Protein AF-A0A150P0W2-F1 (afdb_monomer)

Organism: Sorangium cellulosum (NCBI:txid56)

Nearest PDB structures (foldseek):
  3vod-assembly1_A  TM=8.613E-01  e=2.445E-02  Escherichia coli K-12
  3e6m-assembly4_H  TM=9.082E-01  e=4.050E-02  Ruegeria pomeroyi
  5k5q-assembly1_E  TM=8.699E-01  e=6.711E-02  Sulfolobus sp. NOB8H2
  4rgu-assembly1_B-2  TM=7.762E-01  e=8.399E-02  Acinetobacter baylyi ADP1
  1sfx-assembly1_A  TM=7.281E-01  e=1.472E-01  Archaeoglobus fulgidus DSM 4304

Mean predicted aligned error: 12.67 Å

Structure (mmCIF, N/CA/C/O backbone):
data_AF-A0A150P0W2-F1
#
_entry.id   AF-A0A150P0W2-F1
#
loop_
_atom_site.group_PDB
_atom_site.id
_atom_site.type_symbol
_atom_site.label_atom_id
_atom_site.label_alt_id
_atom_site.label_comp_id
_atom_site.label_asym_id
_atom_site.label_entity_id
_atom_site.label_seq_id
_atom_site.pdbx_PDB_ins_code
_atom_site.Cartn_x
_atom_site.Cartn_y
_atom_site.Cartn_z
_atom_site.occupancy
_atom_site.B_iso_or_equiv
_atom_site.auth_seq_id
_atom_site.auth_comp_id
_atom_site.auth_asym_id
_atom_site.auth_atom_id
_atom_site.pdbx_PDB_model_num
ATOM 1 N N . MET A 1 1 ? -11.588 2.699 -17.768 1.00 42.53 1 MET A N 1
ATOM 2 C CA . MET A 1 1 ? -10.607 1.667 -18.160 1.00 42.53 1 MET A CA 1
ATOM 3 C C . MET A 1 1 ? -9.940 1.162 -16.885 1.00 42.53 1 MET A C 1
ATOM 5 O O . MET A 1 1 ? -9.352 1.980 -16.194 1.00 42.53 1 MET A O 1
ATOM 9 N N . PRO A 1 2 ? -10.050 -0.125 -16.524 1.00 49.69 2 PRO A N 1
ATOM 10 C CA . PRO A 1 2 ? -9.481 -0.669 -15.281 1.00 49.69 2 PRO A CA 1
ATOM 11 C C . PRO A 1 2 ? -7.932 -0.710 -15.229 1.00 49.69 2 PRO A C 1
ATOM 13 O O . PRO A 1 2 ? -7.374 -1.147 -14.233 1.00 49.69 2 PRO A O 1
ATOM 16 N N . GLY A 1 3 ? -7.212 -0.256 -16.267 1.00 60.06 3 GLY A N 1
ATOM 17 C CA . GLY A 1 3 ? -5.739 -0.258 -16.305 1.00 60.06 3 GLY A CA 1
ATOM 18 C C . GLY A 1 3 ? -5.064 0.918 -15.587 1.00 60.06 3 GLY A C 1
ATOM 19 O O . GLY A 1 3 ? -4.013 0.734 -14.980 1.00 60.06 3 GLY A O 1
ATOM 20 N N . ASP A 1 4 ? -5.696 2.095 -15.584 1.00 81.00 4 ASP A N 1
ATOM 21 C CA . ASP A 1 4 ? -5.053 3.345 -15.153 1.00 81.00 4 ASP A CA 1
ATOM 22 C C . ASP A 1 4 ? -4.632 3.328 -13.675 1.00 81.00 4 ASP A C 1
ATOM 24 O O . ASP A 1 4 ? -3.626 3.924 -13.298 1.00 81.00 4 ASP A O 1
ATOM 28 N N . LEU A 1 5 ? -5.402 2.660 -12.808 1.00 85.75 5 LEU A N 1
ATOM 29 C CA . LEU A 1 5 ? -5.111 2.631 -11.372 1.00 85.75 5 LEU A CA 1
ATOM 30 C C . LEU A 1 5 ? -3.895 1.756 -11.054 1.00 85.75 5 LEU A C 1
ATOM 32 O O . LEU A 1 5 ? -3.071 2.137 -10.224 1.00 85.75 5 LEU A O 1
ATOM 36 N N . LEU A 1 6 ? -3.764 0.610 -11.727 1.00 87.88 6 LEU A N 1
ATOM 37 C CA . LEU A 1 6 ? -2.615 -0.276 -11.557 1.00 87.88 6 LEU A CA 1
ATOM 38 C C . LEU A 1 6 ? -1.326 0.408 -12.024 1.00 87.88 6 LEU A C 1
ATOM 40 O O . LEU A 1 6 ? -0.313 0.318 -11.335 1.00 87.88 6 LEU A O 1
ATOM 44 N N . ASP A 1 7 ? -1.371 1.127 -13.147 1.00 87.31 7 ASP A N 1
ATOM 45 C CA . ASP A 1 7 ? -0.213 1.851 -13.680 1.00 87.31 7 ASP A CA 1
ATOM 46 C C . ASP A 1 7 ? 0.252 2.964 -12.732 1.00 87.31 7 ASP A C 1
ATOM 48 O O . ASP A 1 7 ? 1.436 3.043 -12.394 1.00 87.31 7 ASP A O 1
ATOM 52 N N . LEU A 1 8 ? -0.685 3.761 -12.214 1.00 87.12 8 LEU A N 1
ATOM 53 C CA . LEU A 1 8 ? -0.393 4.793 -11.215 1.00 87.12 8 LEU A CA 1
ATOM 54 C C . LEU A 1 8 ? 0.142 4.194 -9.904 1.00 87.12 8 LEU A C 1
ATOM 56 O O . LEU A 1 8 ? 1.074 4.736 -9.309 1.00 87.12 8 LEU A O 1
ATOM 60 N N . ALA A 1 9 ? -0.398 3.055 -9.464 1.00 88.25 9 ALA A N 1
ATOM 61 C CA . ALA A 1 9 ? 0.103 2.364 -8.280 1.00 88.25 9 ALA A CA 1
ATOM 62 C C . ALA A 1 9 ? 1.535 1.840 -8.481 1.00 88.25 9 ALA A C 1
ATOM 64 O O . ALA A 1 9 ? 2.367 1.983 -7.587 1.00 88.25 9 ALA A O 1
ATOM 65 N N . CYS A 1 10 ? 1.853 1.290 -9.657 1.00 89.56 10 CYS A N 1
ATOM 66 C CA . CYS A 1 10 ? 3.205 0.831 -9.986 1.00 89.56 10 CYS A CA 1
ATOM 67 C C . CYS A 1 10 ? 4.217 1.984 -9.979 1.00 89.56 10 CYS A C 1
ATOM 69 O O . CYS A 1 10 ? 5.319 1.827 -9.455 1.00 89.56 10 CYS A O 1
ATOM 71 N N . GLN A 1 11 ? 3.836 3.157 -10.492 1.00 85.88 11 GLN A N 1
ATOM 72 C CA . GLN A 1 11 ? 4.665 4.365 -10.420 1.00 85.88 11 GLN A CA 1
ATOM 73 C C . GLN A 1 11 ? 4.910 4.803 -8.969 1.00 85.88 11 GLN A C 1
ATOM 75 O O . GLN A 1 11 ? 6.049 5.083 -8.599 1.00 85.88 11 GLN A O 1
ATOM 80 N N . GLY A 1 12 ? 3.869 4.799 -8.127 1.00 84.88 12 GLY A N 1
ATOM 81 C CA . GLY A 1 12 ? 4.001 5.109 -6.700 1.00 84.88 12 GLY A CA 1
ATOM 82 C C . GLY A 1 12 ? 4.928 4.138 -5.960 1.00 84.88 12 GLY A C 1
ATOM 83 O O . GLY A 1 12 ? 5.766 4.559 -5.164 1.00 84.88 12 GLY A O 1
ATOM 84 N N . LEU A 1 13 ? 4.835 2.841 -6.264 1.00 86.06 13 LEU A N 1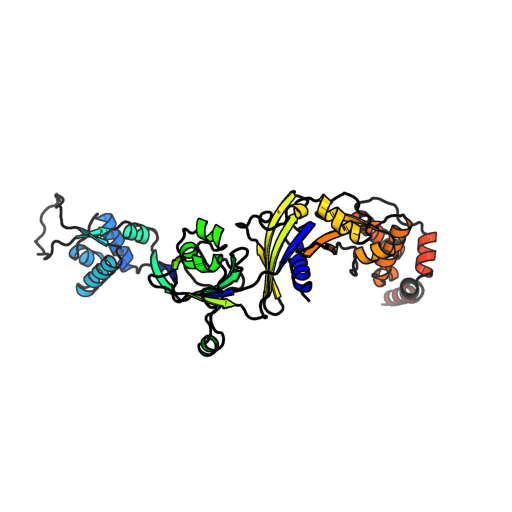
ATOM 85 C CA . LEU A 1 13 ? 5.682 1.808 -5.661 1.00 86.06 13 LEU A CA 1
ATOM 86 C C . LEU A 1 13 ? 7.132 1.846 -6.169 1.00 86.06 13 LEU A C 1
ATOM 88 O O . LEU A 1 13 ? 8.045 1.515 -5.410 1.00 86.06 13 LEU A O 1
ATOM 92 N N . ALA A 1 14 ? 7.365 2.279 -7.411 1.00 82.38 14 ALA A N 1
ATOM 93 C CA . ALA A 1 14 ? 8.708 2.436 -7.973 1.00 82.38 14 ALA A CA 1
ATOM 94 C C . ALA A 1 14 ? 9.535 3.522 -7.257 1.00 82.38 14 ALA A C 1
ATOM 96 O O . ALA A 1 14 ? 10.758 3.430 -7.223 1.00 82.38 14 ALA A O 1
ATOM 97 N N . GLY A 1 15 ? 8.882 4.516 -6.643 1.00 76.25 15 GLY A N 1
ATOM 98 C CA . GLY A 1 15 ? 9.536 5.539 -5.816 1.00 76.25 15 GLY A CA 1
ATOM 99 C C . GLY A 1 15 ? 9.822 5.115 -4.369 1.00 76.25 15 GLY A C 1
ATOM 100 O O . GLY A 1 15 ? 10.303 5.927 -3.580 1.00 76.25 15 GLY A O 1
ATOM 101 N N . SER A 1 16 ? 9.495 3.877 -3.983 1.00 74.62 16 SER A N 1
ATOM 102 C CA . SER A 1 16 ? 9.730 3.375 -2.626 1.00 74.62 16 SER A CA 1
ATOM 103 C C . SER A 1 16 ? 11.193 2.973 -2.398 1.00 74.62 16 SER A C 1
ATOM 105 O O . SER A 1 16 ? 11.956 2.764 -3.337 1.00 74.62 16 SER A O 1
ATOM 107 N N . SER A 1 17 ? 11.592 2.807 -1.133 1.00 70.06 17 SER A N 1
ATOM 108 C CA . SER A 1 17 ? 12.941 2.336 -0.777 1.00 70.06 17 SER A CA 1
ATOM 109 C C . SER A 1 17 ? 13.252 0.917 -1.270 1.00 70.06 17 SER A C 1
ATOM 111 O O . SER A 1 17 ? 14.416 0.523 -1.294 1.00 70.06 17 SER A O 1
ATOM 113 N N . ARG A 1 18 ? 12.223 0.145 -1.643 1.00 73.31 18 ARG A N 1
ATOM 114 C CA . ARG A 1 18 ? 12.327 -1.209 -2.195 1.00 73.31 18 ARG A CA 1
ATOM 115 C C . ARG A 1 18 ? 11.396 -1.328 -3.407 1.00 73.31 18 ARG A C 1
ATOM 117 O O . ARG A 1 18 ? 10.293 -1.859 -3.268 1.00 73.31 18 ARG A O 1
ATOM 124 N N . PRO A 1 19 ? 11.797 -0.807 -4.579 1.00 84.56 19 PRO A N 1
ATOM 125 C CA . PRO A 1 19 ? 10.937 -0.804 -5.754 1.00 84.56 19 PRO A CA 1
ATOM 126 C C . PRO A 1 19 ? 10.646 -2.242 -6.191 1.00 84.56 19 PRO A C 1
ATOM 128 O O . PRO A 1 19 ? 11.584 -3.030 -6.301 1.00 84.56 19 PRO A O 1
ATOM 131 N N . PRO A 1 20 ? 9.385 -2.620 -6.442 1.00 90.12 20 PRO A N 1
ATOM 132 C CA . PRO A 1 20 ? 9.082 -3.972 -6.878 1.00 90.12 20 PRO A CA 1
ATOM 133 C C . PRO A 1 20 ? 9.539 -4.214 -8.317 1.00 90.12 20 PRO A C 1
ATOM 135 O O . PRO A 1 20 ? 9.570 -3.311 -9.149 1.00 90.12 20 PRO A O 1
ATOM 138 N N . ALA A 1 21 ? 9.857 -5.470 -8.601 1.00 90.12 21 ALA A N 1
ATOM 139 C CA . ALA A 1 21 ? 10.177 -5.973 -9.928 1.00 90.12 21 ALA A CA 1
ATOM 140 C C . ALA A 1 21 ? 8.923 -6.491 -10.659 1.00 90.12 21 ALA A C 1
ATOM 142 O O . ALA A 1 21 ? 8.856 -6.511 -11.888 1.00 90.12 21 ALA A O 1
ATOM 143 N N . LEU A 1 22 ? 7.903 -6.883 -9.894 1.00 90.62 22 LEU A N 1
ATOM 144 C CA . LEU A 1 22 ? 6.608 -7.344 -10.380 1.00 90.62 22 LEU A CA 1
ATOM 145 C C . LEU A 1 22 ? 5.508 -6.849 -9.441 1.00 90.62 22 LEU A C 1
ATOM 147 O O . LEU A 1 22 ? 5.645 -6.928 -8.222 1.00 90.62 22 LEU A O 1
ATOM 151 N N . VAL A 1 23 ? 4.396 -6.400 -10.010 1.00 92.44 23 VAL A N 1
ATOM 152 C CA . VAL A 1 23 ? 3.167 -6.080 -9.285 1.00 92.44 23 VAL A CA 1
ATOM 153 C C . VAL A 1 23 ? 2.023 -6.837 -9.938 1.00 92.44 23 VAL A C 1
ATOM 155 O O . VAL A 1 23 ? 1.811 -6.731 -11.142 1.00 92.44 23 VAL A O 1
ATOM 158 N N . VAL A 1 24 ? 1.275 -7.601 -9.155 1.00 91.88 24 VAL A N 1
ATOM 159 C CA . VAL A 1 24 ? 0.075 -8.315 -9.599 1.00 91.88 24 VAL A CA 1
ATOM 160 C C . VAL A 1 24 ? -1.069 -7.930 -8.687 1.00 91.88 24 VAL A C 1
ATOM 162 O O . VAL A 1 24 ? -0.898 -7.850 -7.476 1.00 91.88 24 VAL A O 1
ATOM 165 N N . GLY A 1 25 ? -2.250 -7.705 -9.243 1.00 91.56 25 GLY A N 1
ATOM 166 C CA . GLY A 1 25 ? -3.403 -7.392 -8.424 1.00 91.56 25 GLY A CA 1
ATOM 167 C C . GLY A 1 25 ? -4.730 -7.592 -9.118 1.00 91.56 25 GLY A C 1
ATOM 168 O O . GLY A 1 25 ? -4.818 -7.937 -10.299 1.00 91.56 25 GLY A O 1
ATOM 169 N N . ARG A 1 26 ? -5.778 -7.352 -8.338 1.00 90.12 26 ARG A N 1
ATOM 170 C CA . ARG A 1 26 ? -7.164 -7.332 -8.798 1.00 90.12 26 ARG A CA 1
ATOM 171 C C . ARG A 1 26 ? -7.897 -6.156 -8.175 1.00 90.12 26 ARG A C 1
ATOM 173 O O . ARG A 1 26 ? -7.576 -5.745 -7.055 1.00 90.12 26 ARG A O 1
ATOM 180 N N . SER A 1 27 ? -8.901 -5.659 -8.884 1.00 89.81 27 SER A N 1
ATOM 181 C CA . SER A 1 27 ? -9.877 -4.752 -8.297 1.00 89.81 27 SER A CA 1
ATOM 182 C C . SER A 1 27 ? -10.731 -5.500 -7.273 1.00 89.81 27 SER A C 1
ATOM 184 O O . SER A 1 27 ? -11.023 -6.689 -7.431 1.00 89.81 27 SER A O 1
ATOM 186 N N . VAL A 1 28 ? -11.116 -4.807 -6.205 1.00 90.38 28 VAL A N 1
ATOM 187 C CA . VAL A 1 28 ? -11.970 -5.359 -5.149 1.00 90.38 28 VAL A CA 1
ATOM 188 C C . VAL A 1 28 ? -13.234 -4.521 -4.982 1.00 90.38 28 VAL A C 1
ATOM 190 O O . VAL A 1 28 ? -13.176 -3.290 -5.081 1.00 90.38 28 VAL A O 1
ATOM 193 N N . PRO A 1 29 ? -14.396 -5.155 -4.739 1.00 90.88 29 PRO A N 1
ATOM 194 C CA . PRO A 1 29 ? -15.616 -4.427 -4.439 1.00 90.88 29 PRO A CA 1
ATOM 195 C C . PRO A 1 29 ? -15.489 -3.720 -3.089 1.00 90.88 29 PRO A C 1
ATOM 197 O O . PRO A 1 29 ? -14.952 -4.268 -2.125 1.00 90.88 29 PRO A O 1
ATOM 200 N N . LEU A 1 30 ? -16.022 -2.502 -3.031 1.00 92.06 30 LEU A N 1
ATOM 201 C CA . LEU A 1 30 ? -15.961 -1.650 -1.854 1.00 92.06 30 LEU A CA 1
ATOM 202 C C . LEU A 1 30 ? -17.324 -1.518 -1.186 1.00 92.06 30 LEU A C 1
ATOM 204 O O . LEU A 1 30 ? -18.350 -1.358 -1.853 1.00 92.06 30 LEU A O 1
ATOM 208 N N . TYR A 1 31 ? -17.301 -1.499 0.139 1.00 92.25 31 TYR A N 1
ATOM 209 C CA . TYR A 1 31 ? -18.469 -1.367 0.993 1.00 92.25 31 TYR A CA 1
ATOM 210 C C . TYR A 1 31 ? -18.260 -0.229 1.980 1.00 92.25 31 TYR A C 1
ATOM 212 O O . TYR A 1 31 ? -17.191 -0.070 2.566 1.00 92.25 31 TYR A O 1
ATOM 220 N N . GLU A 1 32 ? -19.293 0.576 2.158 1.00 92.19 32 GLU A N 1
ATOM 221 C CA . GLU A 1 32 ? -19.348 1.606 3.179 1.00 92.19 32 GLU A CA 1
ATOM 222 C C . GLU A 1 32 ? -20.110 1.045 4.370 1.00 92.19 32 GLU A C 1
ATOM 224 O O . GLU A 1 32 ? -21.234 0.570 4.222 1.00 92.19 32 GLU A O 1
ATOM 229 N N . VAL A 1 33 ? -19.483 1.076 5.540 1.00 91.88 33 VAL A N 1
ATOM 230 C CA . VAL A 1 33 ? -20.068 0.561 6.774 1.00 91.88 33 VAL A CA 1
ATOM 231 C C . VAL A 1 33 ? -20.241 1.710 7.748 1.00 91.88 33 VAL A C 1
ATOM 233 O O . VAL A 1 33 ? -19.262 2.324 8.177 1.00 91.88 33 VAL A O 1
ATOM 236 N N . ASP A 1 34 ? -21.496 2.003 8.066 1.00 91.56 34 ASP A N 1
ATOM 237 C CA . ASP A 1 34 ? -21.906 3.039 9.005 1.00 91.56 34 ASP A CA 1
ATOM 238 C C . ASP A 1 34 ? -22.237 2.388 10.347 1.00 91.56 34 ASP A C 1
ATOM 240 O O . ASP A 1 34 ? -23.231 1.680 10.480 1.00 91.56 34 ASP A O 1
ATOM 244 N N . ILE A 1 35 ? -21.393 2.621 11.348 1.00 91.31 35 ILE A N 1
ATOM 245 C CA . ILE A 1 35 ? -21.525 2.072 12.695 1.00 91.31 35 ILE A CA 1
ATOM 246 C C . ILE A 1 35 ? -22.071 3.161 13.613 1.00 91.31 35 ILE A C 1
ATOM 248 O O . ILE A 1 35 ? -21.504 4.257 13.706 1.00 91.31 35 ILE A O 1
ATOM 252 N N . THR A 1 36 ? -23.153 2.854 14.326 1.00 90.06 36 THR A N 1
ATOM 253 C CA . THR A 1 36 ? -23.853 3.836 15.164 1.00 90.06 36 THR A CA 1
ATOM 254 C C . THR A 1 36 ? -23.019 4.296 16.352 1.00 90.06 36 THR A C 1
ATOM 256 O O . THR A 1 36 ? -23.013 5.488 16.666 1.00 90.06 36 THR A O 1
ATOM 259 N N . SER A 1 37 ? -22.285 3.383 16.995 1.00 90.38 37 SER A N 1
ATOM 260 C CA . SER A 1 37 ? -21.443 3.725 18.138 1.00 90.38 37 SER A CA 1
ATOM 261 C C . SER A 1 37 ? -20.274 2.769 18.352 1.00 90.38 37 SER A C 1
ATOM 263 O O . SER A 1 37 ? -20.416 1.548 18.337 1.00 90.38 37 SER A O 1
ATOM 265 N N . VAL A 1 38 ? -19.111 3.359 18.603 1.00 91.12 38 VAL A N 1
ATOM 266 C CA . VAL A 1 38 ? -17.838 2.687 18.832 1.00 91.12 38 VAL A CA 1
ATOM 267 C C . VAL A 1 38 ? -17.111 3.367 19.988 1.00 91.12 38 VAL A C 1
ATOM 269 O O . VAL A 1 38 ? -17.065 4.598 20.066 1.00 91.12 38 VAL A O 1
ATOM 272 N N . ASP A 1 39 ? -16.518 2.574 20.874 1.00 91.50 39 ASP A N 1
ATOM 273 C CA . ASP A 1 39 ? -15.860 3.061 22.079 1.00 91.50 39 ASP A CA 1
ATOM 274 C C . ASP A 1 39 ? -14.386 3.392 21.828 1.00 91.50 39 ASP A C 1
ATOM 276 O O . ASP A 1 39 ? -13.580 2.545 21.434 1.00 91.50 39 ASP A O 1
ATOM 280 N N . PHE A 1 40 ? -14.011 4.641 22.111 1.00 90.94 40 PHE A N 1
ATOM 281 C CA . PHE A 1 40 ? -12.632 5.118 22.037 1.00 90.94 40 PHE A CA 1
ATOM 282 C C . PHE A 1 40 ? -12.105 5.498 23.416 1.00 90.94 40 PHE A C 1
ATOM 284 O O . PHE A 1 40 ? -12.624 6.406 24.069 1.00 90.94 40 PHE A O 1
ATOM 291 N N . ALA A 1 41 ? -11.020 4.855 23.834 1.00 90.44 41 ALA A N 1
ATOM 292 C CA . ALA A 1 41 ? -10.276 5.217 25.029 1.00 90.44 41 ALA A CA 1
ATOM 293 C C . ALA A 1 41 ? -9.346 6.402 24.731 1.00 90.44 41 ALA A C 1
ATOM 295 O O . ALA A 1 41 ? -8.451 6.328 23.890 1.00 90.44 41 ALA A O 1
ATOM 296 N N . THR A 1 42 ? -9.545 7.512 25.433 1.00 90.00 42 THR A N 1
ATOM 297 C CA . THR A 1 42 ? -8.755 8.742 25.288 1.00 90.00 42 THR A CA 1
ATOM 298 C C . THR A 1 42 ? -8.105 9.119 26.609 1.00 90.00 42 THR A C 1
ATOM 300 O O . THR A 1 42 ? -8.716 8.994 27.667 1.00 90.00 42 THR A O 1
ATOM 303 N N . GLY A 1 43 ? -6.863 9.597 26.562 1.00 88.31 43 GLY A N 1
ATOM 304 C CA . GLY A 1 43 ? -6.203 10.157 27.736 1.00 88.31 43 GLY A CA 1
ATOM 305 C C . GLY A 1 43 ? -6.714 11.567 28.025 1.00 88.31 43 GLY A C 1
ATOM 306 O O . GLY A 1 43 ? -6.667 12.438 27.159 1.00 88.31 43 GLY A O 1
ATOM 307 N N . GLN A 1 44 ? -7.173 11.813 29.248 1.00 88.56 44 GLN A N 1
ATOM 308 C CA . GLN A 1 44 ? -7.498 13.145 29.745 1.00 88.56 44 GLN A CA 1
ATOM 309 C C . GLN A 1 44 ? -6.586 13.501 30.917 1.00 88.56 44 GLN A C 1
ATOM 311 O O . GLN A 1 44 ? -6.509 12.756 31.890 1.00 88.56 44 GLN A O 1
ATOM 316 N N . LYS A 1 45 ? -5.923 14.661 30.851 1.00 91.19 45 LYS A N 1
ATOM 317 C CA . LYS A 1 45 ? -5.109 15.163 31.966 1.00 91.19 45 LYS A CA 1
ATOM 318 C C . LYS A 1 45 ? -5.957 15.306 33.227 1.00 91.19 45 LYS A C 1
ATOM 320 O O . LYS A 1 45 ? -7.065 15.848 33.172 1.00 91.19 45 LYS A O 1
ATOM 325 N N . LEU A 1 46 ? -5.423 14.831 34.346 1.00 89.38 46 LEU A N 1
ATOM 326 C CA . LEU A 1 46 ? -6.039 15.032 35.649 1.00 89.38 46 LEU A CA 1
ATOM 327 C C . LEU A 1 46 ? -5.871 16.495 36.087 1.00 89.38 46 LEU A C 1
ATOM 329 O O . LEU A 1 46 ? -4.767 17.038 35.983 1.00 89.38 46 LEU A O 1
ATOM 333 N N . PRO A 1 47 ? -6.932 17.142 36.596 1.00 91.19 47 PRO A N 1
ATOM 334 C CA . PRO A 1 47 ? -6.814 18.403 37.316 1.00 91.19 47 PRO A CA 1
ATOM 335 C C . PRO A 1 47 ? -5.806 18.305 38.469 1.00 91.19 47 PRO A C 1
ATOM 337 O O . PRO A 1 47 ? -5.684 17.261 39.111 1.00 91.19 47 PRO A O 1
ATOM 340 N N . ALA A 1 48 ? -5.118 19.409 38.771 1.00 88.94 48 ALA A N 1
ATOM 341 C CA . ALA A 1 48 ? -4.073 19.438 39.798 1.00 88.94 48 ALA A CA 1
ATOM 342 C C . ALA A 1 48 ? -4.579 18.973 41.176 1.00 88.94 48 ALA A C 1
ATOM 344 O O . ALA A 1 48 ? -3.919 18.164 41.820 1.00 88.94 48 ALA A O 1
ATOM 345 N N . ALA A 1 49 ? -5.775 19.410 41.584 1.00 88.12 49 ALA A N 1
ATOM 346 C CA . ALA A 1 49 ? -6.384 19.016 42.856 1.00 88.12 49 ALA A CA 1
ATOM 347 C C . ALA A 1 49 ? -6.727 17.515 42.919 1.00 88.12 49 ALA A C 1
ATOM 349 O O . ALA A 1 49 ? -6.495 16.866 43.935 1.00 88.12 49 ALA A O 1
ATOM 350 N N . GLU A 1 50 ? -7.213 16.939 41.814 1.00 90.81 50 GLU A N 1
ATOM 351 C CA . GLU A 1 50 ? -7.482 15.498 41.711 1.00 90.81 50 GLU A CA 1
ATOM 352 C C . GLU A 1 50 ? -6.184 14.693 41.827 1.00 90.81 50 GLU A C 1
ATOM 354 O O . GLU A 1 50 ? -6.113 13.729 42.584 1.00 90.81 50 GLU A O 1
ATOM 359 N N . ARG A 1 51 ? -5.123 15.126 41.134 1.00 91.69 51 ARG A N 1
ATOM 360 C CA . ARG A 1 51 ? -3.806 14.484 41.211 1.00 91.69 51 ARG A CA 1
ATOM 361 C C . ARG A 1 51 ? -3.187 14.595 42.606 1.00 91.69 51 ARG A C 1
ATOM 363 O O . ARG A 1 51 ? -2.614 13.620 43.084 1.00 91.69 51 ARG A O 1
ATOM 370 N N . ALA A 1 52 ? -3.310 15.756 43.247 1.00 89.56 52 ALA A N 1
ATOM 371 C CA . ALA A 1 52 ? -2.825 15.991 44.603 1.00 89.56 52 ALA A CA 1
ATOM 372 C C . ALA A 1 52 ? -3.512 15.052 45.604 1.00 89.56 52 ALA A C 1
ATOM 374 O O . ALA A 1 52 ? -2.835 14.410 46.404 1.00 89.56 52 ALA A O 1
ATOM 375 N N . PHE A 1 53 ? -4.836 14.893 45.499 1.00 89.88 53 PHE A N 1
ATOM 376 C CA . PHE A 1 53 ? -5.563 13.962 46.355 1.00 89.88 53 PHE A CA 1
ATOM 377 C C . PHE A 1 53 ? -5.176 12.499 46.107 1.00 89.88 53 PHE A C 1
ATOM 379 O O . PHE A 1 53 ? -4.961 11.755 47.060 1.00 89.88 53 PHE A O 1
ATOM 386 N N . LEU A 1 54 ? -5.039 12.072 44.846 1.00 90.94 54 LEU A N 1
ATOM 387 C CA . LEU A 1 54 ? -4.576 10.713 44.548 1.00 90.94 54 LEU A CA 1
ATOM 388 C C . LEU A 1 54 ? -3.178 10.455 45.145 1.00 90.94 54 LEU A C 1
ATOM 390 O O . LEU A 1 54 ? -2.942 9.386 45.700 1.00 90.94 54 LEU A O 1
ATOM 394 N N . GLY A 1 55 ? -2.281 11.446 45.102 1.00 89.19 55 GLY A N 1
ATOM 395 C CA . GLY A 1 55 ? -0.970 11.367 45.752 1.00 89.19 55 GLY A CA 1
ATOM 396 C C . GLY A 1 55 ? -1.059 11.222 47.272 1.00 89.19 55 GLY A C 1
ATOM 397 O O . GLY A 1 55 ? -0.368 10.381 47.841 1.00 89.19 55 GLY A O 1
ATOM 398 N N . LEU A 1 56 ? -1.954 11.975 47.918 1.00 90.00 56 LEU A N 1
ATOM 399 C CA . LEU A 1 56 ? -2.232 11.852 49.352 1.00 90.00 56 LEU A CA 1
ATOM 400 C C . LEU A 1 56 ? -2.750 10.452 49.710 1.00 90.00 56 LEU A C 1
ATOM 402 O O . LEU A 1 56 ? -2.227 9.814 50.621 1.00 90.00 56 LEU A O 1
ATOM 406 N N . ALA A 1 57 ? -3.742 9.951 48.969 1.00 87.88 57 ALA A N 1
ATOM 407 C CA . ALA A 1 57 ? -4.304 8.619 49.184 1.00 87.88 57 ALA A CA 1
ATOM 408 C C . ALA A 1 57 ? -3.256 7.511 48.970 1.00 87.88 57 ALA A C 1
ATOM 410 O O . ALA A 1 57 ? -3.241 6.529 49.710 1.00 87.88 57 ALA A O 1
ATOM 411 N N . GLY A 1 58 ? -2.346 7.683 48.005 1.00 86.50 58 GLY A N 1
ATOM 412 C CA . GLY A 1 58 ? -1.216 6.777 47.790 1.00 86.50 58 GLY A CA 1
ATOM 413 C C . GLY A 1 58 ? -0.178 6.821 48.912 1.00 86.50 58 GLY A C 1
ATOM 414 O O . GLY A 1 58 ? 0.292 5.771 49.339 1.00 86.50 58 GLY A O 1
ATOM 415 N N . ALA A 1 59 ? 0.142 8.012 49.425 1.00 86.88 59 ALA A N 1
ATOM 416 C CA . ALA A 1 59 ? 1.108 8.189 50.510 1.00 86.88 59 ALA A CA 1
ATOM 417 C C . ALA A 1 59 ? 0.599 7.638 51.852 1.00 86.88 59 ALA A C 1
ATOM 419 O O . ALA A 1 59 ? 1.360 7.029 52.601 1.00 86.88 59 ALA A O 1
ATOM 420 N N . LEU A 1 60 ? -0.689 7.827 52.150 1.00 85.25 60 LEU A N 1
ATOM 421 C CA . LEU A 1 60 ? -1.310 7.378 53.401 1.00 85.25 60 LEU A CA 1
ATOM 422 C C . LEU A 1 60 ? -1.841 5.936 53.334 1.00 85.25 60 LEU A C 1
ATOM 424 O O . LEU A 1 60 ? -2.217 5.361 54.355 1.00 85.25 60 LEU A O 1
ATOM 428 N N . GLY A 1 61 ? -1.905 5.339 52.142 1.00 83.75 61 GLY A N 1
ATOM 429 C CA . GLY A 1 61 ? -2.536 4.040 51.884 1.00 83.75 61 GLY A CA 1
ATOM 430 C C . GLY A 1 61 ? -4.070 4.091 51.870 1.00 83.75 61 GLY A C 1
ATOM 431 O O . GLY A 1 61 ? -4.697 3.384 51.082 1.00 83.75 61 GLY A O 1
ATOM 432 N N . ALA A 1 62 ? -4.675 4.946 52.694 1.00 85.44 62 ALA A N 1
ATOM 433 C CA . ALA A 1 62 ? -6.068 5.363 52.597 1.00 85.44 62 ALA A CA 1
ATOM 434 C C . ALA A 1 62 ? -6.235 6.764 53.210 1.00 85.44 62 ALA A C 1
ATOM 436 O O . ALA A 1 62 ? -5.643 7.054 54.248 1.00 85.44 62 ALA A O 1
ATOM 437 N N . ALA A 1 63 ? -7.044 7.622 52.589 1.00 85.00 63 ALA A N 1
ATOM 438 C CA . ALA A 1 63 ? -7.298 8.991 53.045 1.00 85.00 63 ALA A CA 1
ATOM 439 C C . ALA A 1 63 ? -8.783 9.197 53.377 1.00 85.00 63 ALA A C 1
ATOM 441 O O . ALA A 1 63 ? -9.654 8.627 52.720 1.00 85.00 63 ALA A O 1
ATOM 442 N N . SER A 1 64 ? -9.068 9.999 54.401 1.00 85.25 64 SER A N 1
ATOM 443 C CA . SER A 1 64 ? -10.418 10.427 54.786 1.00 85.25 64 SER A CA 1
ATOM 444 C C . SER A 1 64 ? -10.799 11.766 54.142 1.00 85.25 64 SER A C 1
ATOM 446 O O . SER A 1 64 ? -9.975 12.457 53.539 1.00 85.25 64 SER A O 1
ATOM 448 N N . GLU A 1 65 ? -12.060 12.169 54.299 1.00 83.50 65 GLU A N 1
ATOM 449 C CA . GLU A 1 65 ? -12.538 13.477 53.838 1.00 83.50 65 GLU A CA 1
ATOM 450 C C . GLU A 1 65 ? -11.886 14.621 54.629 1.00 83.50 65 GLU A C 1
ATOM 452 O O . GLU A 1 65 ? -11.563 15.668 54.063 1.00 83.50 65 GLU A O 1
ATOM 457 N N . GLY A 1 66 ? -11.607 14.391 55.918 1.00 83.06 66 GLY A N 1
ATOM 458 C CA . GLY A 1 66 ? -10.839 15.309 56.757 1.00 83.06 66 GLY A CA 1
ATOM 459 C C . GLY A 1 66 ? -9.413 15.511 56.242 1.00 83.06 66 GLY A C 1
ATOM 460 O O . GLY A 1 66 ? -8.965 16.653 56.131 1.00 83.06 66 GLY A O 1
ATOM 461 N N . ASP A 1 67 ? -8.741 14.427 55.836 1.00 84.25 67 ASP A N 1
ATOM 462 C CA . ASP A 1 67 ? -7.394 14.488 55.250 1.00 84.25 67 ASP A CA 1
ATOM 463 C C . ASP A 1 67 ? -7.406 15.257 53.921 1.00 84.25 67 ASP A C 1
ATOM 465 O O . ASP A 1 67 ? -6.544 16.102 53.680 1.00 84.25 67 ASP A O 1
ATOM 469 N N . ALA A 1 68 ? -8.420 15.018 53.078 1.00 81.81 68 ALA A N 1
ATOM 470 C CA . ALA A 1 68 ? -8.608 15.738 51.819 1.00 81.81 68 ALA A CA 1
ATOM 471 C C . ALA A 1 68 ? -8.743 17.248 52.050 1.00 81.81 68 ALA A C 1
ATOM 473 O O . ALA A 1 68 ? -8.089 18.044 51.376 1.00 81.81 68 ALA A O 1
ATOM 474 N N . ARG A 1 69 ? -9.570 17.638 53.026 1.00 83.94 69 ARG A N 1
ATOM 475 C CA . ARG A 1 69 ? -9.808 19.039 53.380 1.00 83.94 69 ARG A CA 1
ATOM 476 C C . ARG A 1 69 ? -8.544 19.706 53.912 1.00 83.94 69 ARG A C 1
ATOM 478 O O . ARG A 1 69 ? -8.205 20.800 53.466 1.00 83.94 69 ARG A O 1
ATOM 485 N N . ALA A 1 70 ? -7.857 19.052 54.846 1.00 84.12 70 ALA A N 1
ATOM 486 C CA . ALA A 1 70 ? -6.637 19.577 55.450 1.00 84.12 70 ALA A CA 1
ATOM 487 C C . ALA A 1 70 ? -5.515 19.743 54.414 1.00 84.12 70 ALA A C 1
ATOM 489 O O . ALA A 1 70 ? -4.818 20.753 54.418 1.00 84.12 70 ALA A O 1
ATOM 490 N N . PHE A 1 71 ? -5.371 18.779 53.501 1.00 83.69 71 PHE A N 1
ATOM 491 C CA . PHE A 1 71 ? -4.293 18.769 52.516 1.00 83.69 71 PHE A CA 1
ATOM 492 C C . PHE A 1 71 ? -4.548 19.684 51.315 1.00 83.69 71 PHE A C 1
ATOM 494 O O . PHE A 1 71 ? -3.643 20.387 50.871 1.00 83.69 71 PHE A O 1
ATOM 501 N N . LEU A 1 72 ? -5.766 19.681 50.765 1.00 83.88 72 LEU A N 1
ATOM 502 C CA . LEU A 1 72 ? -6.089 20.486 49.585 1.00 83.88 72 LEU A CA 1
ATOM 503 C C . LEU A 1 72 ? -6.357 21.956 49.939 1.00 83.88 72 LEU A C 1
ATOM 505 O O . LEU A 1 72 ? -6.312 22.805 49.052 1.00 83.88 72 LEU A O 1
ATOM 509 N N . GLY A 1 73 ? -6.680 22.259 51.204 1.00 84.88 73 GLY A N 1
ATOM 510 C CA . GLY A 1 73 ? -7.072 23.604 51.639 1.00 84.88 73 GLY A CA 1
ATOM 511 C C . GLY A 1 73 ? -8.376 24.092 50.997 1.00 84.88 73 GLY A C 1
ATOM 512 O O . GLY A 1 73 ? -8.665 25.287 50.996 1.00 84.88 73 GLY A O 1
ATOM 513 N N . LEU A 1 74 ? -9.157 23.176 50.418 1.00 78.19 74 LEU A N 1
ATOM 514 C CA . LEU A 1 74 ? -10.420 23.471 49.751 1.00 78.19 74 LEU A CA 1
ATOM 515 C C . LEU A 1 74 ? -11.573 23.351 50.756 1.00 78.19 74 LEU A C 1
ATOM 517 O O . LEU A 1 74 ? -11.560 22.487 51.636 1.00 78.19 74 LEU A O 1
ATOM 521 N N . GLY A 1 75 ? -12.587 24.209 50.613 1.00 80.94 75 GLY A N 1
ATOM 522 C CA . GLY A 1 75 ? -13.796 24.175 51.442 1.00 80.94 75 GLY A CA 1
ATOM 523 C C . GLY A 1 75 ? -14.486 22.797 51.453 1.00 80.94 75 GLY A C 1
ATOM 524 O O . GLY A 1 75 ? -14.223 21.960 50.579 1.00 80.94 75 GLY A O 1
ATOM 525 N N . PRO A 1 76 ? -15.365 22.540 52.440 1.00 78.81 76 PRO A N 1
ATOM 526 C CA . PRO A 1 76 ? -15.980 21.228 52.638 1.00 78.81 76 PRO A CA 1
ATOM 527 C C . PRO A 1 76 ? -16.762 20.746 51.407 1.00 78.81 76 PRO A C 1
ATOM 529 O O . PRO A 1 76 ? -16.635 19.581 51.036 1.00 78.81 76 PRO A O 1
ATOM 532 N N . GLU A 1 77 ? -17.492 21.620 50.699 1.00 83.62 77 GLU A N 1
ATOM 533 C CA . GLU A 1 77 ? -18.279 21.173 49.541 1.00 83.62 77 GLU A CA 1
ATOM 534 C C . GLU A 1 77 ? -17.400 20.719 48.368 1.00 83.62 77 GLU A C 1
ATOM 536 O O . GLU A 1 77 ? -17.686 19.702 47.728 1.00 83.62 77 GLU A O 1
ATOM 541 N N . LEU A 1 78 ? -16.319 21.455 48.091 1.00 82.75 78 LEU A N 1
ATOM 542 C CA . LEU A 1 78 ? -15.452 21.201 46.941 1.00 82.75 78 LEU A CA 1
ATOM 543 C C . LEU A 1 78 ? -14.585 19.953 47.154 1.00 82.75 78 LEU A C 1
ATOM 545 O O . LEU A 1 78 ? -14.447 19.139 46.239 1.00 82.75 78 LEU A O 1
ATOM 549 N N . SER A 1 79 ? -14.071 19.758 48.372 1.00 83.38 79 SER A N 1
ATOM 550 C CA . SER A 1 79 ? -13.341 18.542 48.757 1.00 83.38 79 SER A CA 1
ATOM 551 C C . SER A 1 79 ? -14.232 17.302 48.616 1.00 83.38 79 SER A C 1
ATOM 553 O O . SER A 1 79 ? -13.863 16.346 47.928 1.00 83.38 79 SER A O 1
ATOM 555 N N . ALA A 1 80 ? -15.460 17.354 49.143 1.00 83.38 80 ALA A N 1
ATOM 556 C CA . ALA A 1 80 ? -16.442 16.278 49.002 1.00 83.38 80 ALA A CA 1
ATOM 557 C C . ALA A 1 80 ? -16.837 16.015 47.536 1.00 83.38 80 ALA A C 1
ATOM 559 O O . ALA A 1 80 ? -17.127 14.882 47.142 1.00 83.38 80 ALA A O 1
ATOM 560 N N . GLN A 1 81 ? -16.892 17.055 46.698 1.00 87.69 81 GLN A N 1
ATOM 561 C CA . GLN A 1 81 ? -17.204 16.918 45.274 1.00 87.69 81 GLN A CA 1
ATOM 562 C C . GLN A 1 81 ? -16.068 16.235 44.501 1.00 87.69 81 GLN A C 1
ATOM 564 O O . GLN A 1 81 ? -16.345 15.375 43.661 1.00 87.69 81 GLN A O 1
ATOM 569 N N . ILE A 1 82 ? -14.809 16.572 44.799 1.00 86.69 82 ILE A N 1
ATOM 570 C CA . ILE A 1 82 ? -13.627 15.927 44.208 1.00 86.69 82 ILE A CA 1
ATOM 571 C C . ILE A 1 82 ? -13.594 14.443 44.579 1.00 86.69 82 ILE A C 1
ATOM 573 O O . ILE A 1 82 ? -13.448 13.607 43.689 1.00 86.69 82 ILE A O 1
ATOM 577 N N . LEU A 1 83 ? -13.814 14.102 45.851 1.00 87.75 83 LEU A N 1
ATOM 578 C CA . LEU A 1 83 ? -13.850 12.713 46.322 1.00 87.75 83 LEU A CA 1
ATOM 579 C C . LEU A 1 83 ? -14.941 11.902 45.624 1.00 87.75 83 LEU A C 1
ATOM 581 O O . LEU A 1 83 ? -14.651 10.879 45.006 1.00 87.75 83 LEU A O 1
ATOM 585 N N . ARG A 1 84 ? -16.181 12.410 45.618 1.00 87.56 84 ARG A N 1
ATOM 586 C CA . ARG A 1 84 ? -17.306 11.761 44.926 1.00 87.56 84 ARG A CA 1
ATOM 587 C C . ARG A 1 84 ? -17.048 11.599 43.434 1.00 87.56 84 ARG A C 1
ATOM 589 O O . ARG A 1 84 ? -17.488 10.619 42.834 1.00 87.56 84 ARG A O 1
ATOM 596 N N . ARG A 1 85 ? -16.360 12.557 42.810 1.00 88.81 85 ARG A N 1
ATOM 597 C CA . ARG A 1 85 ? -15.967 12.460 41.405 1.00 88.81 85 ARG A CA 1
ATOM 598 C C . ARG A 1 85 ? -14.917 11.369 41.209 1.00 88.81 85 ARG A C 1
ATOM 600 O O . ARG A 1 85 ? -15.118 10.524 40.348 1.00 88.81 85 ARG A O 1
ATOM 607 N N . LEU A 1 86 ? -13.833 11.364 41.980 1.00 89.38 86 LEU A N 1
ATOM 608 C CA . LEU A 1 86 ? -12.761 10.367 41.879 1.00 89.38 86 LEU A CA 1
ATOM 609 C C . LEU A 1 86 ? -13.257 8.941 42.165 1.00 89.38 86 LEU A C 1
ATOM 611 O O . LEU A 1 86 ? -12.866 8.011 41.463 1.00 89.38 86 LEU A O 1
ATOM 615 N N . GLU A 1 87 ? -14.172 8.783 43.121 1.00 89.75 87 GLU A N 1
ATOM 616 C CA . GLU A 1 87 ? -14.855 7.519 43.410 1.00 89.75 87 GLU A CA 1
ATOM 617 C C . GLU A 1 87 ? -15.766 7.084 42.253 1.00 89.75 87 GLU A C 1
ATOM 619 O O . GLU A 1 87 ? -15.668 5.953 41.787 1.00 89.75 87 GLU A O 1
ATOM 624 N N . ARG A 1 88 ? -16.590 7.987 41.697 1.00 88.88 88 ARG A N 1
ATOM 625 C CA . ARG A 1 88 ? -17.440 7.686 40.524 1.00 88.88 88 ARG A CA 1
ATOM 626 C C . ARG A 1 88 ? -16.628 7.286 39.292 1.00 88.88 88 ARG A C 1
ATOM 628 O O . ARG A 1 88 ? -17.105 6.539 38.447 1.00 88.88 88 ARG A O 1
ATOM 635 N N . LEU A 1 89 ? -15.412 7.808 39.176 1.00 86.31 89 LEU A N 1
ATOM 636 C CA . LEU A 1 89 ? -14.473 7.455 38.115 1.00 86.31 89 LEU A CA 1
ATOM 637 C C . LEU A 1 89 ? -13.722 6.148 38.388 1.00 86.31 89 LEU A C 1
ATOM 639 O O . LEU A 1 89 ? -12.881 5.767 37.579 1.00 86.31 89 LEU A O 1
ATOM 643 N N . GLY A 1 90 ? -13.978 5.496 39.526 1.00 87.06 90 GLY A N 1
ATOM 644 C CA . GLY A 1 90 ? -13.304 4.271 39.940 1.00 87.06 90 GLY A CA 1
ATOM 645 C C . GLY A 1 90 ? -11.815 4.459 40.230 1.00 87.06 90 GLY A C 1
ATOM 646 O O . GLY A 1 90 ? -11.082 3.475 40.268 1.00 87.06 90 GLY A O 1
ATOM 647 N N . LEU A 1 91 ? -11.336 5.698 40.408 1.00 89.56 91 LEU A N 1
ATOM 648 C CA . LEU A 1 91 ? -9.935 5.989 40.752 1.00 89.56 91 LEU A CA 1
ATOM 649 C C . LEU A 1 91 ? -9.671 5.792 42.250 1.00 89.56 91 LEU A C 1
ATOM 651 O O . LEU A 1 91 ? -8.537 5.557 42.664 1.00 89.56 91 LEU A O 1
ATOM 655 N N . LEU A 1 92 ? -10.729 5.854 43.052 1.00 90.62 92 LEU A N 1
ATOM 656 C CA . LEU A 1 92 ? -10.713 5.558 44.475 1.00 90.62 92 LEU A CA 1
ATOM 657 C C . LEU A 1 92 ? -11.639 4.382 44.766 1.00 90.62 92 LEU A C 1
ATOM 659 O O . LEU A 1 92 ? -12.723 4.292 44.189 1.00 90.62 92 LEU A O 1
ATOM 663 N N . ALA A 1 93 ? -11.225 3.519 45.686 1.00 85.44 93 ALA A N 1
ATOM 664 C CA . ALA A 1 93 ? -12.059 2.471 46.250 1.00 85.44 93 ALA A CA 1
ATOM 665 C C . ALA A 1 93 ? -12.413 2.836 47.694 1.00 85.44 93 ALA A C 1
ATOM 667 O O . ALA A 1 93 ? -11.537 3.181 48.488 1.00 85.44 93 ALA A O 1
ATOM 668 N N . SER A 1 94 ? -13.699 2.768 48.037 1.00 81.88 94 SER A N 1
ATOM 669 C CA . SER A 1 94 ? -14.139 2.931 49.421 1.00 81.88 94 SER A CA 1
ATOM 670 C C . SER A 1 94 ? -13.732 1.702 50.229 1.00 81.88 94 SER A C 1
ATOM 672 O O . SER A 1 94 ? -14.134 0.584 49.911 1.00 81.88 94 SER A O 1
ATOM 674 N N . THR A 1 95 ? -12.975 1.908 51.298 1.00 71.12 95 THR A N 1
ATOM 675 C CA . THR A 1 95 ? -12.597 0.863 52.254 1.00 71.12 95 THR A CA 1
ATOM 676 C C . THR A 1 95 ? -13.389 1.046 53.544 1.00 71.12 95 THR A C 1
ATOM 678 O O . THR A 1 95 ? -13.340 2.125 54.132 1.00 71.12 95 THR A O 1
ATOM 681 N N . ALA A 1 96 ? -14.102 0.006 53.988 1.00 57.41 96 ALA A N 1
ATOM 682 C CA . ALA A 1 96 ? -14.582 -0.077 55.369 1.00 57.41 96 ALA A CA 1
ATOM 683 C C . ALA A 1 96 ? -13.401 -0.491 56.264 1.00 57.41 96 ALA A C 1
ATOM 685 O O . ALA A 1 96 ? -12.611 -1.353 55.872 1.00 57.41 96 ALA A O 1
ATOM 686 N N . GLU A 1 97 ? -13.223 0.164 57.411 1.00 53.50 97 GLU A N 1
ATOM 687 C CA . GLU A 1 97 ? -11.985 0.078 58.194 1.00 53.50 97 GLU A CA 1
ATOM 688 C C . GLU A 1 97 ? -11.562 -1.345 58.613 1.00 53.50 97 GLU A C 1
ATOM 690 O O . GLU A 1 97 ? -12.342 -2.139 59.136 1.00 53.50 97 GLU A O 1
ATOM 695 N N . ARG A 1 98 ? -10.245 -1.589 58.537 1.00 36.03 98 ARG A N 1
ATOM 696 C CA . ARG A 1 98 ? -9.495 -2.037 59.718 1.00 36.03 98 ARG A CA 1
ATOM 697 C C . ARG A 1 98 ? -8.712 -0.831 60.253 1.00 36.03 98 ARG A C 1
ATOM 699 O O . ARG A 1 98 ? -7.987 -0.220 59.464 1.00 36.03 98 ARG A O 1
ATOM 706 N N . PRO A 1 99 ? -8.795 -0.506 61.551 1.00 41.75 99 PRO A N 1
ATOM 707 C CA . PRO A 1 99 ? -7.981 0.553 62.128 1.00 41.75 99 PRO A CA 1
ATOM 708 C C . PRO A 1 99 ? -6.506 0.125 62.123 1.00 41.75 99 PRO A C 1
ATOM 710 O O . PRO A 1 99 ? -6.175 -1.016 62.457 1.00 41.75 99 PRO A O 1
ATOM 713 N N . ARG A 1 100 ? -5.599 1.035 61.751 1.00 41.44 100 ARG A N 1
ATOM 714 C CA . ARG A 1 100 ? -4.171 0.893 62.078 1.00 41.44 100 ARG A CA 1
ATOM 715 C C . ARG A 1 100 ? -3.900 1.575 63.422 1.00 41.44 100 ARG A C 1
ATOM 717 O O . ARG A 1 100 ? -4.402 2.676 63.635 1.00 41.44 100 ARG A O 1
ATOM 724 N N . PRO A 1 101 ? -3.083 0.975 64.303 1.00 36.69 101 PRO A N 1
ATOM 725 C CA . PRO A 1 101 ? -2.665 1.618 65.538 1.00 36.69 101 PRO A CA 1
ATOM 726 C C . PRO A 1 101 ? -1.674 2.739 65.205 1.00 36.69 101 PRO A C 1
ATOM 728 O O . PRO A 1 101 ? -0.538 2.487 64.807 1.00 36.69 101 PRO A O 1
ATOM 731 N N . THR A 1 102 ? -2.099 3.990 65.340 1.00 37.53 102 THR A N 1
ATOM 732 C CA . THR A 1 102 ? -1.194 5.143 65.341 1.00 37.53 102 THR A CA 1
ATOM 733 C C . THR A 1 102 ? -0.621 5.341 66.739 1.00 37.53 102 THR A C 1
ATOM 735 O O . THR A 1 102 ? -1.355 5.636 67.678 1.00 37.53 102 THR A O 1
ATOM 738 N N . VAL A 1 103 ? 0.702 5.224 66.873 1.00 41.38 103 VAL A N 1
ATOM 739 C CA . VAL A 1 103 ? 1.445 5.750 68.025 1.00 41.38 103 VAL A CA 1
ATOM 740 C C . VAL A 1 103 ? 1.772 7.209 67.716 1.00 41.38 103 VAL A C 1
ATOM 742 O O . VAL A 1 103 ? 2.809 7.511 67.134 1.00 41.38 103 VAL A O 1
ATOM 745 N N . ALA A 1 104 ? 0.863 8.121 68.052 1.00 39.16 104 ALA A N 1
ATOM 746 C CA . ALA A 1 104 ? 1.159 9.549 68.105 1.00 39.16 104 ALA A CA 1
ATOM 747 C C . ALA A 1 104 ? 0.252 10.241 69.132 1.00 39.16 104 ALA A C 1
ATOM 749 O O . ALA A 1 104 ? -0.931 9.936 69.252 1.00 39.16 104 ALA A O 1
ATOM 750 N N . ARG A 1 105 ? 0.876 11.133 69.905 1.00 39.44 105 ARG A N 1
ATOM 751 C CA . ARG A 1 105 ? 0.370 11.864 71.078 1.00 39.44 105 ARG A CA 1
ATOM 752 C C . ARG A 1 105 ? -0.942 12.623 70.780 1.00 39.44 105 ARG A C 1
ATOM 754 O O . ARG A 1 105 ? -1.047 13.188 69.694 1.00 39.44 105 ARG A O 1
ATOM 761 N N . PRO A 1 106 ? -1.899 12.699 71.727 1.00 37.25 106 PRO A N 1
ATOM 762 C CA . PRO A 1 106 ? -3.165 13.390 71.505 1.00 37.25 106 PRO A CA 1
ATOM 763 C C . PRO A 1 106 ? -2.954 14.907 71.419 1.00 37.25 106 PRO A C 1
ATOM 765 O O . PRO A 1 106 ? -2.363 15.513 72.312 1.00 37.25 106 PRO A O 1
ATOM 768 N N . VAL A 1 107 ? -3.463 15.501 70.343 1.00 39.16 107 VAL A N 1
ATOM 769 C CA . VAL A 1 107 ? -3.822 16.922 70.240 1.00 39.16 107 VAL A CA 1
ATOM 770 C C . VAL A 1 107 ? -5.344 16.951 70.060 1.00 39.16 107 VAL A C 1
ATOM 772 O O . VAL A 1 107 ? -5.887 16.018 69.468 1.00 39.16 107 VAL A O 1
ATOM 775 N N . ASP A 1 108 ? -6.007 17.954 70.642 1.00 32.28 108 ASP A N 1
ATOM 776 C CA . ASP A 1 108 ? -7.459 18.044 70.873 1.00 32.28 108 ASP A CA 1
ATOM 777 C C . ASP A 1 108 ? -8.368 17.450 69.775 1.00 32.28 108 ASP A C 1
ATOM 779 O O . ASP A 1 108 ? -8.116 17.633 68.578 1.00 32.28 108 ASP A O 1
ATOM 783 N N . PRO A 1 109 ? -9.466 16.767 70.159 1.00 36.97 109 PRO A N 1
ATOM 784 C CA . PRO A 1 109 ? -10.293 16.022 69.228 1.00 36.97 109 PRO A CA 1
ATOM 785 C C . PRO A 1 109 ? -11.136 16.972 68.373 1.00 36.97 109 PRO A C 1
ATOM 787 O O . PRO A 1 109 ? -12.206 17.434 68.768 1.00 36.97 109 PRO A O 1
ATOM 790 N N . LEU A 1 110 ? -10.694 17.196 67.137 1.00 38.34 110 LEU A N 1
ATOM 791 C CA . LEU A 1 110 ? -11.615 17.461 66.039 1.00 38.34 110 LEU A CA 1
ATOM 792 C C . LEU A 1 110 ? -12.504 16.221 65.897 1.00 38.34 110 LEU A C 1
ATOM 794 O O . LEU A 1 110 ? -12.060 15.175 65.429 1.00 38.34 110 LEU A O 1
ATOM 798 N N . VAL A 1 111 ? -13.756 16.328 66.343 1.00 36.09 111 VAL A N 1
ATOM 799 C CA . VAL A 1 111 ? -14.788 15.317 66.096 1.00 36.09 111 VAL A CA 1
ATOM 800 C C . VAL A 1 111 ? -15.035 15.274 64.586 1.00 36.09 111 VAL A C 1
ATOM 802 O O . VAL A 1 111 ? -15.778 16.088 64.039 1.00 36.09 111 VAL A O 1
ATOM 805 N N . VAL A 1 112 ? -14.365 14.352 63.896 1.00 39.75 112 VAL A N 1
ATOM 806 C CA . VAL A 1 112 ? -14.614 14.053 62.484 1.00 39.75 112 VAL A CA 1
ATOM 807 C C . VAL A 1 112 ? -15.685 12.967 62.433 1.00 39.75 112 VAL A C 1
ATOM 809 O O . VAL A 1 112 ? -15.432 11.813 62.761 1.00 39.75 112 VAL A O 1
ATOM 812 N N . PHE A 1 113 ? -16.902 13.345 62.049 1.00 36.41 113 PHE A N 1
ATOM 813 C CA . PHE A 1 113 ? -17.956 12.393 61.709 1.00 36.41 113 PHE A CA 1
ATOM 814 C C . PHE A 1 113 ? -17.614 11.681 60.385 1.00 36.41 113 PHE A C 1
ATOM 816 O O . PHE A 1 113 ? -17.471 12.349 59.363 1.00 36.41 113 PHE A O 1
ATOM 823 N N . GLY A 1 114 ? -17.565 10.340 60.396 1.00 49.00 114 GLY A N 1
ATOM 824 C CA . GLY A 1 114 ? -17.746 9.479 59.214 1.00 49.00 114 GLY A CA 1
ATOM 825 C C . GLY A 1 114 ? -16.548 8.604 58.806 1.00 49.00 114 GLY A C 1
ATOM 826 O O . GLY A 1 114 ? -15.658 9.063 58.097 1.00 49.00 114 GLY A O 1
ATOM 827 N N . ASP A 1 115 ? -16.608 7.310 59.152 1.00 63.75 115 ASP A N 1
ATOM 828 C CA . ASP A 1 115 ? -15.613 6.225 58.959 1.00 63.75 115 ASP A CA 1
ATOM 829 C C . ASP A 1 115 ? -15.337 5.792 57.501 1.00 63.75 115 ASP A C 1
ATOM 831 O O . ASP A 1 115 ? -14.992 4.637 57.225 1.00 63.75 115 ASP A O 1
ATOM 835 N N . ARG A 1 116 ? -15.507 6.682 56.517 1.00 73.31 116 ARG A N 1
ATOM 836 C CA . ARG A 1 116 ? -15.269 6.337 55.110 1.00 73.31 116 ARG A CA 1
ATOM 837 C C . ARG A 1 116 ? -13.880 6.790 54.684 1.00 73.31 116 ARG A C 1
ATOM 839 O O . ARG A 1 116 ? -13.588 7.981 54.607 1.00 73.31 116 ARG A O 1
ATOM 846 N N . ARG A 1 117 ? -13.023 5.812 54.395 1.00 83.88 117 ARG A N 1
ATOM 847 C CA . ARG A 1 117 ? -11.679 6.033 53.857 1.00 83.88 117 ARG A CA 1
ATOM 848 C C . ARG A 1 117 ? -11.606 5.564 52.412 1.00 83.88 117 ARG A C 1
ATOM 850 O O . ARG A 1 117 ? -12.235 4.572 52.042 1.00 83.88 117 ARG A O 1
ATOM 857 N N . TRP A 1 118 ? -10.824 6.273 51.610 1.00 87.19 118 TRP A N 1
ATOM 858 C CA . TRP A 1 118 ? -10.599 5.965 50.205 1.00 87.19 118 TRP A CA 1
ATOM 859 C C . TRP A 1 118 ? -9.148 5.571 49.973 1.00 87.19 118 TRP A C 1
ATOM 861 O O . TRP A 1 118 ? -8.232 6.328 50.300 1.00 87.19 118 TRP A O 1
ATOM 871 N N . SER A 1 119 ? -8.940 4.405 49.372 1.00 88.50 119 SER A N 1
ATOM 872 C CA . SER A 1 119 ? -7.637 3.972 48.872 1.00 88.50 119 SER A CA 1
ATOM 873 C C . SER A 1 119 ? -7.570 4.125 47.354 1.00 88.50 119 SER A C 1
ATOM 875 O O . SER A 1 119 ? -8.595 4.204 46.667 1.00 88.50 119 SER A O 1
ATOM 877 N N . LEU A 1 120 ? -6.354 4.188 46.810 1.00 89.88 120 LEU A N 1
ATOM 878 C CA . LEU A 1 120 ? -6.163 4.173 45.363 1.00 89.88 120 LEU A CA 1
ATOM 879 C C . LEU A 1 120 ? -6.586 2.820 44.795 1.00 89.88 120 LEU A C 1
ATOM 881 O O . LEU A 1 120 ? -6.093 1.776 45.220 1.00 89.88 120 LEU A O 1
ATOM 885 N N . SER A 1 121 ? -7.440 2.845 43.775 1.00 90.94 121 SER A N 1
ATOM 886 C CA . SER A 1 121 ? -7.616 1.672 42.923 1.00 90.94 121 SER A CA 1
ATOM 887 C C . SER A 1 121 ? -6.387 1.485 42.026 1.00 90.94 121 SER A C 1
ATOM 889 O O . SER A 1 121 ? -5.573 2.398 41.855 1.00 90.94 121 SER A O 1
ATOM 891 N N . THR A 1 122 ? -6.271 0.331 41.367 1.00 87.88 122 THR A N 1
ATOM 892 C CA . THR A 1 122 ? -5.231 0.105 40.348 1.00 87.88 122 THR A CA 1
ATOM 893 C C . THR A 1 122 ? -5.292 1.158 39.234 1.00 87.88 122 THR A C 1
ATOM 895 O O . THR A 1 122 ? -4.259 1.672 38.801 1.00 87.88 122 THR A O 1
ATOM 898 N N . ALA A 1 123 ? -6.503 1.550 38.820 1.00 84.50 123 ALA A N 1
ATOM 899 C CA . ALA A 1 123 ? -6.714 2.618 37.844 1.00 84.50 123 ALA A CA 1
ATOM 900 C C . ALA A 1 123 ? -6.318 3.997 38.402 1.00 84.50 123 ALA A C 1
ATOM 902 O O . ALA A 1 123 ? -5.714 4.796 37.687 1.00 84.50 123 ALA A O 1
ATOM 903 N N . GLY A 1 124 ? -6.604 4.263 39.680 1.00 88.56 124 GLY A N 1
ATOM 904 C CA . GLY A 1 124 ? -6.186 5.476 40.385 1.00 88.56 124 GLY A CA 1
ATOM 905 C C . GLY A 1 124 ? -4.674 5.625 40.468 1.00 88.56 124 GLY A C 1
ATOM 906 O O . GLY A 1 124 ? -4.147 6.694 40.166 1.00 88.56 124 GLY A O 1
ATOM 907 N N . MET A 1 125 ? -3.970 4.542 40.803 1.00 89.00 125 MET A N 1
ATOM 908 C CA . MET A 1 125 ? -2.509 4.514 40.855 1.00 89.00 125 MET A CA 1
ATOM 909 C C . MET A 1 125 ? -1.893 4.783 39.476 1.00 89.00 125 MET A C 1
ATOM 911 O O . MET A 1 125 ? -1.037 5.657 39.334 1.00 89.00 125 MET A O 1
ATOM 915 N N . ALA A 1 126 ? -2.373 4.099 38.434 1.00 87.50 126 ALA A N 1
ATOM 916 C CA . ALA A 1 126 ? -1.905 4.322 37.066 1.00 87.50 126 ALA A CA 1
ATOM 917 C C . ALA A 1 126 ? -2.174 5.762 36.585 1.00 87.50 126 ALA A C 1
ATOM 919 O O . ALA A 1 126 ? -1.319 6.388 35.947 1.00 87.50 126 ALA A O 1
ATOM 920 N N . ALA A 1 127 ? -3.341 6.320 36.924 1.00 89.19 127 ALA A N 1
ATOM 921 C CA . ALA A 1 127 ? -3.699 7.689 36.573 1.00 89.19 127 ALA A CA 1
ATOM 922 C C . ALA A 1 127 ? -2.854 8.728 37.329 1.00 89.19 127 ALA A C 1
ATOM 924 O O . ALA A 1 127 ? -2.458 9.737 36.747 1.00 89.19 127 ALA A O 1
ATOM 925 N N . PHE A 1 128 ? -2.524 8.479 38.600 1.00 90.44 128 PHE A N 1
ATOM 926 C CA . PHE A 1 128 ? -1.646 9.339 39.395 1.00 90.44 128 PHE A CA 1
ATOM 927 C C . PHE A 1 128 ? -0.224 9.402 38.823 1.00 90.44 128 PHE A C 1
ATOM 929 O O . PHE A 1 128 ? 0.304 10.501 38.612 1.00 90.44 128 PHE A O 1
ATOM 936 N N . LEU A 1 129 ? 0.365 8.237 38.529 1.00 89.19 129 LEU A N 1
ATOM 937 C CA . LEU A 1 129 ? 1.725 8.125 37.995 1.00 89.19 129 LEU A CA 1
ATOM 938 C C . LEU A 1 129 ? 1.851 8.782 36.616 1.00 89.19 129 LEU A C 1
ATOM 940 O O . LEU A 1 129 ? 2.787 9.540 36.373 1.00 89.19 129 LEU A O 1
ATOM 944 N N . SER A 1 130 ? 0.881 8.547 35.730 1.00 87.06 130 SER A N 1
ATOM 945 C CA . SER A 1 130 ? 0.876 9.131 34.381 1.00 87.06 130 SER A CA 1
ATOM 946 C C . SER A 1 130 ? 0.382 10.583 34.334 1.00 87.06 130 SER A C 1
ATOM 948 O O . SER A 1 130 ? 0.616 11.286 33.352 1.00 87.06 130 SER A O 1
ATOM 950 N N . GLY A 1 131 ? -0.332 11.049 35.366 1.00 88.31 131 GLY A N 1
ATOM 951 C CA . GLY A 1 131 ? -1.039 12.334 35.370 1.00 88.31 131 GLY A CA 1
ATOM 952 C C . GLY A 1 131 ? -2.240 12.391 34.414 1.00 88.31 131 GLY A C 1
ATOM 953 O O . GLY A 1 131 ? -2.791 13.471 34.172 1.00 88.31 131 GLY A O 1
ATOM 954 N N . VAL A 1 132 ? -2.647 11.252 33.849 1.00 88.69 132 VAL A N 1
ATOM 955 C CA . VAL A 1 132 ? -3.682 11.137 32.820 1.00 88.69 132 VAL A CA 1
ATOM 956 C C . VAL A 1 132 ? -4.641 10.017 33.201 1.00 88.69 132 VAL A C 1
ATOM 958 O O . VAL A 1 132 ? -4.234 8.899 33.487 1.00 88.69 132 VAL A O 1
ATOM 961 N N . ARG A 1 133 ? -5.943 10.293 33.154 1.00 87.50 133 ARG A N 1
ATOM 962 C CA . ARG A 1 133 ? -6.980 9.263 33.269 1.00 87.50 133 ARG A CA 1
ATOM 963 C C . ARG A 1 133 ? -7.443 8.814 31.890 1.00 87.50 133 ARG A C 1
ATOM 965 O O . ARG A 1 133 ? -7.542 9.628 30.971 1.00 87.50 133 ARG A O 1
ATOM 972 N N . VAL A 1 134 ? -7.789 7.541 31.762 1.00 86.19 134 VAL A N 1
ATOM 973 C CA . VAL A 1 134 ? -8.424 7.015 30.552 1.00 86.19 134 VAL A CA 1
ATOM 974 C C . VAL A 1 134 ? -9.922 7.308 30.613 1.00 86.19 134 VAL A C 1
ATOM 976 O O . VAL A 1 134 ? -10.582 7.015 31.606 1.00 86.19 134 VAL A O 1
ATOM 979 N N . VAL A 1 135 ? -10.460 7.914 29.559 1.00 86.69 135 VAL A N 1
ATOM 980 C CA . VAL A 1 135 ? -11.889 8.181 29.385 1.00 86.69 135 VAL A CA 1
ATOM 981 C C . VAL A 1 135 ? -12.354 7.502 28.111 1.00 86.69 135 VAL A C 1
ATOM 983 O O . VAL A 1 135 ? -11.839 7.796 27.030 1.00 86.69 135 VAL A O 1
ATOM 986 N N . VAL A 1 136 ? -13.347 6.630 28.242 1.00 88.12 136 VAL A N 1
ATOM 987 C CA . VAL A 1 136 ? -14.004 5.988 27.104 1.00 88.12 136 VAL A CA 1
ATOM 988 C C . VAL A 1 136 ? -15.097 6.912 26.576 1.00 88.12 136 VAL A C 1
ATOM 990 O O . VAL A 1 136 ? -15.895 7.449 27.345 1.00 88.12 136 VAL A O 1
ATOM 993 N N . ARG A 1 137 ? -15.101 7.149 25.264 1.00 89.62 137 ARG A N 1
ATOM 994 C CA . ARG A 1 137 ? -16.129 7.927 24.573 1.00 89.62 137 A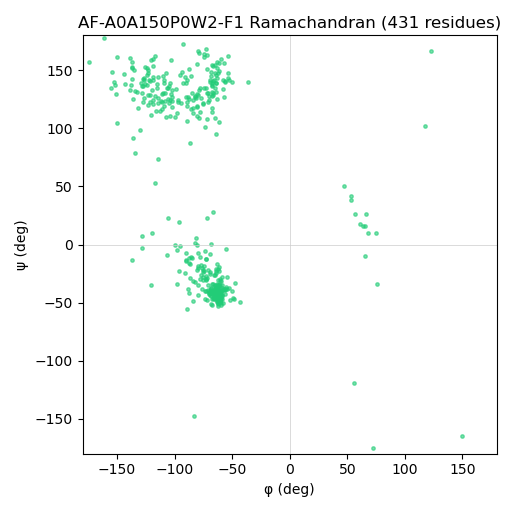RG A CA 1
ATOM 995 C C . ARG A 1 137 ? -16.688 7.123 23.410 1.00 89.62 137 ARG A C 1
ATOM 997 O O . ARG A 1 137 ? -15.941 6.786 22.496 1.00 89.62 137 ARG A O 1
ATOM 1004 N N . ALA A 1 138 ? -17.996 6.924 23.439 1.00 90.12 138 ALA A N 1
ATOM 1005 C CA . ALA A 1 138 ? -18.783 6.423 22.327 1.00 90.12 138 ALA A CA 1
ATOM 1006 C C . ALA A 1 138 ? -18.828 7.457 21.187 1.00 90.12 138 ALA A C 1
ATOM 1008 O O . ALA A 1 138 ? -19.074 8.646 21.430 1.00 90.12 138 ALA A O 1
ATOM 1009 N N . ARG A 1 139 ? -18.561 7.029 19.950 1.00 88.94 139 ARG A N 1
ATOM 1010 C CA . ARG A 1 139 ? -18.666 7.858 18.738 1.00 88.94 139 ARG A CA 1
ATOM 1011 C C . ARG A 1 139 ? -19.166 7.039 17.547 1.00 88.94 139 ARG A C 1
ATOM 1013 O O . ARG A 1 139 ? -18.770 5.883 17.432 1.00 88.94 139 ARG A O 1
ATOM 1020 N N . PRO A 1 140 ? -19.943 7.634 16.627 1.00 89.81 140 PRO A N 1
ATOM 1021 C CA . PRO A 1 140 ? -20.240 6.987 15.356 1.00 89.81 140 PRO A CA 1
ATOM 1022 C C . PRO A 1 140 ? -18.958 6.828 14.534 1.00 89.81 140 PRO A C 1
ATOM 1024 O O . PRO A 1 140 ? -18.057 7.675 14.593 1.00 89.81 140 PRO A O 1
ATOM 1027 N N . LEU A 1 141 ? -18.885 5.753 13.753 1.00 90.19 141 LEU A N 1
ATOM 1028 C CA . LEU A 1 141 ? -17.731 5.429 12.922 1.00 90.19 141 LEU A CA 1
ATOM 1029 C C . LEU A 1 141 ? -18.198 5.013 11.534 1.00 90.19 141 LEU A C 1
ATOM 1031 O O . LEU A 1 141 ? -19.071 4.164 11.405 1.00 90.19 141 LEU A O 1
ATOM 1035 N N . ARG A 1 142 ? -17.586 5.582 10.495 1.00 90.81 142 ARG A N 1
ATOM 1036 C CA . ARG A 1 142 ? -17.857 5.204 9.111 1.00 90.81 142 ARG A CA 1
ATOM 1037 C C . ARG A 1 142 ? -16.589 4.721 8.438 1.00 90.81 142 ARG A C 1
ATOM 1039 O O . ARG A 1 142 ? -15.568 5.412 8.461 1.00 90.81 142 ARG A O 1
ATOM 1046 N N . LEU A 1 143 ? -16.660 3.549 7.830 1.00 91.94 143 LEU A N 1
ATOM 1047 C CA . LEU A 1 143 ? -15.516 2.858 7.253 1.00 91.94 143 LEU A CA 1
ATOM 1048 C C . LEU A 1 143 ? -15.766 2.544 5.779 1.00 91.94 143 LEU A C 1
ATOM 1050 O O . LEU A 1 143 ? -16.888 2.245 5.384 1.00 91.94 143 LEU A O 1
ATOM 1054 N N . LEU A 1 144 ? -14.705 2.593 4.979 1.00 91.81 144 LEU A N 1
ATOM 1055 C CA . LEU A 1 144 ? -14.654 2.026 3.637 1.00 91.81 144 LEU A CA 1
ATOM 1056 C C . LEU A 1 144 ? -13.874 0.713 3.716 1.00 91.81 144 LEU A C 1
ATOM 1058 O O . LEU A 1 144 ? -12.698 0.729 4.098 1.00 91.81 144 LEU A O 1
ATOM 1062 N N . LEU A 1 145 ? -14.519 -0.399 3.371 1.00 92.56 145 LEU A N 1
ATOM 1063 C CA . LEU A 1 145 ? -13.950 -1.740 3.460 1.00 92.56 145 LEU A CA 1
ATOM 1064 C C . LEU A 1 145 ? -13.966 -2.484 2.126 1.00 92.56 145 LEU A C 1
ATOM 1066 O O . LEU A 1 145 ? -14.868 -2.311 1.311 1.00 92.56 145 LEU A O 1
ATOM 1070 N N . SER A 1 146 ? -12.990 -3.371 1.960 1.00 93.12 146 SER A N 1
ATOM 1071 C CA . SER A 1 146 ? -13.079 -4.529 1.069 1.00 93.12 146 SER A CA 1
ATOM 1072 C C . SER A 1 146 ? -13.562 -5.740 1.869 1.00 93.12 146 SER A C 1
ATOM 1074 O O . SER A 1 146 ? -13.257 -5.846 3.057 1.00 93.12 146 SER A O 1
ATOM 1076 N N . ALA A 1 147 ? -14.305 -6.642 1.224 1.00 90.81 147 ALA A N 1
ATOM 1077 C CA . ALA A 1 147 ? -14.716 -7.917 1.816 1.00 90.81 147 ALA A CA 1
ATOM 1078 C C . ALA A 1 147 ? -13.789 -9.087 1.441 1.00 90.81 147 ALA A C 1
ATOM 1080 O O . ALA A 1 147 ? -13.736 -10.067 2.172 1.00 90.81 147 ALA A O 1
ATOM 1081 N N . ASP A 1 148 ? -13.049 -8.995 0.332 1.00 87.44 148 ASP A N 1
ATOM 1082 C CA . ASP A 1 148 ? -12.156 -10.060 -0.143 1.00 87.44 148 ASP A CA 1
ATOM 1083 C C . ASP A 1 148 ? -10.808 -9.471 -0.608 1.00 87.44 148 ASP A C 1
ATOM 1085 O O . ASP A 1 148 ? -10.677 -9.055 -1.765 1.00 87.44 148 ASP A O 1
ATOM 1089 N N . PRO A 1 149 ? -9.802 -9.386 0.283 1.00 87.75 149 PRO A N 1
ATOM 1090 C CA . PRO A 1 149 ? -9.836 -9.742 1.702 1.00 87.75 149 PRO A CA 1
ATOM 1091 C C . PRO A 1 149 ? -10.592 -8.697 2.538 1.00 87.75 149 PRO A C 1
ATOM 1093 O O . PRO A 1 149 ? -10.774 -7.552 2.101 1.00 87.75 149 PRO A O 1
ATOM 1096 N N . ALA A 1 150 ? -11.008 -9.090 3.745 1.00 90.19 150 ALA A N 1
ATOM 1097 C CA . ALA A 1 150 ? -11.611 -8.194 4.725 1.00 90.19 150 ALA A CA 1
ATOM 1098 C C . ALA A 1 150 ? -10.583 -7.145 5.172 1.00 90.19 150 ALA A C 1
ATOM 1100 O O . ALA A 1 150 ? -9.595 -7.458 5.831 1.00 90.19 150 ALA A O 1
ATOM 1101 N N . LEU A 1 151 ? -10.773 -5.893 4.757 1.00 91.19 151 LEU A N 1
ATOM 1102 C CA . LEU A 1 151 ? -9.777 -4.848 4.982 1.00 91.19 151 LEU A CA 1
ATOM 1103 C C . LEU A 1 151 ? -10.420 -3.475 5.098 1.00 91.19 151 LEU A C 1
ATOM 1105 O O . LEU A 1 151 ? -11.133 -3.036 4.196 1.00 91.19 151 LEU A O 1
ATOM 1109 N N . VAL A 1 152 ? -10.075 -2.750 6.160 1.00 91.69 152 VAL A N 1
ATOM 1110 C CA . VAL A 1 152 ? -10.407 -1.333 6.307 1.00 91.69 152 VAL A CA 1
ATOM 1111 C C . VAL A 1 152 ? -9.410 -0.495 5.518 1.00 91.69 152 VAL A C 1
ATOM 1113 O O . VAL A 1 152 ? -8.238 -0.347 5.881 1.00 91.69 152 VAL A O 1
ATOM 1116 N N . LEU A 1 153 ? -9.909 0.099 4.439 1.00 89.75 153 LEU A N 1
ATOM 1117 C CA . LEU A 1 153 ? -9.125 0.920 3.526 1.00 89.75 153 LEU A CA 1
ATOM 1118 C C . LEU A 1 153 ? -9.088 2.377 3.975 1.00 89.75 153 LEU A C 1
ATOM 1120 O O . LEU A 1 153 ? -8.044 3.018 3.873 1.00 89.75 153 LEU A O 1
ATOM 1124 N N . ARG A 1 154 ? -10.205 2.898 4.498 1.00 89.94 154 ARG A N 1
ATOM 1125 C CA . ARG A 1 154 ? -10.307 4.303 4.904 1.00 89.94 154 ARG A CA 1
ATOM 1126 C C . ARG A 1 154 ? -11.358 4.533 5.983 1.00 89.94 154 ARG A C 1
ATOM 1128 O O . ARG A 1 154 ? -12.407 3.898 5.979 1.00 89.94 154 ARG A O 1
ATOM 1135 N N . VAL A 1 155 ? -11.114 5.516 6.848 1.00 90.00 155 VAL A N 1
ATOM 1136 C CA . VAL A 1 155 ? -12.150 6.099 7.715 1.00 90.00 155 VAL A CA 1
ATOM 1137 C C . VAL A 1 155 ? -12.808 7.260 6.983 1.00 90.00 155 VAL A C 1
ATOM 1139 O O . VAL A 1 155 ? -12.144 8.234 6.623 1.00 90.00 155 VAL A O 1
ATOM 1142 N N . LEU A 1 156 ? -14.107 7.167 6.741 1.00 88.06 156 LEU A N 1
ATOM 1143 C CA . LEU A 1 156 ? -14.855 8.194 6.028 1.00 88.06 156 LEU A CA 1
ATOM 1144 C C . LEU A 1 156 ? -15.366 9.266 7.001 1.00 88.06 156 LEU A C 1
ATOM 1146 O O . LEU A 1 156 ? -15.640 8.973 8.167 1.00 88.06 156 LEU A O 1
ATOM 1150 N N . PRO A 1 157 ? -15.532 10.519 6.544 1.00 84.81 157 PRO A N 1
ATOM 1151 C CA . PRO A 1 157 ? -16.227 11.521 7.334 1.00 84.81 157 PRO A CA 1
ATOM 1152 C C . PRO A 1 157 ? -17.704 11.128 7.523 1.00 84.81 157 PRO A C 1
ATOM 1154 O O . PRO A 1 157 ? -18.273 10.425 6.672 1.00 84.81 157 PRO A O 1
ATOM 1157 N N . PRO A 1 158 ? -18.346 11.614 8.602 1.00 77.94 158 PRO A N 1
ATOM 1158 C CA . PRO A 1 158 ? -19.769 11.399 8.821 1.00 77.94 158 PRO A CA 1
ATOM 1159 C C . PRO A 1 158 ? -20.582 11.942 7.642 1.00 77.94 158 PRO A C 1
ATOM 1161 O O . PRO A 1 158 ? -20.259 12.986 7.064 1.00 77.94 158 PRO A O 1
ATOM 1164 N N . LEU A 1 159 ? -21.638 11.221 7.267 1.00 73.19 159 LEU A N 1
ATOM 1165 C CA . LEU A 1 159 ? -22.537 11.662 6.208 1.00 73.19 159 LEU A CA 1
ATOM 1166 C C . LEU A 1 159 ? -23.342 12.889 6.660 1.00 73.19 159 LEU A C 1
ATOM 1168 O O . LEU A 1 159 ? -23.835 12.922 7.788 1.00 73.19 159 LEU A O 1
ATOM 1172 N N . PRO A 1 160 ? -23.559 13.883 5.780 1.00 66.31 160 PRO A N 1
ATOM 1173 C CA . PRO A 1 160 ? -24.602 14.869 6.018 1.00 66.31 160 PRO A CA 1
ATOM 1174 C C . PRO A 1 160 ? -25.972 14.170 6.001 1.00 66.31 160 PRO A C 1
ATOM 1176 O O . PRO A 1 160 ? -26.233 13.340 5.126 1.00 66.31 160 PRO A O 1
ATOM 1179 N N . TYR A 1 161 ? -26.864 14.543 6.925 1.00 59.09 161 TYR A N 1
ATOM 1180 C CA . TYR A 1 161 ? -28.182 13.915 7.140 1.00 59.09 161 TYR A CA 1
ATOM 1181 C C . TYR A 1 161 ? -29.012 13.688 5.859 1.00 59.09 161 TYR A C 1
ATOM 1183 O O . TYR A 1 161 ? -29.736 12.702 5.752 1.00 59.09 161 TYR A O 1
ATOM 1191 N N . ALA A 1 162 ? -28.896 14.565 4.858 1.00 52.50 162 ALA A N 1
ATOM 1192 C CA . ALA A 1 162 ? -29.623 14.448 3.592 1.00 52.50 162 ALA A CA 1
ATOM 1193 C C . ALA A 1 162 ? -29.161 13.275 2.700 1.00 52.50 162 ALA A C 1
ATOM 1195 O O . ALA A 1 162 ? -29.947 12.785 1.892 1.00 52.50 162 ALA A O 1
ATOM 1196 N N . LYS A 1 163 ? -27.905 12.818 2.829 1.00 59.38 163 LYS A N 1
ATOM 1197 C CA . LYS A 1 163 ? -27.370 11.680 2.058 1.00 59.38 163 LYS A CA 1
ATOM 1198 C C . LYS A 1 163 ? -27.702 10.328 2.685 1.00 59.38 163 LYS A C 1
ATOM 1200 O O . LYS A 1 163 ? -27.946 9.390 1.940 1.00 59.38 163 LYS A O 1
ATOM 1205 N N . MET A 1 164 ? -27.815 10.255 4.015 1.00 58.06 164 MET A N 1
ATOM 1206 C CA . MET A 1 164 ? -28.243 9.035 4.723 1.00 58.06 164 MET A CA 1
ATOM 1207 C C . MET A 1 164 ? -29.586 8.484 4.217 1.00 58.06 164 MET A C 1
ATOM 1209 O O . MET A 1 164 ? -29.813 7.285 4.279 1.00 58.06 164 MET A O 1
ATOM 1213 N N . LYS A 1 165 ? -30.468 9.346 3.689 1.00 54.38 165 LYS A N 1
ATOM 1214 C CA . LYS A 1 165 ? -31.792 8.954 3.184 1.00 54.38 165 LYS A CA 1
ATOM 1215 C C . LYS A 1 165 ? -31.825 8.466 1.730 1.00 54.38 165 LYS A C 1
ATOM 1217 O O . LYS A 1 165 ? -32.883 8.024 1.300 1.00 54.38 165 LYS A O 1
ATOM 1222 N N . ARG A 1 166 ? -30.746 8.616 0.949 1.00 57.81 166 ARG A N 1
ATOM 1223 C CA . ARG A 1 166 ? -30.773 8.338 -0.503 1.00 57.81 166 ARG A CA 1
ATOM 1224 C C . ARG A 1 166 ? -30.246 6.957 -0.882 1.00 57.81 166 ARG A C 1
ATOM 1226 O O . ARG A 1 166 ? -30.799 6.367 -1.802 1.00 57.81 166 ARG A O 1
ATOM 1233 N N . ASP A 1 167 ? -29.254 6.442 -0.161 1.00 67.00 167 ASP A N 1
ATOM 1234 C CA . ASP A 1 167 ? -28.643 5.147 -0.470 1.00 67.00 167 ASP A CA 1
ATOM 1235 C C . ASP A 1 167 ? -29.145 4.091 0.523 1.00 67.00 167 ASP A C 1
ATOM 1237 O O . ASP A 1 167 ? -28.845 4.148 1.724 1.00 67.00 167 ASP A O 1
ATOM 1241 N N . LEU A 1 168 ? -29.955 3.155 0.018 1.00 79.12 168 LEU A N 1
ATOM 1242 C CA . LEU A 1 168 ? -30.529 2.074 0.815 1.00 79.12 168 LEU A CA 1
ATOM 1243 C C . LEU A 1 168 ? -29.420 1.113 1.284 1.00 79.12 168 LEU A C 1
ATOM 1245 O O . LEU A 1 168 ? -28.534 0.778 0.493 1.00 79.12 168 LEU A O 1
ATOM 1249 N N . PRO A 1 169 ? -29.440 0.686 2.559 1.00 86.31 169 PRO A N 1
ATOM 1250 C CA . PRO A 1 169 ? -28.544 -0.359 3.035 1.00 86.31 169 PRO A CA 1
ATOM 1251 C C . PRO A 1 169 ? -28.832 -1.681 2.314 1.00 86.31 169 PRO A C 1
ATOM 1253 O O . PRO A 1 169 ? -29.961 -1.933 1.891 1.00 86.31 169 PRO A O 1
ATOM 1256 N N . LEU A 1 170 ? -27.800 -2.514 2.189 1.00 88.75 170 LEU A N 1
ATOM 1257 C CA . LEU A 1 170 ? -27.916 -3.867 1.650 1.00 88.75 170 LEU A CA 1
ATOM 1258 C C . LEU A 1 170 ? -28.797 -4.729 2.556 1.00 88.75 170 LEU A C 1
ATOM 1260 O O . LEU A 1 170 ? -28.760 -4.591 3.785 1.00 88.75 170 LEU A O 1
ATOM 1264 N N . ALA A 1 171 ? -29.555 -5.644 1.953 1.00 88.06 171 ALA A N 1
ATOM 1265 C CA . ALA A 1 171 ? -30.270 -6.661 2.712 1.00 88.06 171 ALA A CA 1
ATOM 1266 C C . ALA A 1 171 ? -29.278 -7.646 3.362 1.00 88.06 171 ALA A C 1
ATOM 1268 O O . ALA A 1 171 ? -28.156 -7.825 2.890 1.00 88.06 171 ALA A O 1
ATOM 1269 N N . ALA A 1 172 ? -29.664 -8.286 4.470 1.00 86.19 172 ALA A N 1
ATOM 1270 C CA . ALA A 1 172 ? -28.753 -9.118 5.267 1.00 86.19 172 ALA A CA 1
ATOM 1271 C C . ALA A 1 172 ? -28.141 -10.298 4.481 1.00 86.19 172 ALA A C 1
ATOM 1273 O O . ALA A 1 172 ? -27.002 -10.697 4.730 1.00 86.19 172 ALA A O 1
ATOM 1274 N N . ASP A 1 173 ? -28.884 -10.839 3.519 1.00 89.25 173 ASP A N 1
ATOM 1275 C CA . ASP A 1 173 ? -28.467 -11.898 2.602 1.00 89.25 173 ASP A CA 1
ATOM 1276 C C . ASP A 1 173 ? -27.509 -11.410 1.502 1.00 89.25 173 ASP A C 1
ATOM 1278 O O . ASP A 1 173 ? -26.697 -12.197 1.015 1.00 89.25 173 ASP A O 1
ATOM 1282 N N . GLU A 1 174 ? -27.523 -10.114 1.184 1.00 89.25 174 GLU A N 1
ATOM 1283 C CA . GLU A 1 174 ? -26.624 -9.467 0.219 1.00 89.25 174 GLU A CA 1
ATOM 1284 C C . GLU A 1 174 ? -25.298 -9.003 0.845 1.00 89.25 174 GLU A C 1
ATOM 1286 O O . GLU A 1 174 ? -24.328 -8.740 0.129 1.00 89.25 174 GLU A O 1
ATOM 1291 N N . ILE A 1 175 ? -25.222 -8.898 2.178 1.00 90.44 175 ILE A N 1
ATOM 1292 C CA . ILE A 1 175 ? -23.989 -8.517 2.878 1.00 90.44 175 ILE A CA 1
ATOM 1293 C C . ILE A 1 175 ? -22.951 -9.642 2.713 1.00 90.44 175 ILE A C 1
ATOM 1295 O O . ILE A 1 175 ? -23.261 -10.793 3.037 1.00 90.44 175 ILE A O 1
ATOM 1299 N N . PRO A 1 176 ? -21.715 -9.351 2.263 1.00 92.19 176 PRO A N 1
ATOM 1300 C CA . PRO A 1 176 ? -20.640 -10.341 2.201 1.00 92.19 176 PRO A CA 1
ATOM 1301 C C . PRO A 1 176 ? -20.368 -10.985 3.560 1.00 92.19 176 PRO A C 1
ATOM 1303 O O . PRO A 1 176 ? -20.344 -10.290 4.574 1.00 92.19 176 PRO A O 1
ATOM 1306 N N . GLU A 1 177 ? -20.101 -12.292 3.577 1.00 90.56 177 GLU A N 1
ATOM 1307 C CA . GLU A 1 177 ? -19.885 -13.060 4.812 1.00 90.56 177 GLU A CA 1
ATOM 1308 C C . GLU A 1 177 ? -18.876 -12.402 5.779 1.00 90.56 177 GLU A C 1
ATOM 1310 O O . GLU A 1 177 ? -19.249 -12.211 6.939 1.00 90.56 177 GLU A O 1
ATOM 1315 N N . PRO A 1 178 ? -17.692 -11.912 5.346 1.00 88.06 178 PRO A N 1
ATOM 1316 C CA . PRO A 1 178 ? -16.734 -11.294 6.270 1.00 88.06 178 PRO A CA 1
ATOM 1317 C C . PRO A 1 178 ? -17.241 -10.006 6.933 1.00 88.06 178 PRO A C 1
ATOM 1319 O O . PRO A 1 178 ? -16.757 -9.613 7.992 1.00 88.06 178 PRO A O 1
ATOM 1322 N N . LEU A 1 179 ? -18.220 -9.334 6.319 1.00 89.56 179 LEU A N 1
ATOM 1323 C CA . LEU A 1 179 ? -18.851 -8.139 6.876 1.00 89.56 179 LEU A CA 1
ATOM 1324 C C . LEU A 1 179 ? -20.027 -8.472 7.801 1.00 89.56 179 LEU A C 1
ATOM 1326 O O . LEU A 1 179 ? -20.421 -7.608 8.576 1.00 89.56 179 LEU A O 1
ATOM 1330 N N . ARG A 1 180 ? -20.565 -9.700 7.766 1.00 88.06 180 ARG A N 1
ATOM 1331 C CA . ARG A 1 180 ? -21.609 -10.149 8.708 1.00 88.06 180 ARG A CA 1
ATOM 1332 C C . ARG A 1 180 ? -21.052 -10.380 10.112 1.00 88.06 180 ARG A C 1
ATOM 1334 O O . ARG A 1 180 ? -21.775 -10.192 11.082 1.00 88.06 180 ARG A O 1
ATOM 1341 N N . SER A 1 181 ? -19.773 -10.746 10.214 1.00 84.88 181 SER A N 1
ATOM 1342 C CA . SER A 1 181 ? -19.045 -10.971 11.473 1.00 84.88 181 SER A CA 1
ATOM 1343 C C . SER A 1 181 ? -18.228 -9.757 11.937 1.00 84.88 181 SER A C 1
ATOM 1345 O O . SER A 1 181 ? -17.270 -9.894 12.702 1.00 84.88 181 SER A O 1
ATOM 1347 N N . LEU A 1 182 ? -18.549 -8.558 11.437 1.00 87.75 182 LEU A N 1
ATOM 1348 C CA . LEU A 1 182 ? -17.797 -7.336 11.736 1.00 87.75 182 LEU A CA 1
ATOM 1349 C C . LEU A 1 182 ? -17.833 -6.984 13.232 1.00 87.75 182 LEU A C 1
ATOM 1351 O O . LEU A 1 182 ? -16.881 -6.412 13.760 1.00 87.75 182 LEU A O 1
ATOM 1355 N N . ASP A 1 183 ? -18.912 -7.342 13.920 1.00 86.75 183 ASP A N 1
ATOM 1356 C CA . ASP A 1 183 ? -19.069 -7.191 15.362 1.00 86.75 183 ASP A CA 1
ATOM 1357 C C . ASP A 1 183 ? -18.020 -7.984 16.145 1.00 86.75 183 ASP A C 1
ATOM 1359 O O . ASP A 1 183 ? -17.323 -7.411 16.986 1.00 86.75 183 ASP A O 1
ATOM 1363 N N . ALA A 1 184 ? -17.834 -9.259 15.803 1.00 87.19 184 ALA A N 1
ATOM 1364 C CA . ALA A 1 184 ? -16.806 -10.108 16.385 1.00 87.19 184 ALA A CA 1
ATOM 1365 C C . ALA A 1 184 ? -15.403 -9.565 16.078 1.00 87.19 184 ALA A C 1
ATOM 1367 O O . ALA A 1 184 ? -14.577 -9.437 16.981 1.00 87.19 184 ALA A O 1
ATOM 1368 N N . SER A 1 185 ? -15.141 -9.168 14.828 1.00 89.38 185 SER A N 1
ATOM 1369 C CA . SER A 1 185 ? -13.835 -8.627 14.431 1.00 89.38 185 SER A CA 1
ATOM 1370 C C . SER A 1 185 ? -13.501 -7.299 15.121 1.00 89.38 185 SER A C 1
ATOM 1372 O O . SER A 1 185 ? -12.355 -7.076 15.505 1.00 89.38 185 SER A O 1
ATOM 1374 N N . LEU A 1 186 ? -14.479 -6.409 15.315 1.00 87.81 186 LEU A N 1
ATOM 1375 C CA . LEU A 1 186 ? -14.274 -5.140 16.020 1.00 87.81 186 LEU A CA 1
ATOM 1376 C C . LEU A 1 186 ? -14.171 -5.315 17.537 1.00 87.81 186 LEU A C 1
ATOM 1378 O O . LEU A 1 186 ? -13.472 -4.529 18.177 1.00 87.81 186 LEU A O 1
ATOM 1382 N N . ALA A 1 187 ? -14.834 -6.319 18.112 1.00 86.12 187 ALA A N 1
ATOM 1383 C CA . ALA A 1 187 ? -14.717 -6.662 19.528 1.00 86.12 187 ALA A CA 1
ATOM 1384 C C . ALA A 1 187 ? -13.413 -7.409 19.866 1.00 86.12 187 ALA A C 1
ATOM 1386 O O . ALA A 1 187 ? -12.993 -7.398 21.022 1.00 86.12 187 ALA A O 1
ATOM 1387 N N . ALA A 1 188 ? -12.761 -8.020 18.872 1.00 88.31 188 ALA A N 1
ATOM 1388 C CA . ALA A 1 188 ? -11.511 -8.756 19.040 1.00 88.31 188 ALA A CA 1
ATOM 1389 C C . ALA A 1 188 ? -10.371 -7.884 19.594 1.00 88.31 188 ALA A C 1
ATOM 1391 O O . ALA A 1 188 ? -10.387 -6.648 19.483 1.00 88.31 188 ALA A O 1
ATOM 1392 N N . ALA A 1 189 ? -9.352 -8.534 20.165 1.00 88.62 189 ALA A N 1
ATOM 1393 C CA . ALA A 1 189 ? -8.170 -7.850 20.680 1.00 88.62 189 ALA A CA 1
ATOM 1394 C C . ALA A 1 189 ? -7.423 -7.103 19.552 1.00 88.62 189 ALA A C 1
ATOM 1396 O O . ALA A 1 189 ? -7.529 -7.489 18.387 1.00 88.62 189 ALA A O 1
ATOM 1397 N N . PRO A 1 190 ? -6.622 -6.057 19.847 1.00 88.50 190 PRO A N 1
ATOM 1398 C CA . PRO A 1 190 ? -6.000 -5.235 18.804 1.00 88.50 190 PRO A CA 1
ATOM 1399 C C . PRO A 1 190 ? -5.182 -6.012 17.764 1.00 88.50 190 PRO A C 1
ATOM 1401 O O . PRO A 1 190 ? -5.234 -5.679 16.585 1.00 88.50 190 PRO A O 1
ATOM 1404 N N . ALA A 1 191 ? -4.455 -7.054 18.177 1.00 88.88 191 ALA A N 1
ATOM 1405 C CA . ALA A 1 191 ? -3.671 -7.886 17.263 1.00 88.88 191 ALA A CA 1
ATOM 1406 C C . ALA A 1 191 ? -4.560 -8.733 16.334 1.00 88.88 191 ALA A C 1
ATOM 1408 O O . ALA A 1 191 ? -4.317 -8.795 15.132 1.00 88.88 191 ALA A O 1
ATOM 1409 N N . GLU A 1 192 ? -5.621 -9.333 16.875 1.00 90.12 192 GLU A N 1
ATOM 1410 C CA . GLU A 1 192 ? -6.593 -10.131 16.117 1.00 90.12 192 GLU A CA 1
ATOM 1411 C C . GLU A 1 192 ? -7.385 -9.254 15.146 1.00 90.12 192 GLU A C 1
ATOM 1413 O O . GLU A 1 192 ? -7.557 -9.598 13.981 1.00 90.12 192 GLU A O 1
ATOM 1418 N N . ARG A 1 193 ? -7.792 -8.064 15.594 1.00 90.88 193 ARG A N 1
ATOM 1419 C CA . ARG A 1 193 ? -8.450 -7.052 14.764 1.00 90.88 193 ARG A CA 1
ATOM 1420 C C . ARG A 1 193 ? -7.539 -6.545 13.647 1.00 90.88 193 ARG A C 1
ATOM 1422 O O . ARG A 1 193 ? -7.995 -6.360 12.519 1.00 90.88 193 ARG A O 1
ATOM 1429 N N . ALA A 1 194 ? -6.252 -6.351 13.935 1.00 88.31 194 ALA A N 1
ATOM 1430 C CA . ALA A 1 194 ? -5.269 -5.970 12.929 1.00 88.31 194 ALA A CA 1
ATOM 1431 C C . ALA A 1 194 ? -5.081 -7.070 11.880 1.00 88.31 194 ALA A C 1
ATOM 1433 O O . ALA A 1 194 ? -4.997 -6.756 10.698 1.00 88.31 194 ALA A O 1
ATOM 1434 N N . ALA A 1 195 ? -5.070 -8.340 12.289 1.00 86.31 195 ALA A N 1
ATOM 1435 C CA . ALA A 1 195 ? -5.002 -9.470 11.368 1.00 86.31 195 ALA A CA 1
ATOM 1436 C C . ALA A 1 195 ? -6.284 -9.621 10.528 1.00 86.31 195 ALA A C 1
ATOM 1438 O O . ALA A 1 195 ? -6.199 -9.856 9.327 1.00 86.31 195 ALA A O 1
ATOM 1439 N N . ALA A 1 196 ? -7.459 -9.446 11.140 1.00 87.25 196 ALA A N 1
ATOM 1440 C CA . ALA A 1 196 ? -8.751 -9.671 10.492 1.00 87.25 196 ALA A CA 1
ATOM 1441 C C . ALA A 1 196 ? -9.214 -8.517 9.587 1.00 87.25 196 ALA A C 1
ATOM 1443 O O . ALA A 1 196 ? -9.878 -8.763 8.588 1.00 87.25 196 ALA A O 1
ATOM 1444 N N . LEU A 1 197 ? -8.915 -7.265 9.953 1.00 88.75 197 LEU A N 1
ATOM 1445 C CA . LEU A 1 197 ? -9.439 -6.065 9.283 1.00 88.75 197 LEU A CA 1
ATOM 1446 C C . LEU A 1 197 ? -8.353 -5.065 8.865 1.00 88.75 197 LEU A C 1
ATOM 1448 O O . LEU A 1 197 ? -8.671 -4.010 8.309 1.00 88.75 197 LEU A O 1
ATOM 1452 N N . GLY A 1 198 ? -7.081 -5.319 9.180 1.00 86.62 198 GLY A N 1
ATOM 1453 C CA . GLY A 1 198 ? -6.007 -4.348 8.965 1.00 86.62 198 GLY A CA 1
ATOM 1454 C C . GLY A 1 198 ? -6.128 -3.094 9.827 1.00 86.62 198 GLY A C 1
ATOM 1455 O O . GLY A 1 198 ? -5.660 -2.020 9.429 1.00 86.62 198 GLY A O 1
ATOM 1456 N N . LEU A 1 199 ? -6.786 -3.217 10.983 1.00 85.81 199 LEU A N 1
ATOM 1457 C CA . LEU A 1 199 ? -7.109 -2.122 11.889 1.00 85.81 199 LEU A CA 1
ATOM 1458 C C . LEU A 1 199 ? -6.467 -2.368 13.263 1.00 85.81 199 LEU A C 1
ATOM 1460 O O . LEU A 1 199 ? -6.854 -3.286 13.979 1.00 85.81 199 LEU A O 1
ATOM 1464 N N . GLY A 1 200 ? -5.478 -1.542 13.614 1.00 81.94 200 GLY A N 1
ATOM 1465 C CA . GLY A 1 200 ? -4.721 -1.649 14.867 1.00 81.94 200 GLY A CA 1
ATOM 1466 C C . GLY A 1 200 ? -5.400 -0.991 16.074 1.00 81.94 200 GLY A C 1
ATOM 1467 O O . GLY A 1 200 ? -6.622 -0.936 16.192 1.00 81.94 200 GLY A O 1
ATOM 1468 N N . GLU A 1 201 ? -4.598 -0.458 17.000 1.00 83.44 201 GLU A N 1
ATOM 1469 C CA . GLU A 1 201 ? -5.131 0.230 18.185 1.00 83.44 201 GLU A CA 1
ATOM 1470 C C . GLU A 1 201 ? -5.738 1.595 17.863 1.00 83.44 201 GLU A C 1
ATOM 1472 O O . GLU A 1 201 ? -6.642 2.049 18.565 1.00 83.44 201 GLU A O 1
ATOM 1477 N N . THR A 1 202 ? -5.231 2.274 16.832 1.00 84.81 202 THR A N 1
ATOM 1478 C CA . THR A 1 202 ? -5.665 3.622 16.470 1.00 84.81 202 THR A CA 1
ATOM 1479 C C . THR A 1 202 ? -6.142 3.678 15.028 1.00 84.81 202 THR A C 1
ATOM 1481 O O . THR A 1 202 ? -5.701 2.924 14.166 1.00 84.81 202 THR A O 1
ATOM 1484 N N . LEU A 1 203 ? -7.059 4.608 14.767 1.00 82.81 203 LEU A N 1
ATOM 1485 C CA . LEU A 1 203 ? -7.526 4.909 13.416 1.00 82.81 203 LEU A CA 1
ATOM 1486 C C . LEU A 1 203 ? -6.697 6.006 12.738 1.00 82.81 203 LEU A C 1
ATOM 1488 O O . LEU A 1 203 ? -6.907 6.297 11.564 1.00 82.81 203 LEU A O 1
ATOM 1492 N N . ALA A 1 204 ? -5.780 6.640 13.476 1.00 76.19 204 ALA A N 1
ATOM 1493 C CA . ALA A 1 204 ? -4.959 7.733 12.966 1.00 76.19 204 ALA A CA 1
ATOM 1494 C C . ALA A 1 204 ? -3.939 7.261 11.919 1.00 76.19 204 ALA A C 1
ATOM 1496 O O . ALA A 1 204 ? -3.528 8.056 11.075 1.00 76.19 204 ALA A O 1
ATOM 1497 N N . ASP A 1 205 ? -3.590 5.975 11.960 1.00 71.69 205 ASP A N 1
ATOM 1498 C CA . ASP A 1 205 ? -2.623 5.341 11.064 1.00 71.69 205 ASP A CA 1
ATOM 1499 C C . ASP A 1 205 ? -3.222 5.006 9.686 1.00 71.69 205 ASP A C 1
ATOM 1501 O O . ASP A 1 205 ? -2.499 4.605 8.775 1.00 71.69 205 ASP A O 1
ATOM 1505 N N . ILE A 1 206 ? -4.539 5.176 9.507 1.00 78.56 206 ILE A N 1
ATOM 1506 C CA . ILE A 1 206 ? -5.222 4.936 8.233 1.00 78.56 206 ILE A CA 1
ATOM 1507 C C . ILE A 1 206 ? -5.086 6.195 7.348 1.00 78.56 206 ILE A C 1
ATOM 1509 O O . ILE A 1 206 ? -5.668 7.237 7.677 1.00 78.56 206 ILE A O 1
ATOM 1513 N N . PRO A 1 207 ? -4.348 6.131 6.219 1.00 70.06 207 PRO A N 1
ATOM 1514 C CA . PRO A 1 207 ? -4.093 7.280 5.351 1.00 70.06 207 PRO A CA 1
ATOM 1515 C C . PRO A 1 207 ? -5.373 7.866 4.754 1.00 70.06 207 PRO A C 1
ATOM 1517 O O . PRO A 1 207 ? -6.367 7.166 4.554 1.00 70.06 207 PRO A O 1
ATOM 1520 N N . GLY A 1 208 ? -5.360 9.179 4.511 1.00 69.25 208 GLY A N 1
ATOM 1521 C CA . GLY A 1 208 ? -6.456 9.909 3.867 1.00 69.25 208 GLY A CA 1
ATOM 1522 C C . GLY A 1 208 ? -7.775 9.955 4.659 1.00 69.25 208 GLY A C 1
ATOM 1523 O O . GLY A 1 208 ? -8.693 10.684 4.280 1.00 69.25 208 GLY A O 1
ATOM 1524 N N . GLY A 1 209 ? -7.924 9.196 5.745 1.00 72.69 209 GLY A N 1
ATOM 1525 C CA . GLY A 1 209 ? -9.164 9.084 6.505 1.00 72.69 209 GLY A CA 1
ATOM 1526 C C . GLY A 1 209 ? -9.435 10.243 7.466 1.00 72.69 209 GLY A C 1
ATOM 1527 O O . GLY A 1 209 ? -8.559 11.046 7.793 1.00 72.69 209 GLY A O 1
ATOM 1528 N N . ALA A 1 210 ? -10.671 10.311 7.961 1.00 80.00 210 ALA A N 1
ATOM 1529 C CA . ALA A 1 210 ? -11.004 11.159 9.097 1.00 80.00 210 ALA A CA 1
ATOM 1530 C C . ALA A 1 210 ? -10.234 10.683 10.340 1.00 80.00 210 ALA A C 1
ATOM 1532 O O . ALA A 1 210 ? -10.322 9.521 10.737 1.00 80.00 210 ALA A O 1
ATOM 1533 N N . ARG A 1 211 ? -9.481 11.587 10.975 1.00 82.69 211 ARG A N 1
ATOM 1534 C CA . ARG A 1 211 ? -8.710 11.262 12.180 1.00 82.69 211 ARG A CA 1
ATOM 1535 C C . ARG A 1 211 ? -9.614 11.271 13.406 1.00 82.69 211 ARG A C 1
ATOM 1537 O O . ARG A 1 211 ? -10.160 12.311 13.776 1.00 82.69 211 ARG A O 1
ATOM 1544 N N . ILE A 1 212 ? -9.723 10.124 14.066 1.00 84.19 212 ILE A N 1
ATOM 1545 C CA . ILE A 1 212 ? -10.438 9.981 15.335 1.00 84.19 212 ILE A CA 1
ATOM 1546 C C . ILE A 1 212 ? -9.404 9.754 16.433 1.00 84.19 212 ILE A C 1
ATOM 1548 O O . ILE A 1 212 ? -8.628 8.803 16.388 1.00 84.19 212 ILE A O 1
ATOM 1552 N N . ALA A 1 213 ? -9.373 10.660 17.409 1.00 84.12 213 ALA A N 1
ATOM 1553 C CA . ALA A 1 213 ? -8.462 10.558 18.539 1.00 84.12 213 ALA A CA 1
ATOM 1554 C C . ALA A 1 213 ? -8.920 9.471 19.522 1.00 84.12 213 ALA A C 1
ATOM 1556 O O . ALA A 1 213 ? -10.083 9.455 19.931 1.00 84.12 213 ALA A O 1
ATOM 1557 N N . GLY A 1 214 ? -7.975 8.641 19.961 1.00 86.38 214 GLY A N 1
ATOM 1558 C CA . GLY A 1 214 ? -8.186 7.598 20.962 1.00 86.38 214 GLY A CA 1
ATOM 1559 C C . GLY A 1 214 ? -7.823 6.206 20.458 1.00 86.38 214 GLY A C 1
ATOM 1560 O O . GLY A 1 214 ? -7.630 5.992 19.263 1.00 86.38 214 GLY A O 1
ATOM 1561 N N . ARG A 1 215 ? -7.726 5.265 21.398 1.00 89.75 215 ARG A N 1
ATOM 1562 C CA . ARG A 1 215 ? -7.549 3.841 21.118 1.00 89.75 215 ARG A CA 1
ATOM 1563 C C . ARG A 1 215 ? -8.907 3.177 20.964 1.00 89.75 215 ARG A C 1
ATOM 1565 O O . ARG A 1 215 ? -9.743 3.297 21.861 1.00 89.75 215 ARG A O 1
ATOM 1572 N N . LEU A 1 216 ? -9.113 2.479 19.859 1.00 90.56 216 LEU A N 1
ATOM 1573 C CA . LEU A 1 216 ? -10.342 1.754 19.582 1.00 90.56 216 LEU A CA 1
ATOM 1574 C C . LEU A 1 216 ? -10.488 0.573 20.550 1.00 90.56 216 LEU A C 1
ATOM 1576 O O . LEU A 1 216 ? -9.673 -0.348 20.528 1.00 90.56 216 LEU A O 1
ATOM 1580 N N . GLN A 1 217 ? -11.534 0.584 21.373 1.00 88.50 217 GLN A N 1
ATOM 1581 C CA . GLN A 1 217 ? -11.851 -0.521 22.281 1.00 88.50 217 GLN A CA 1
ATOM 1582 C C . GLN A 1 217 ? -12.718 -1.575 21.591 1.00 88.50 217 GLN A C 1
ATOM 1584 O O . GLN A 1 217 ? -12.427 -2.759 21.707 1.00 88.50 217 GLN A O 1
ATOM 1589 N N . GLY A 1 218 ? -13.700 -1.145 20.801 1.00 88.25 218 GLY A N 1
ATOM 1590 C CA . GLY A 1 218 ? -14.614 -2.024 20.078 1.00 88.25 218 GLY A CA 1
ATOM 1591 C C . GLY A 1 218 ? -15.978 -1.367 19.899 1.00 88.25 218 GLY A C 1
ATOM 1592 O O . GLY A 1 218 ? -16.114 -0.154 20.078 1.00 88.25 218 GLY A O 1
ATOM 1593 N N . LEU A 1 219 ? -16.985 -2.159 19.537 1.00 89.06 219 LEU A N 1
ATOM 1594 C CA . LEU A 1 219 ? -18.367 -1.689 19.455 1.00 89.06 219 LEU A CA 1
ATOM 1595 C C . LEU A 1 219 ? -18.917 -1.345 20.843 1.00 89.06 219 LEU A C 1
ATOM 1597 O O . LEU A 1 219 ? -18.698 -2.086 21.801 1.00 89.06 219 LEU A O 1
ATOM 1601 N N . SER A 1 220 ? -19.663 -0.242 20.939 1.00 88.00 220 SER A N 1
ATOM 1602 C CA . SER A 1 220 ? -20.417 0.062 22.159 1.00 88.00 220 SER A CA 1
ATOM 1603 C C . SER A 1 220 ? -21.538 -0.969 22.356 1.00 88.00 220 SER A C 1
ATOM 1605 O O . SER A 1 220 ? -22.058 -1.533 21.391 1.00 88.00 220 SER A O 1
ATOM 1607 N N . ALA A 1 221 ? -21.965 -1.195 23.599 1.00 84.69 221 ALA A N 1
ATOM 1608 C CA . ALA A 1 221 ? -23.069 -2.111 23.889 1.00 84.69 221 ALA A CA 1
ATOM 1609 C C . ALA A 1 221 ? -24.356 -1.705 23.140 1.00 84.69 221 ALA A C 1
ATOM 1611 O O . ALA A 1 221 ? -24.801 -0.561 23.238 1.00 84.69 221 ALA A O 1
ATOM 1612 N N . GLY A 1 222 ? -24.949 -2.647 22.397 1.00 84.25 222 GLY A N 1
ATOM 1613 C CA . GLY A 1 222 ? -26.149 -2.409 21.584 1.00 84.25 222 GLY A CA 1
ATOM 1614 C C . GLY A 1 222 ? -25.908 -1.617 20.293 1.00 84.25 222 GLY A C 1
ATOM 1615 O O . GLY A 1 222 ? -26.875 -1.209 19.653 1.00 84.25 222 GLY A O 1
ATOM 1616 N N . ALA A 1 223 ? -24.649 -1.382 19.908 1.00 86.50 223 ALA A N 1
ATOM 1617 C CA . ALA A 1 223 ? -24.335 -0.759 18.632 1.00 86.50 223 ALA A CA 1
ATOM 1618 C C . ALA A 1 223 ? -24.800 -1.632 17.460 1.00 86.50 223 ALA A C 1
ATOM 1620 O O . ALA A 1 223 ? -24.703 -2.857 17.473 1.00 86.50 223 ALA A O 1
ATOM 1621 N N . THR A 1 224 ? -25.269 -0.958 16.422 1.00 88.62 224 THR A N 1
ATOM 1622 C CA . THR A 1 224 ? -25.684 -1.541 15.146 1.00 88.62 224 THR A CA 1
ATOM 1623 C C . THR A 1 224 ? -24.824 -0.974 14.025 1.00 88.62 224 THR A C 1
ATOM 1625 O O . THR A 1 224 ? -24.213 0.093 14.172 1.00 88.62 224 THR A O 1
ATOM 1628 N N . TYR A 1 225 ? -24.774 -1.675 12.896 1.00 89.81 225 TYR A N 1
ATOM 1629 C CA . TYR A 1 225 ? -24.120 -1.178 11.696 1.00 89.81 225 TYR A CA 1
ATOM 1630 C C . TYR A 1 225 ? -24.973 -1.428 10.456 1.00 89.81 225 TYR A C 1
ATOM 1632 O O . TYR A 1 225 ? -25.734 -2.391 10.386 1.00 89.81 225 TYR A O 1
ATOM 1640 N N . GLU A 1 226 ? -24.831 -0.541 9.481 1.00 90.56 226 GLU A N 1
ATOM 1641 C CA . GLU A 1 226 ? -25.437 -0.655 8.159 1.00 90.56 226 GLU A CA 1
ATOM 1642 C C . GLU A 1 226 ? -24.333 -0.806 7.117 1.00 90.56 226 GLU A C 1
ATOM 1644 O O . GLU A 1 226 ? -23.319 -0.108 7.179 1.00 90.56 226 GLU A O 1
ATOM 1649 N N . VAL A 1 227 ? -24.536 -1.697 6.147 1.00 91.38 227 VAL A N 1
ATOM 1650 C CA . VAL A 1 227 ? -23.601 -1.911 5.037 1.00 91.38 227 VAL A CA 1
ATOM 1651 C C . VAL A 1 227 ? -24.234 -1.395 3.754 1.00 91.38 227 VAL A C 1
ATOM 1653 O O . VAL A 1 227 ? -25.366 -1.735 3.425 1.00 91.38 227 VAL A O 1
ATOM 1656 N N . ARG A 1 228 ? -23.491 -0.583 3.010 1.00 90.31 228 ARG A N 1
ATOM 1657 C CA . ARG A 1 228 ? -23.862 -0.064 1.692 1.00 90.31 228 ARG A CA 1
ATOM 1658 C C . ARG A 1 228 ? -22.782 -0.447 0.694 1.00 90.31 228 ARG A C 1
ATOM 1660 O O . ARG A 1 228 ? -21.602 -0.490 1.036 1.00 90.31 228 ARG A O 1
ATOM 1667 N N . ARG A 1 229 ? -23.147 -0.684 -0.563 1.00 88.44 229 ARG A N 1
ATOM 1668 C CA . ARG A 1 229 ? -22.145 -0.773 -1.632 1.00 88.44 229 ARG A CA 1
ATOM 1669 C C . ARG A 1 229 ? -21.592 0.629 -1.888 1.00 88.44 229 ARG A C 1
ATOM 1671 O O . ARG A 1 229 ? -22.371 1.571 -2.014 1.00 88.44 229 ARG A O 1
ATOM 1678 N N . SER A 1 230 ? -20.269 0.789 -1.933 1.00 84.69 230 SER A N 1
ATOM 1679 C CA . SER A 1 230 ? -19.699 2.112 -2.202 1.00 84.69 230 SER A CA 1
ATOM 1680 C C . SER A 1 230 ? -20.055 2.556 -3.619 1.00 84.69 230 SER A C 1
ATOM 1682 O O . SER A 1 230 ? -20.069 1.751 -4.553 1.00 84.69 230 SER A O 1
ATOM 1684 N N . SER A 1 231 ? -20.350 3.848 -3.772 1.00 69.81 231 SER A N 1
ATOM 1685 C CA . SER A 1 231 ? -20.590 4.459 -5.083 1.00 69.81 231 SER A CA 1
ATOM 1686 C C . SER A 1 231 ? -19.389 4.269 -6.021 1.00 69.81 231 SER A C 1
ATOM 1688 O O . SER A 1 231 ? -18.253 4.203 -5.552 1.00 69.81 231 SER A O 1
ATOM 1690 N N . GLU A 1 232 ? -19.616 4.314 -7.339 1.00 63.75 232 GLU A N 1
ATOM 1691 C CA . GLU A 1 232 ? -18.604 4.163 -8.413 1.00 63.75 232 GLU A CA 1
ATOM 1692 C C . GLU A 1 232 ? -17.400 5.130 -8.338 1.00 63.75 232 GLU A C 1
ATOM 1694 O O . GLU A 1 232 ? -16.476 5.058 -9.141 1.00 63.75 232 GLU A O 1
ATOM 1699 N N . ARG A 1 233 ? -17.396 6.064 -7.382 1.00 70.44 233 ARG A N 1
ATOM 1700 C CA . ARG A 1 233 ? -16.338 7.062 -7.187 1.00 70.44 233 ARG A CA 1
ATOM 1701 C C . ARG A 1 233 ? -15.082 6.512 -6.520 1.00 70.44 233 ARG A C 1
ATOM 1703 O O . ARG A 1 233 ? -14.056 7.189 -6.564 1.00 70.44 233 ARG A O 1
ATOM 1710 N N . HIS A 1 234 ? -15.167 5.356 -5.865 1.00 78.25 234 HIS A N 1
ATOM 1711 C CA . HIS A 1 234 ? -14.014 4.709 -5.251 1.00 78.25 234 HIS A CA 1
ATOM 1712 C C . HIS A 1 234 ? -13.676 3.441 -6.020 1.00 78.25 234 HIS A C 1
ATOM 1714 O O . HIS A 1 234 ? -14.526 2.580 -6.237 1.00 78.25 234 HIS A O 1
ATOM 1720 N N . GLU A 1 235 ? -12.410 3.320 -6.387 1.00 87.19 235 GLU A N 1
ATOM 1721 C CA . GLU A 1 235 ? -11.850 2.114 -6.977 1.00 87.19 235 GLU A CA 1
ATOM 1722 C C . GLU A 1 235 ? -10.686 1.678 -6.095 1.00 87.19 235 GLU A C 1
ATOM 1724 O O . GLU A 1 235 ? -9.821 2.494 -5.765 1.00 87.19 235 GLU A O 1
ATOM 1729 N N . ALA A 1 236 ? -10.681 0.414 -5.682 1.00 90.56 236 ALA A N 1
ATOM 1730 C CA . ALA A 1 236 ? -9.617 -0.146 -4.868 1.00 90.56 236 ALA A CA 1
ATOM 1731 C C . ALA A 1 236 ? -9.063 -1.411 -5.500 1.00 90.56 236 ALA A C 1
ATOM 1733 O O . ALA A 1 236 ? -9.795 -2.213 -6.082 1.00 90.56 236 ALA A O 1
ATOM 1734 N N . TRP A 1 237 ? -7.758 -1.574 -5.353 1.00 92.62 237 TRP A N 1
ATOM 1735 C CA . TRP A 1 237 ? -7.014 -2.732 -5.800 1.00 92.62 237 TRP A CA 1
ATOM 1736 C C . TRP A 1 237 ? -6.218 -3.308 -4.647 1.00 92.62 237 TRP A C 1
ATOM 1738 O O . TRP A 1 237 ? -5.644 -2.569 -3.846 1.00 92.62 237 TRP A O 1
ATOM 1748 N N . ILE A 1 238 ? -6.154 -4.633 -4.606 1.00 92.62 238 ILE A N 1
ATOM 1749 C CA . ILE A 1 238 ? -5.245 -5.361 -3.729 1.00 92.62 238 ILE A CA 1
ATOM 1750 C C . ILE A 1 238 ? -4.112 -5.880 -4.593 1.00 92.62 238 ILE A C 1
ATOM 1752 O O . ILE A 1 238 ? -4.341 -6.530 -5.616 1.00 92.62 238 ILE A O 1
ATOM 1756 N N . LEU A 1 239 ? -2.900 -5.523 -4.193 1.00 93.31 239 LEU A N 1
ATOM 1757 C CA . LEU A 1 239 ? -1.682 -5.712 -4.954 1.00 93.31 239 LEU A CA 1
ATOM 1758 C C . LEU A 1 239 ? -0.730 -6.604 -4.162 1.00 93.31 239 LEU A C 1
ATOM 1760 O O . LEU A 1 239 ? -0.480 -6.368 -2.981 1.00 93.31 239 LEU A O 1
ATOM 1764 N N . ALA A 1 240 ? -0.161 -7.593 -4.832 1.00 92.81 240 ALA A N 1
ATOM 1765 C CA . ALA A 1 240 ? 1.030 -8.298 -4.406 1.00 92.81 240 ALA A CA 1
ATOM 1766 C C . ALA A 1 240 ? 2.207 -7.760 -5.224 1.00 92.81 240 ALA A C 1
ATOM 1768 O O . ALA A 1 240 ? 2.180 -7.772 -6.456 1.00 92.81 240 ALA A O 1
ATOM 1769 N N . ALA A 1 241 ? 3.229 -7.269 -4.538 1.00 92.50 241 ALA A N 1
ATOM 1770 C CA . ALA A 1 241 ? 4.412 -6.677 -5.136 1.00 92.50 241 ALA A CA 1
ATOM 1771 C C . ALA A 1 241 ? 5.647 -7.489 -4.731 1.00 92.50 241 ALA A C 1
ATOM 1773 O O . ALA A 1 241 ? 5.920 -7.637 -3.539 1.00 92.50 241 ALA A O 1
ATOM 1774 N N . TRP A 1 242 ? 6.374 -8.022 -5.708 1.00 91.81 242 TRP A N 1
ATOM 1775 C CA . TRP A 1 242 ? 7.567 -8.844 -5.504 1.00 91.81 242 TRP A CA 1
ATOM 1776 C C . TRP A 1 242 ? 8.834 -8.058 -5.823 1.00 91.81 242 TRP A C 1
ATOM 1778 O O . TRP A 1 242 ? 8.896 -7.358 -6.836 1.00 91.81 242 TRP A O 1
ATOM 1788 N N . SER A 1 243 ? 9.846 -8.190 -4.968 1.00 89.00 243 SER A N 1
ATOM 1789 C CA . SER A 1 243 ? 11.187 -7.629 -5.157 1.00 89.00 243 SER A CA 1
ATOM 1790 C C . SER A 1 243 ? 12.166 -8.757 -5.469 1.00 89.00 243 SER A C 1
ATOM 1792 O O . SER A 1 243 ? 12.313 -9.670 -4.660 1.00 89.00 243 SER A O 1
ATOM 1794 N N . SER A 1 244 ? 12.875 -8.674 -6.597 1.00 86.69 244 SER A N 1
ATOM 1795 C CA . SER A 1 244 ? 13.902 -9.654 -6.970 1.00 86.69 244 SER A CA 1
ATOM 1796 C C . SER A 1 244 ? 15.194 -9.518 -6.156 1.00 86.69 244 SER A C 1
ATOM 1798 O O . SER A 1 244 ? 16.003 -10.436 -6.167 1.00 86.69 244 SER A O 1
ATOM 1800 N N . LEU A 1 245 ? 15.430 -8.372 -5.503 1.00 84.56 245 LEU A N 1
ATOM 1801 C CA . LEU A 1 245 ? 16.617 -8.136 -4.668 1.00 84.56 245 LEU A CA 1
ATOM 1802 C C . LEU A 1 245 ? 16.608 -8.996 -3.401 1.00 84.56 245 LEU A C 1
ATOM 1804 O O . LEU A 1 245 ? 17.626 -9.584 -3.050 1.00 84.56 245 LEU A O 1
ATOM 1808 N N . ASP A 1 246 ? 15.451 -9.057 -2.741 1.00 85.19 246 ASP A N 1
ATOM 1809 C CA . ASP A 1 246 ? 15.285 -9.748 -1.459 1.00 85.19 246 ASP A CA 1
ATOM 1810 C C . ASP A 1 246 ? 14.510 -11.069 -1.612 1.00 85.19 246 ASP A C 1
ATOM 1812 O O . ASP A 1 246 ? 14.389 -11.817 -0.648 1.00 85.19 246 ASP A O 1
ATOM 1816 N N . ASP A 1 247 ? 13.945 -11.329 -2.797 1.00 86.19 247 ASP A N 1
ATOM 1817 C CA . ASP A 1 247 ? 12.974 -12.400 -3.063 1.00 86.19 247 ASP A CA 1
ATOM 1818 C C . ASP A 1 247 ? 11.765 -12.368 -2.104 1.00 86.19 247 ASP A C 1
ATOM 1820 O O . ASP A 1 247 ? 11.289 -13.379 -1.590 1.00 86.19 247 ASP A O 1
ATOM 1824 N N . VAL A 1 248 ? 11.263 -11.158 -1.832 1.00 87.94 248 VAL A N 1
ATOM 1825 C CA . VAL A 1 248 ? 10.175 -10.921 -0.873 1.00 87.94 248 VAL A CA 1
ATOM 1826 C C . VAL A 1 248 ? 8.943 -10.380 -1.579 1.00 87.94 248 VAL A C 1
ATOM 1828 O O . VAL A 1 248 ? 9.008 -9.437 -2.372 1.00 87.94 248 VAL A O 1
ATOM 1831 N N . TRP A 1 249 ? 7.795 -10.945 -1.214 1.00 90.00 249 TRP A N 1
ATOM 1832 C CA . TRP A 1 249 ? 6.489 -10.400 -1.542 1.00 90.00 249 TRP A CA 1
ATOM 1833 C C . TRP A 1 249 ? 6.005 -9.430 -0.469 1.00 90.00 249 TRP A C 1
ATOM 1835 O O . TRP A 1 249 ? 6.132 -9.678 0.728 1.00 90.00 249 TRP A O 1
ATOM 1845 N N . THR A 1 250 ? 5.361 -8.354 -0.904 1.00 92.06 250 THR A N 1
ATOM 1846 C CA . THR A 1 250 ? 4.678 -7.395 -0.033 1.00 92.06 250 THR A CA 1
ATOM 1847 C C . THR A 1 250 ? 3.259 -7.153 -0.528 1.00 92.06 250 THR A C 1
ATOM 1849 O O . THR A 1 250 ? 3.019 -7.062 -1.732 1.00 92.06 250 THR A O 1
ATOM 1852 N N . ALA A 1 251 ? 2.305 -7.068 0.396 1.00 92.94 251 ALA A N 1
ATOM 1853 C CA . ALA A 1 251 ? 0.922 -6.748 0.075 1.00 92.94 251 ALA A CA 1
ATOM 1854 C C . ALA A 1 251 ? 0.684 -5.239 0.182 1.00 92.94 251 ALA A C 1
ATOM 1856 O O . ALA A 1 251 ? 1.150 -4.592 1.123 1.00 92.94 251 ALA A O 1
ATOM 1857 N N . HIS A 1 252 ? -0.074 -4.682 -0.759 1.00 92.75 252 HIS A N 1
ATOM 1858 C CA . HIS A 1 252 ? -0.473 -3.277 -0.773 1.00 92.75 252 HIS A CA 1
ATOM 1859 C C . HIS A 1 252 ? -1.945 -3.138 -1.150 1.00 92.75 252 HIS A C 1
ATOM 1861 O O . HIS A 1 252 ? -2.494 -3.951 -1.890 1.00 92.75 252 HIS A O 1
ATOM 1867 N N . ALA A 1 253 ? -2.575 -2.072 -0.675 1.00 92.06 253 ALA A N 1
ATOM 1868 C CA . ALA A 1 253 ? -3.827 -1.575 -1.223 1.00 92.06 253 ALA A CA 1
ATOM 1869 C C . ALA A 1 253 ? -3.546 -0.310 -2.033 1.00 92.06 253 ALA A C 1
ATOM 1871 O O . ALA A 1 253 ? -2.836 0.574 -1.553 1.00 92.06 253 ALA A O 1
ATOM 1872 N N . ALA A 1 254 ? -4.127 -0.199 -3.222 1.00 91.81 254 ALA A N 1
ATOM 1873 C CA . ALA A 1 254 ? -4.174 1.046 -3.979 1.00 91.81 254 ALA A CA 1
ATOM 1874 C C . ALA A 1 254 ? -5.618 1.540 -4.025 1.00 91.81 254 ALA A C 1
ATOM 1876 O O . ALA A 1 254 ? -6.506 0.810 -4.459 1.00 91.81 254 ALA A O 1
ATOM 1877 N N . LEU A 1 255 ? -5.856 2.765 -3.564 1.00 90.31 255 LEU A N 1
ATOM 1878 C CA . LEU A 1 255 ? -7.175 3.382 -3.529 1.00 90.31 255 LEU A CA 1
ATOM 1879 C C . LEU A 1 255 ? -7.172 4.641 -4.393 1.00 90.31 255 LEU A C 1
ATOM 1881 O O . LEU A 1 255 ? -6.386 5.562 -4.165 1.00 90.31 255 LEU A O 1
ATOM 1885 N N . ARG A 1 256 ? -8.094 4.706 -5.353 1.00 86.81 256 ARG A N 1
ATOM 1886 C CA . ARG A 1 256 ? -8.380 5.926 -6.103 1.00 86.81 256 ARG A CA 1
ATOM 1887 C C . ARG A 1 256 ? -9.309 6.823 -5.301 1.00 86.81 256 ARG A C 1
ATOM 1889 O O . ARG A 1 256 ? -10.397 6.422 -4.885 1.00 86.81 256 ARG A O 1
ATOM 1896 N N . VAL A 1 257 ? -8.874 8.060 -5.110 1.00 76.69 257 VAL A N 1
ATOM 1897 C CA . VAL A 1 257 ? -9.584 9.093 -4.365 1.00 76.69 257 VAL A CA 1
ATOM 1898 C C . VAL A 1 257 ? -9.623 10.337 -5.236 1.00 76.69 257 VAL A C 1
ATOM 1900 O O . VAL A 1 257 ? -8.667 11.111 -5.266 1.00 76.69 257 VAL A O 1
ATOM 1903 N N . LYS A 1 258 ? -10.751 10.555 -5.921 1.00 76.75 258 LYS A N 1
ATOM 1904 C CA . LYS A 1 258 ? -10.848 11.580 -6.974 1.00 76.75 258 LYS A CA 1
ATOM 1905 C C . LYS A 1 258 ? -9.758 11.325 -8.032 1.00 76.75 258 LYS A C 1
ATOM 1907 O O . LYS A 1 258 ? -9.737 10.236 -8.596 1.00 76.75 258 LYS A O 1
ATOM 1912 N N . ASP A 1 259 ? -8.847 12.277 -8.224 1.00 73.25 259 ASP A N 1
ATOM 1913 C CA . ASP A 1 259 ? -7.778 12.232 -9.227 1.00 73.25 259 ASP A CA 1
ATOM 1914 C C . ASP A 1 259 ? -6.439 11.713 -8.671 1.00 73.25 259 ASP A C 1
ATOM 1916 O O . ASP A 1 259 ? -5.472 11.586 -9.415 1.00 73.25 259 ASP A O 1
ATOM 1920 N N . ASN A 1 260 ? -6.372 11.386 -7.373 1.00 78.62 260 ASN A N 1
ATOM 1921 C CA . ASN A 1 260 ? -5.157 10.886 -6.731 1.00 78.62 260 ASN A CA 1
ATOM 1922 C C . ASN A 1 260 ? -5.256 9.392 -6.415 1.00 78.62 260 ASN A C 1
ATOM 1924 O O . ASN A 1 260 ? -6.326 8.872 -6.086 1.00 78.62 260 ASN A O 1
ATOM 1928 N N . VAL A 1 261 ? -4.111 8.712 -6.471 1.00 85.38 261 VAL A N 1
ATOM 1929 C CA . VAL A 1 261 ? -3.962 7.309 -6.078 1.00 85.38 261 VAL A CA 1
ATOM 1930 C C . VAL A 1 261 ? -3.127 7.243 -4.813 1.00 85.38 261 VAL A C 1
ATOM 1932 O O . VAL A 1 261 ? -1.996 7.721 -4.778 1.00 85.38 261 VAL A O 1
ATOM 1935 N N . GLU A 1 262 ? -3.694 6.650 -3.771 1.00 86.88 262 GLU A N 1
ATOM 1936 C CA . GLU A 1 262 ? -3.007 6.404 -2.509 1.00 86.88 262 GLU A CA 1
ATOM 1937 C C . GLU A 1 262 ? -2.656 4.916 -2.422 1.00 86.88 262 GLU A C 1
ATOM 1939 O O . GLU A 1 262 ? -3.540 4.060 -2.477 1.00 86.88 262 GLU A O 1
ATOM 1944 N N . THR A 1 263 ? -1.368 4.600 -2.280 1.00 88.25 263 THR A N 1
ATOM 1945 C CA . THR A 1 263 ? -0.885 3.234 -2.032 1.00 88.25 263 THR A CA 1
ATOM 1946 C C . THR A 1 263 ? -0.525 3.059 -0.563 1.00 88.25 263 THR A C 1
ATOM 1948 O O . THR A 1 263 ? 0.188 3.886 0.008 1.00 88.25 263 THR A O 1
ATOM 1951 N N . ARG A 1 264 ? -0.982 1.968 0.052 1.00 86.50 264 ARG A N 1
ATOM 1952 C CA . ARG A 1 264 ? -0.747 1.649 1.463 1.00 86.50 264 ARG A CA 1
ATOM 1953 C C . ARG A 1 264 ? -0.198 0.226 1.611 1.00 86.50 264 ARG A C 1
ATOM 1955 O O . ARG A 1 264 ? -0.849 -0.697 1.123 1.00 86.50 264 ARG A O 1
ATOM 1962 N N . PRO A 1 265 ? 0.898 0.020 2.362 1.00 88.75 265 PRO A N 1
ATOM 1963 C CA . PRO A 1 265 ? 1.373 -1.319 2.686 1.00 88.75 265 PRO A CA 1
ATOM 1964 C C . PRO A 1 265 ? 0.422 -2.032 3.659 1.00 88.75 265 PRO A C 1
ATOM 1966 O O . PRO A 1 265 ? -0.103 -1.438 4.606 1.00 88.75 265 PRO A O 1
ATOM 1969 N N . LEU A 1 266 ? 0.230 -3.331 3.443 1.00 88.69 266 LEU A N 1
ATOM 1970 C CA . LEU A 1 266 ? -0.629 -4.215 4.229 1.00 88.69 266 LEU A CA 1
ATOM 1971 C C . LEU A 1 266 ? 0.219 -5.274 4.938 1.00 88.69 266 LEU A C 1
ATOM 1973 O O . LEU A 1 266 ? 0.216 -6.440 4.569 1.00 88.69 266 LEU A O 1
ATOM 1977 N N . ALA A 1 267 ? 0.947 -4.869 5.980 1.00 84.38 267 ALA A N 1
ATOM 1978 C CA . ALA A 1 267 ? 1.908 -5.742 6.669 1.00 84.38 267 ALA A CA 1
ATOM 1979 C C . ALA A 1 267 ? 1.301 -7.006 7.317 1.00 84.38 267 ALA A C 1
ATOM 1981 O O . ALA A 1 267 ? 2.026 -7.945 7.619 1.00 84.38 267 ALA A O 1
ATOM 1982 N N . HIS A 1 268 ? -0.010 -7.017 7.560 1.00 82.50 268 HIS A N 1
ATOM 1983 C CA . HIS A 1 268 ? -0.740 -8.129 8.179 1.00 82.50 268 HIS A CA 1
ATOM 1984 C C . HIS A 1 268 ? -1.277 -9.136 7.155 1.00 82.50 268 HIS A C 1
ATOM 1986 O O . HIS A 1 268 ? -1.700 -10.223 7.538 1.00 82.50 268 HIS A O 1
ATOM 1992 N N . LEU A 1 269 ? -1.301 -8.771 5.871 1.00 88.69 269 LEU A N 1
ATOM 1993 C CA . LEU A 1 269 ? -1.826 -9.618 4.814 1.00 88.69 269 LEU A CA 1
ATOM 1994 C C . LEU A 1 269 ? -0.663 -10.345 4.150 1.00 88.69 269 LEU A C 1
ATOM 1996 O O . LEU A 1 269 ? 0.242 -9.700 3.621 1.00 88.69 269 LEU A O 1
ATOM 2000 N N . ASP A 1 270 ? -0.710 -11.675 4.137 1.00 88.88 270 ASP A N 1
ATOM 2001 C CA . ASP A 1 270 ? 0.223 -12.454 3.331 1.00 88.88 270 ASP A CA 1
ATOM 2002 C C . ASP A 1 270 ? -0.087 -12.214 1.839 1.00 88.88 270 ASP A C 1
ATOM 2004 O O . ASP A 1 270 ? -1.158 -12.616 1.371 1.00 88.88 270 ASP A O 1
ATOM 2008 N N . PRO A 1 271 ? 0.810 -11.576 1.068 1.00 87.94 271 PRO A N 1
ATOM 2009 C CA . PRO A 1 271 ? 0.608 -11.331 -0.360 1.00 87.94 271 PRO A CA 1
ATOM 2010 C C . PRO A 1 271 ? 0.414 -12.613 -1.169 1.00 87.94 271 PRO A C 1
ATOM 2012 O O . PRO A 1 271 ? -0.263 -12.602 -2.193 1.00 87.94 271 PRO A O 1
ATOM 2015 N N . VAL A 1 272 ? 0.983 -13.728 -0.714 1.00 85.94 272 VAL A N 1
ATOM 2016 C CA . VAL A 1 272 ? 0.896 -15.010 -1.413 1.00 85.94 272 VAL A CA 1
ATOM 2017 C C . VAL A 1 272 ? -0.489 -15.638 -1.239 1.00 85.94 272 VAL A C 1
ATOM 2019 O O . VAL A 1 272 ? -0.956 -16.345 -2.137 1.00 85.94 272 VAL A O 1
ATOM 2022 N N . SER A 1 273 ? -1.181 -15.339 -0.135 1.00 84.50 273 SER A N 1
ATOM 2023 C CA . SER A 1 273 ? -2.481 -15.927 0.215 1.00 84.50 273 SER A CA 1
ATOM 2024 C C . SER A 1 273 ? -3.566 -15.695 -0.842 1.00 84.50 273 SER A C 1
ATOM 2026 O O . SER A 1 273 ? -4.325 -16.616 -1.138 1.00 84.50 273 SER A O 1
ATOM 2028 N N . PHE A 1 274 ? -3.599 -14.515 -1.471 1.00 83.50 274 PHE A N 1
ATOM 2029 C CA . PHE A 1 274 ? -4.589 -14.175 -2.500 1.00 83.50 274 PHE A CA 1
ATOM 2030 C C . PHE A 1 274 ? -4.078 -14.364 -3.933 1.00 83.50 274 PHE A C 1
ATOM 2032 O O . PHE A 1 274 ? -4.849 -14.207 -4.881 1.00 83.50 274 PHE A O 1
ATOM 2039 N N . LEU A 1 275 ? -2.803 -14.717 -4.120 1.00 84.62 275 LEU A N 1
ATOM 2040 C CA . LEU A 1 275 ? -2.261 -15.038 -5.435 1.00 84.62 275 LEU A CA 1
ATOM 2041 C C . LEU A 1 275 ? -2.621 -16.478 -5.839 1.00 84.62 275 LEU A C 1
ATOM 2043 O O . LEU A 1 275 ? -2.314 -17.417 -5.088 1.00 84.62 275 LEU A O 1
ATOM 2047 N N . PRO A 1 276 ? -3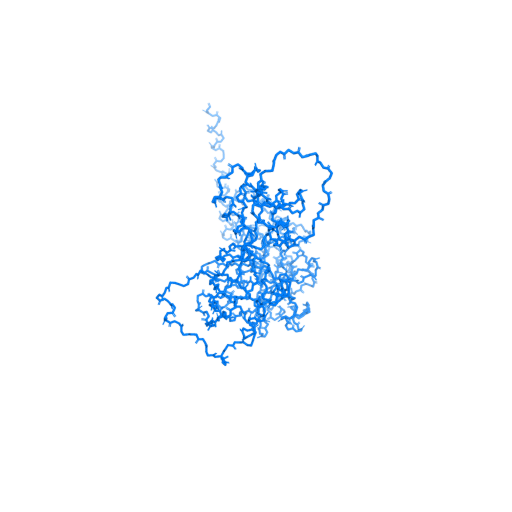.181 -16.691 -7.048 1.00 83.12 276 PRO A N 1
ATOM 2048 C CA . PRO A 1 276 ? -3.302 -18.013 -7.651 1.00 83.12 276 PRO A CA 1
ATOM 2049 C C . PRO A 1 276 ? -1.964 -18.755 -7.619 1.00 83.12 276 PRO A C 1
ATOM 2051 O O . PRO A 1 276 ? -0.927 -18.164 -7.913 1.00 83.12 276 PRO A O 1
ATOM 2054 N N . ALA A 1 277 ? -1.979 -20.061 -7.331 1.00 81.62 277 ALA A N 1
ATOM 2055 C CA . ALA A 1 277 ? -0.755 -20.856 -7.173 1.00 81.62 277 ALA A CA 1
ATOM 2056 C C . ALA A 1 277 ? 0.205 -20.740 -8.372 1.00 81.62 277 ALA A C 1
ATOM 2058 O O . ALA A 1 277 ? 1.415 -20.633 -8.191 1.00 81.62 277 ALA A O 1
ATOM 2059 N N . LYS A 1 278 ? -0.341 -20.666 -9.594 1.00 79.81 278 LYS A N 1
ATOM 2060 C CA . LYS A 1 278 ? 0.436 -20.463 -10.825 1.00 79.81 278 LYS A CA 1
ATOM 2061 C C . LYS A 1 278 ? 1.245 -19.162 -10.794 1.00 79.81 278 LYS A C 1
ATOM 2063 O O . LYS A 1 278 ? 2.376 -19.146 -11.256 1.00 79.81 278 LYS A O 1
ATOM 2068 N N . LEU A 1 279 ? 0.706 -18.090 -10.215 1.00 78.69 279 LEU A N 1
ATOM 2069 C CA . LEU A 1 279 ? 1.343 -16.771 -10.163 1.00 78.69 279 LEU A CA 1
ATOM 2070 C C . LEU A 1 279 ? 2.375 -16.629 -9.047 1.00 78.69 279 LEU A C 1
ATOM 2072 O O . LEU A 1 279 ? 2.890 -15.535 -8.859 1.00 78.69 279 LEU A O 1
ATOM 2076 N N . ARG A 1 280 ? 2.682 -17.705 -8.320 1.00 78.81 280 ARG A N 1
ATOM 2077 C CA . ARG A 1 280 ? 3.726 -17.719 -7.288 1.00 78.81 280 ARG A CA 1
ATOM 2078 C C . ARG A 1 280 ? 5.097 -18.113 -7.846 1.00 78.81 280 ARG A C 1
ATOM 2080 O O . ARG A 1 280 ? 6.091 -17.922 -7.160 1.00 78.81 280 ARG A O 1
ATOM 2087 N N . SER A 1 281 ? 5.151 -18.649 -9.070 1.00 79.38 281 SER A N 1
ATOM 2088 C CA . SER A 1 281 ? 6.402 -19.009 -9.748 1.00 79.38 281 SER A CA 1
ATOM 2089 C C . SER A 1 281 ? 6.833 -17.931 -10.739 1.00 79.38 281 SER A C 1
ATOM 2091 O O . SER A 1 281 ? 6.042 -17.499 -11.582 1.00 79.38 281 SER A O 1
ATOM 2093 N N . VAL A 1 282 ? 8.123 -17.587 -10.690 1.00 74.06 282 VAL A N 1
ATOM 2094 C CA . VAL A 1 282 ? 8.794 -16.693 -11.645 1.00 74.06 282 VAL A CA 1
ATOM 2095 C C . VAL A 1 282 ? 8.629 -17.177 -13.087 1.00 74.06 282 VAL A C 1
ATOM 2097 O O . VAL A 1 282 ? 8.442 -16.379 -14.007 1.00 74.06 282 VAL A O 1
ATOM 2100 N N . GLU A 1 283 ? 8.642 -18.493 -13.291 1.00 76.56 283 GLU A N 1
ATOM 2101 C CA . GLU A 1 283 ? 8.538 -19.126 -14.608 1.00 76.56 283 GLU A CA 1
ATOM 2102 C C . GLU A 1 283 ? 7.200 -18.821 -15.282 1.00 76.56 283 GLU A C 1
ATOM 2104 O O . GLU A 1 283 ? 7.153 -18.580 -16.488 1.00 76.56 283 GLU A O 1
ATOM 2109 N N . THR A 1 284 ? 6.118 -18.755 -14.503 1.00 77.25 284 THR A N 1
ATOM 2110 C CA . THR A 1 284 ? 4.789 -18.407 -15.014 1.00 77.25 284 THR A CA 1
ATOM 2111 C C . THR A 1 284 ? 4.753 -16.974 -15.528 1.00 77.25 284 THR A C 1
ATOM 2113 O O . THR A 1 284 ? 4.126 -16.704 -16.551 1.00 77.25 284 THR A O 1
ATOM 2116 N N . TRP A 1 285 ? 5.443 -16.043 -14.864 1.00 77.94 285 TRP A N 1
ATOM 2117 C CA . TRP A 1 285 ? 5.508 -14.654 -15.325 1.00 77.94 285 TRP A CA 1
ATOM 2118 C C . TRP A 1 285 ? 6.342 -14.543 -16.594 1.00 77.94 285 TRP A C 1
ATOM 2120 O O . TRP A 1 285 ? 5.926 -13.882 -17.541 1.00 77.94 285 TRP A O 1
ATOM 2130 N N . ILE A 1 286 ? 7.475 -15.249 -16.656 1.00 74.38 286 ILE A N 1
ATOM 2131 C CA . ILE A 1 286 ? 8.295 -15.329 -17.871 1.00 74.38 286 ILE A CA 1
ATOM 2132 C C . ILE A 1 286 ? 7.470 -15.907 -19.029 1.00 74.38 286 ILE A C 1
ATOM 2134 O O . ILE A 1 286 ? 7.516 -15.368 -20.132 1.00 74.38 286 ILE A O 1
ATOM 2138 N N . ALA A 1 287 ? 6.677 -16.956 -18.797 1.00 75.38 287 ALA A N 1
ATOM 2139 C CA . ALA A 1 287 ? 5.792 -17.524 -19.812 1.00 75.38 287 ALA A CA 1
ATOM 2140 C C . ALA A 1 287 ? 4.708 -16.527 -20.261 1.00 75.38 287 ALA A C 1
ATOM 2142 O O . ALA A 1 287 ? 4.493 -16.358 -21.460 1.00 75.38 287 ALA A O 1
ATOM 2143 N N . GLY A 1 288 ? 4.084 -15.813 -19.317 1.00 74.19 288 GLY A N 1
ATOM 2144 C CA . GLY A 1 288 ? 3.105 -14.763 -19.611 1.00 74.19 288 GLY A CA 1
ATOM 2145 C C . GLY A 1 288 ? 3.692 -13.614 -20.434 1.00 74.19 288 GLY A C 1
ATOM 2146 O O . GLY A 1 288 ? 3.028 -13.095 -21.325 1.00 74.19 288 GLY A O 1
ATOM 2147 N N . LEU A 1 289 ? 4.957 -13.257 -20.217 1.00 73.38 289 LEU A N 1
ATOM 2148 C CA . LEU A 1 289 ? 5.654 -12.239 -21.009 1.00 73.38 289 LEU A CA 1
ATOM 2149 C C . LEU A 1 289 ? 6.122 -12.744 -22.372 1.00 73.38 289 LEU A C 1
ATOM 2151 O O . LEU A 1 289 ? 6.158 -11.976 -23.320 1.00 73.38 289 LEU A O 1
ATOM 2155 N N . ARG A 1 290 ? 6.443 -14.030 -22.526 1.00 71.56 290 ARG A N 1
ATOM 2156 C CA . ARG A 1 290 ? 6.767 -14.589 -23.851 1.00 71.56 290 ARG A CA 1
ATOM 2157 C C . ARG A 1 290 ? 5.581 -14.541 -24.813 1.00 71.56 290 ARG A C 1
ATOM 2159 O O . ARG A 1 290 ? 5.792 -14.550 -26.018 1.00 71.56 290 ARG A O 1
ATOM 2166 N N . SER A 1 291 ? 4.355 -14.438 -24.295 1.00 62.81 291 SER A N 1
ATOM 2167 C CA . SER A 1 291 ? 3.163 -14.208 -25.118 1.00 62.81 291 SER A CA 1
ATOM 2168 C C . SER A 1 291 ? 3.102 -12.811 -25.761 1.00 62.81 291 SER A C 1
ATOM 2170 O O . SER A 1 291 ? 2.231 -12.577 -26.592 1.00 62.81 291 SER A O 1
ATOM 2172 N N . THR A 1 292 ? 4.011 -11.890 -25.407 1.00 63.59 292 THR A N 1
ATOM 2173 C CA . THR A 1 292 ? 4.069 -10.518 -25.945 1.00 63.59 292 THR A CA 1
ATOM 2174 C C . THR A 1 292 ? 5.210 -10.291 -26.948 1.00 63.59 292 THR A C 1
ATOM 2176 O O . THR A 1 292 ? 5.626 -9.153 -27.149 1.00 63.59 292 THR A O 1
ATOM 2179 N N . ASP A 1 293 ? 5.721 -11.357 -27.580 1.00 67.19 293 ASP A N 1
ATOM 2180 C CA . ASP A 1 293 ? 6.818 -11.340 -28.572 1.00 67.19 293 ASP A CA 1
ATOM 2181 C C . ASP A 1 293 ? 8.167 -10.793 -28.055 1.00 67.19 293 ASP A C 1
ATOM 2183 O O . ASP A 1 293 ? 9.063 -10.445 -28.826 1.00 67.19 293 ASP A O 1
ATOM 2187 N N . LEU A 1 294 ? 8.351 -10.736 -26.734 1.00 70.31 294 LEU A N 1
ATOM 2188 C CA . LEU A 1 294 ? 9.593 -10.283 -26.111 1.00 70.31 294 LEU A CA 1
ATOM 2189 C C . LEU A 1 294 ? 10.555 -11.457 -25.875 1.00 70.31 294 LEU A C 1
ATOM 2191 O O . LEU A 1 294 ? 10.211 -12.438 -25.209 1.00 70.31 294 LEU A O 1
ATOM 2195 N N . ALA A 1 295 ? 11.796 -11.344 -26.361 1.00 72.12 295 ALA A N 1
ATOM 2196 C CA . ALA A 1 295 ? 12.856 -12.289 -26.023 1.00 72.12 295 ALA A CA 1
ATOM 2197 C C . ALA A 1 295 ? 13.408 -11.958 -24.629 1.00 72.12 295 ALA A C 1
ATOM 2199 O O . ALA A 1 295 ? 14.067 -10.948 -24.406 1.00 72.12 295 ALA A O 1
ATOM 2200 N N . ILE A 1 296 ? 13.111 -12.803 -23.648 1.00 72.62 296 ILE A N 1
ATOM 2201 C CA . ILE A 1 296 ? 13.454 -12.539 -22.247 1.00 72.62 296 ILE A CA 1
ATOM 2202 C C . ILE A 1 296 ? 14.786 -13.202 -21.918 1.00 72.62 296 ILE A C 1
ATOM 2204 O O . ILE A 1 296 ? 14.903 -14.428 -22.008 1.00 72.62 296 ILE A O 1
ATOM 2208 N N . ALA A 1 297 ? 15.763 -12.410 -21.475 1.00 67.00 297 ALA A N 1
ATOM 2209 C CA . ALA A 1 297 ? 16.941 -12.960 -20.822 1.00 67.00 297 ALA A CA 1
ATOM 2210 C C . ALA A 1 297 ? 16.568 -13.308 -19.370 1.00 67.00 297 ALA A C 1
ATOM 2212 O O . ALA A 1 297 ? 15.980 -12.476 -18.680 1.00 67.00 297 ALA A O 1
ATOM 2213 N N . PRO A 1 298 ? 16.913 -14.499 -18.856 1.00 61.56 298 PRO A N 1
ATOM 2214 C CA . PRO A 1 298 ? 16.509 -14.946 -17.518 1.00 61.56 298 PRO A CA 1
ATOM 2215 C C . PRO A 1 298 ? 17.233 -14.221 -16.360 1.00 61.56 298 PRO A C 1
ATOM 2217 O O . PRO A 1 298 ? 17.324 -14.753 -15.259 1.00 61.56 298 PRO A O 1
ATOM 2220 N N . ALA A 1 299 ? 17.763 -13.015 -16.583 1.00 72.31 299 ALA A N 1
ATOM 2221 C CA . ALA A 1 299 ? 18.545 -12.267 -15.608 1.00 72.31 299 ALA A CA 1
ATOM 2222 C C . ALA A 1 299 ? 17.752 -11.075 -15.051 1.00 72.31 299 ALA A C 1
ATOM 2224 O O . ALA A 1 299 ? 17.536 -10.070 -15.739 1.00 72.31 299 ALA A O 1
ATOM 2225 N N . TRP A 1 300 ? 17.374 -11.183 -13.777 1.00 79.12 300 TRP A N 1
ATOM 2226 C CA . TRP A 1 300 ? 16.944 -10.046 -12.969 1.00 79.12 300 TRP A CA 1
ATOM 2227 C C . TRP A 1 300 ? 18.173 -9.286 -12.483 1.00 79.12 300 TRP A C 1
ATOM 2229 O O . TRP A 1 300 ? 19.093 -9.882 -11.921 1.00 79.12 300 TRP A O 1
ATOM 2239 N N . LYS A 1 301 ? 18.194 -7.973 -12.695 1.00 79.00 301 LYS A N 1
ATOM 2240 C CA . LYS A 1 301 ? 19.201 -7.080 -12.115 1.00 79.00 301 LYS A CA 1
ATOM 2241 C C . LYS A 1 301 ? 18.513 -5.806 -11.652 1.00 79.00 301 LYS A C 1
ATOM 2243 O O . LYS A 1 301 ? 17.687 -5.261 -12.381 1.00 79.00 301 LYS A O 1
ATOM 2248 N N . ASP A 1 302 ? 18.817 -5.367 -10.436 1.00 81.56 302 ASP A N 1
ATOM 2249 C CA . ASP A 1 302 ? 18.224 -4.186 -9.796 1.00 81.56 302 ASP A CA 1
ATOM 2250 C C . ASP A 1 302 ? 16.688 -4.131 -9.898 1.00 81.56 302 ASP A C 1
ATOM 2252 O O . ASP A 1 302 ? 16.126 -3.136 -10.350 1.00 81.56 302 ASP A O 1
ATOM 2256 N N . ASN A 1 303 ? 15.991 -5.219 -9.542 1.00 85.94 303 ASN A N 1
ATOM 2257 C CA . ASN A 1 303 ? 14.525 -5.306 -9.639 1.00 85.94 303 ASN A CA 1
ATOM 2258 C C . ASN A 1 303 ? 13.961 -5.049 -11.044 1.00 85.94 303 ASN A C 1
ATOM 2260 O O . ASN A 1 303 ? 12.815 -4.635 -11.198 1.00 85.94 303 ASN A O 1
ATOM 2264 N N . THR A 1 304 ? 14.750 -5.312 -12.085 1.00 88.31 304 THR A N 1
ATOM 2265 C CA . THR A 1 304 ? 14.302 -5.213 -13.474 1.00 88.31 304 THR A CA 1
ATOM 2266 C C . THR A 1 304 ? 14.615 -6.491 -14.226 1.00 88.31 304 THR A C 1
ATOM 2268 O O . THR A 1 304 ? 15.705 -7.057 -14.099 1.00 88.31 304 THR A O 1
ATOM 2271 N N . LEU A 1 305 ? 13.647 -6.950 -15.012 1.00 88.00 305 LEU A N 1
ATOM 2272 C CA . LEU A 1 305 ? 13.824 -8.079 -15.909 1.00 88.00 305 LEU A CA 1
ATOM 2273 C C . LEU A 1 305 ? 14.458 -7.597 -17.214 1.00 88.00 305 LEU A C 1
ATOM 2275 O O . LEU A 1 305 ? 13.926 -6.703 -17.879 1.00 88.00 305 LEU A O 1
ATOM 2279 N N . SER A 1 306 ? 15.583 -8.201 -17.587 1.00 88.81 306 SER A N 1
ATOM 2280 C CA . SER A 1 306 ? 16.267 -7.874 -18.838 1.00 88.81 306 SER A CA 1
ATOM 2281 C C . SER A 1 306 ? 15.525 -8.477 -20.032 1.00 88.81 306 SER A C 1
ATOM 2283 O O . SER A 1 306 ? 15.358 -9.693 -20.136 1.00 88.81 306 SER A O 1
ATOM 2285 N N . VAL A 1 307 ? 15.105 -7.624 -20.960 1.00 88.50 307 VAL A N 1
ATOM 2286 C CA . VAL A 1 307 ? 14.415 -8.015 -22.190 1.00 88.50 307 VAL A CA 1
ATOM 2287 C C . VAL A 1 307 ? 15.322 -7.718 -23.371 1.00 88.50 307 VAL A C 1
ATOM 2289 O O . VAL A 1 307 ? 15.635 -6.562 -23.644 1.00 88.50 307 VAL A O 1
ATOM 2292 N N . VAL A 1 308 ? 15.737 -8.771 -24.063 1.00 89.00 308 VAL A N 1
ATOM 2293 C CA . VAL A 1 308 ? 16.530 -8.690 -25.286 1.00 89.00 308 VAL A CA 1
ATOM 2294 C C . VAL A 1 308 ? 15.604 -8.265 -26.421 1.00 89.00 308 VAL A C 1
ATOM 2296 O O . VAL A 1 308 ? 14.599 -8.919 -26.693 1.00 89.00 308 VAL A O 1
ATOM 2299 N N . ALA A 1 309 ? 15.912 -7.139 -27.056 1.00 89.06 309 ALA A N 1
ATOM 2300 C CA . ALA A 1 309 ? 15.025 -6.513 -28.026 1.00 89.06 309 ALA A CA 1
ATOM 2301 C C . ALA A 1 309 ? 15.774 -6.021 -29.268 1.00 89.06 309 ALA A C 1
ATOM 2303 O O . ALA A 1 309 ? 16.883 -5.486 -29.193 1.00 89.06 309 ALA A O 1
ATOM 2304 N N . GLU A 1 310 ? 15.120 -6.174 -30.418 1.00 91.12 310 GLU A N 1
ATOM 2305 C CA . GLU A 1 310 ? 15.520 -5.539 -31.673 1.00 91.12 310 GLU A CA 1
ATOM 2306 C C . GLU A 1 310 ? 15.181 -4.043 -31.669 1.00 91.12 310 GLU A C 1
ATOM 2308 O O . GLU A 1 310 ? 14.365 -3.577 -30.869 1.00 91.12 310 GLU A O 1
ATOM 2313 N N . SER A 1 311 ? 15.773 -3.290 -32.598 1.00 90.38 311 SER A N 1
ATOM 2314 C CA . SER A 1 311 ? 15.791 -1.821 -32.615 1.00 90.38 311 SER A CA 1
ATOM 2315 C C . SER A 1 311 ? 14.457 -1.147 -32.287 1.00 90.38 311 SER A C 1
ATOM 2317 O O . SER A 1 311 ? 14.411 -0.270 -31.431 1.00 90.38 311 SER A O 1
ATOM 2319 N N . LYS A 1 312 ? 13.354 -1.553 -32.933 1.00 90.62 312 LYS A N 1
ATOM 2320 C CA . LYS A 1 312 ? 12.045 -0.908 -32.738 1.00 90.62 312 LYS A CA 1
ATOM 2321 C C . LYS A 1 312 ? 11.553 -1.044 -31.293 1.00 90.62 312 LYS A C 1
ATOM 2323 O O . LYS A 1 312 ? 11.239 -0.048 -30.652 1.00 90.62 312 LYS A O 1
ATOM 2328 N N . ILE A 1 313 ? 11.526 -2.273 -30.785 1.00 88.94 313 ILE A N 1
ATOM 2329 C CA . ILE A 1 313 ? 11.046 -2.583 -29.433 1.00 88.94 313 ILE A CA 1
ATOM 2330 C C . ILE A 1 313 ? 12.009 -2.004 -28.392 1.00 88.94 313 ILE A C 1
ATOM 2332 O O . ILE A 1 313 ? 11.572 -1.487 -27.367 1.00 88.94 313 ILE A O 1
ATOM 2336 N N . LEU A 1 314 ? 13.317 -2.045 -28.658 1.00 90.94 314 LEU A N 1
ATOM 2337 C CA . LEU A 1 314 ? 14.323 -1.470 -27.773 1.00 90.94 314 LEU A CA 1
ATOM 2338 C C . LEU A 1 314 ? 14.105 0.034 -27.580 1.00 90.94 314 LEU A C 1
ATOM 2340 O O . LEU A 1 314 ? 14.099 0.496 -26.445 1.00 90.94 314 LEU A O 1
ATOM 2344 N N . ILE A 1 315 ? 13.874 0.785 -28.662 1.00 90.88 315 ILE A N 1
ATOM 2345 C CA . ILE A 1 315 ? 13.620 2.232 -28.593 1.00 90.88 315 ILE A CA 1
ATOM 2346 C C . ILE A 1 315 ? 12.357 2.533 -27.776 1.00 90.88 315 ILE A C 1
ATOM 2348 O O . ILE A 1 315 ? 12.376 3.445 -26.952 1.00 90.88 315 ILE A O 1
ATOM 2352 N N . GLU A 1 316 ? 11.295 1.739 -27.941 1.00 90.38 316 GLU A N 1
ATOM 2353 C CA . GLU A 1 316 ? 10.084 1.850 -27.115 1.00 90.38 316 GLU A CA 1
ATOM 2354 C C . GLU A 1 316 ? 10.370 1.570 -25.629 1.00 90.38 316 GLU A C 1
ATOM 2356 O O . GLU A 1 316 ? 9.831 2.237 -24.749 1.00 90.38 316 GLU A O 1
ATOM 2361 N N . LEU A 1 317 ? 11.225 0.587 -25.326 1.00 89.50 317 LEU A N 1
ATOM 2362 C CA . LEU A 1 317 ? 11.581 0.215 -23.953 1.00 89.50 317 LEU A CA 1
ATOM 2363 C C . LEU A 1 317 ? 12.464 1.245 -23.240 1.00 89.50 317 LEU A C 1
ATOM 2365 O O . LEU A 1 317 ? 12.472 1.243 -22.013 1.00 89.50 317 LEU A O 1
ATOM 2369 N N . LEU A 1 318 ? 13.181 2.107 -23.969 1.00 89.50 318 LEU A N 1
ATOM 2370 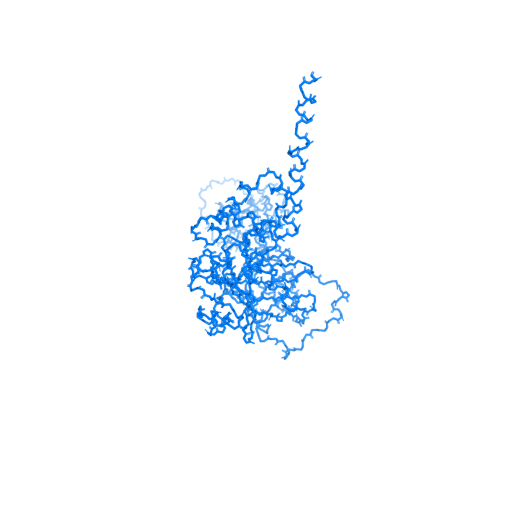C CA . LEU A 1 318 ? 13.998 3.181 -23.386 1.00 89.50 318 LEU A CA 1
ATOM 2371 C C . LEU A 1 318 ? 13.151 4.339 -22.826 1.00 89.50 318 LEU A C 1
ATOM 2373 O O . LEU A 1 318 ? 13.686 5.185 -22.102 1.00 89.50 318 LEU A O 1
ATOM 2377 N N . GLY A 1 319 ? 11.851 4.374 -23.145 1.00 86.56 319 GLY A N 1
ATOM 2378 C CA . GLY A 1 319 ? 10.931 5.460 -22.797 1.00 86.56 319 GLY A CA 1
ATOM 2379 C C . GLY A 1 319 ? 11.198 6.723 -23.614 1.00 86.56 319 GLY A C 1
ATOM 2380 O O . GLY A 1 319 ? 12.056 6.710 -24.488 1.00 86.56 319 GLY A O 1
ATOM 2381 N N . ASP A 1 320 ? 10.494 7.817 -23.320 1.00 85.31 320 ASP A N 1
ATOM 2382 C CA . ASP A 1 320 ? 10.574 9.084 -24.079 1.00 85.31 320 ASP A CA 1
ATOM 2383 C C . ASP A 1 320 ? 11.461 10.153 -23.421 1.00 85.31 320 ASP A C 1
ATOM 2385 O O . ASP A 1 320 ? 11.614 11.254 -23.944 1.00 85.31 320 ASP A O 1
ATOM 2389 N N . GLN A 1 321 ? 12.049 9.836 -22.268 1.00 86.31 321 GLN A N 1
ATOM 2390 C CA . GLN A 1 321 ? 12.885 10.762 -21.507 1.00 86.31 321 GLN A CA 1
ATOM 2391 C C . GLN A 1 321 ? 14.241 11.003 -22.189 1.00 86.31 321 GLN A C 1
ATOM 2393 O O . GLN A 1 321 ? 14.696 10.213 -23.027 1.00 86.31 321 GLN A O 1
ATOM 2398 N N . ASP A 1 322 ? 14.921 12.077 -21.775 1.00 85.12 322 ASP A N 1
ATOM 2399 C CA . ASP A 1 322 ? 16.253 12.439 -22.274 1.00 85.12 322 ASP A CA 1
ATOM 2400 C C . ASP A 1 322 ? 17.311 11.373 -21.971 1.00 85.12 322 ASP A C 1
ATOM 2402 O O . ASP A 1 322 ? 18.342 11.342 -22.639 1.00 85.12 322 ASP A O 1
ATOM 2406 N N . GLY A 1 323 ? 17.090 10.521 -20.965 1.00 88.31 323 GLY A N 1
ATOM 2407 C CA . GLY A 1 323 ? 17.942 9.393 -20.586 1.00 88.31 323 GLY A CA 1
ATOM 2408 C C . GLY A 1 323 ? 17.224 8.045 -20.731 1.00 88.31 323 GLY A C 1
ATOM 2409 O O . GLY A 1 323 ? 15.992 8.011 -20.787 1.00 88.31 323 GLY A O 1
ATOM 2410 N N . PRO A 1 324 ? 17.970 6.926 -20.776 1.00 90.94 324 PRO A N 1
ATOM 2411 C CA . PRO A 1 324 ? 17.367 5.601 -20.807 1.00 90.94 324 PRO A CA 1
ATOM 2412 C C . PRO A 1 324 ? 16.642 5.312 -19.486 1.00 90.94 324 PRO A C 1
ATOM 2414 O O . PRO A 1 324 ? 17.198 5.496 -18.403 1.00 90.94 324 PRO A O 1
ATOM 2417 N N . THR A 1 325 ? 15.394 4.855 -19.577 1.00 89.62 325 THR A N 1
ATOM 2418 C CA . THR A 1 325 ? 14.556 4.540 -18.411 1.00 89.62 325 THR A CA 1
ATOM 2419 C C . THR A 1 325 ? 14.020 3.120 -18.481 1.00 89.62 325 THR A C 1
ATOM 2421 O O . THR A 1 325 ? 13.884 2.537 -19.554 1.00 89.62 325 THR A O 1
ATOM 2424 N N . THR A 1 326 ? 13.748 2.536 -17.319 1.00 89.31 326 THR A N 1
ATOM 2425 C CA . THR A 1 326 ? 13.019 1.271 -17.208 1.00 89.31 326 THR A CA 1
ATOM 2426 C C . THR A 1 326 ? 11.523 1.538 -17.326 1.00 89.31 326 THR A C 1
ATOM 2428 O O . THR A 1 326 ? 11.050 2.641 -17.048 1.00 89.31 326 THR A O 1
ATOM 2431 N N . CYS A 1 327 ? 10.753 0.536 -17.744 1.00 87.75 327 CYS A N 1
ATOM 2432 C CA . CYS A 1 327 ? 9.314 0.700 -17.926 1.00 87.75 327 CYS A CA 1
ATOM 2433 C C . CYS A 1 327 ? 8.521 -0.485 -17.384 1.00 87.75 327 CYS A C 1
ATOM 2435 O O . CYS A 1 327 ? 9.024 -1.600 -17.244 1.00 87.75 327 CYS A O 1
ATOM 2437 N N . TRP A 1 328 ? 7.254 -0.230 -17.070 1.00 89.06 328 TRP A N 1
ATOM 2438 C CA . TRP A 1 328 ? 6.310 -1.262 -16.667 1.00 89.06 328 TRP A CA 1
ATOM 2439 C C . TRP A 1 328 ? 5.639 -1.854 -17.903 1.00 89.06 328 TRP A C 1
ATOM 2441 O O . TRP A 1 328 ? 5.051 -1.126 -18.703 1.00 89.06 328 TRP A O 1
ATOM 2451 N N . ARG A 1 329 ? 5.703 -3.179 -18.063 1.00 87.88 329 ARG A N 1
ATOM 2452 C CA . ARG A 1 329 ? 5.008 -3.894 -19.141 1.00 87.88 329 ARG A CA 1
ATOM 2453 C C . ARG A 1 329 ? 3.838 -4.709 -18.600 1.00 87.88 329 ARG A C 1
ATOM 2455 O O . ARG A 1 329 ? 3.969 -5.322 -17.539 1.00 87.88 329 ARG A O 1
ATOM 2462 N N . PRO A 1 330 ? 2.692 -4.717 -19.306 1.00 87.44 330 PRO A N 1
ATOM 2463 C CA . PRO A 1 330 ? 1.541 -5.510 -18.913 1.00 87.44 330 PRO A CA 1
ATOM 2464 C C . PRO A 1 330 ? 1.861 -7.002 -18.972 1.00 87.44 330 PRO A C 1
ATOM 2466 O O . PRO A 1 330 ? 2.502 -7.483 -19.903 1.00 87.44 330 PRO A O 1
ATOM 2469 N N . LEU A 1 331 ? 1.372 -7.721 -17.967 1.00 83.25 331 LEU A N 1
ATOM 2470 C CA . LEU A 1 331 ? 1.359 -9.172 -17.909 1.00 83.25 331 LEU A CA 1
ATOM 2471 C C . LEU A 1 331 ? -0.100 -9.623 -18.027 1.00 83.25 331 LEU A C 1
ATOM 2473 O O . LEU A 1 331 ? -0.919 -9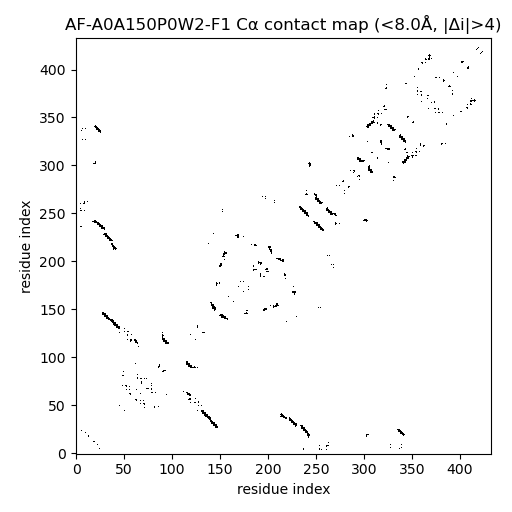.286 -17.165 1.00 83.25 331 LEU A O 1
ATOM 2477 N N . SER A 1 332 ? -0.421 -10.357 -19.092 1.00 72.88 332 SER A N 1
ATOM 2478 C CA . SER A 1 332 ? -1.746 -10.957 -19.267 1.00 72.88 332 SER A CA 1
ATOM 2479 C C . SER A 1 332 ? -1.849 -12.209 -18.407 1.00 72.88 332 SER A C 1
ATOM 2481 O O . SER A 1 332 ? -1.134 -13.183 -18.634 1.00 72.88 332 SER A O 1
ATOM 2483 N N . LEU A 1 333 ? -2.727 -12.166 -17.408 1.00 75.81 333 LEU A N 1
ATOM 2484 C CA . LEU A 1 333 ? -3.010 -13.270 -16.498 1.00 75.81 333 LEU A CA 1
ATOM 2485 C C . LEU A 1 333 ? -4.525 -13.505 -16.480 1.00 75.81 333 LEU A C 1
ATOM 2487 O O . LEU A 1 333 ? -5.284 -12.542 -16.511 1.00 75.81 333 LEU A O 1
ATOM 2491 N N . ASP A 1 334 ? -4.963 -14.764 -16.407 1.00 71.94 334 ASP A N 1
ATOM 2492 C CA . ASP A 1 334 ? -6.371 -15.155 -16.607 1.00 71.94 334 ASP A CA 1
ATOM 2493 C C . ASP A 1 334 ? -7.388 -14.307 -15.813 1.00 71.94 334 ASP A C 1
ATOM 2495 O O . ASP A 1 334 ? -8.391 -13.859 -16.362 1.00 71.94 334 ASP A O 1
ATOM 2499 N N . SER A 1 335 ? -7.138 -14.076 -14.518 1.00 75.19 335 SER A N 1
ATOM 2500 C CA . SER A 1 335 ? -8.087 -13.429 -13.593 1.00 75.19 335 SER A CA 1
ATOM 2501 C C . SER A 1 335 ? -7.504 -12.245 -12.815 1.00 75.19 335 SER A C 1
ATOM 2503 O O . SER A 1 335 ? -8.121 -11.759 -11.866 1.00 75.19 335 SER A O 1
ATOM 2505 N N . MET A 1 336 ? -6.288 -11.820 -13.151 1.00 86.00 336 MET A N 1
ATOM 2506 C CA . MET A 1 336 ? -5.573 -10.733 -12.482 1.00 86.00 336 MET A CA 1
ATOM 2507 C C . MET A 1 336 ? -4.880 -9.864 -13.519 1.00 86.00 336 MET A C 1
ATOM 2509 O O . MET A 1 336 ? -4.627 -10.294 -14.639 1.00 86.00 336 MET A O 1
ATOM 2513 N N . MET A 1 337 ? -4.535 -8.638 -13.147 1.00 88.19 337 MET A N 1
ATOM 2514 C CA . MET A 1 337 ? -3.675 -7.807 -13.980 1.00 88.19 337 MET A CA 1
ATOM 2515 C C . MET A 1 337 ? -2.301 -7.721 -13.339 1.00 88.19 337 MET A C 1
ATOM 2517 O O . MET A 1 337 ? -2.178 -7.516 -12.131 1.00 88.19 337 MET A O 1
ATOM 2521 N N . GLY A 1 338 ? -1.266 -7.892 -14.158 1.00 88.94 338 GLY A N 1
ATOM 2522 C CA . GLY A 1 338 ? 0.113 -7.761 -13.721 1.00 88.94 338 GLY A CA 1
ATOM 2523 C C . GLY A 1 338 ? 0.871 -6.680 -14.479 1.00 88.94 338 GLY A C 1
ATOM 2524 O O . GLY A 1 338 ? 0.510 -6.277 -15.594 1.00 88.94 338 GLY A O 1
ATOM 2525 N N . ARG A 1 339 ? 1.945 -6.223 -13.850 1.00 90.50 339 ARG A N 1
ATOM 2526 C CA . ARG A 1 339 ? 2.959 -5.334 -14.397 1.00 90.50 339 ARG A CA 1
ATOM 2527 C C . ARG A 1 339 ? 4.324 -5.847 -13.992 1.00 90.50 339 ARG A C 1
ATOM 2529 O O . ARG A 1 339 ? 4.587 -6.016 -12.808 1.00 90.50 339 ARG A O 1
ATOM 2536 N N . VAL A 1 340 ? 5.189 -6.072 -14.967 1.00 89.50 340 VAL A N 1
ATOM 2537 C CA . VAL A 1 340 ? 6.597 -6.393 -14.730 1.00 89.50 340 VAL A CA 1
ATOM 2538 C C . VAL A 1 340 ? 7.444 -5.169 -15.027 1.00 89.50 340 VAL A C 1
ATOM 2540 O O . VAL A 1 340 ? 7.194 -4.449 -15.996 1.00 89.50 340 VAL A O 1
ATOM 2543 N N . HIS A 1 341 ? 8.441 -4.927 -14.194 1.00 90.06 341 HIS A N 1
ATOM 2544 C CA . HIS A 1 341 ? 9.406 -3.876 -14.424 1.00 90.06 341 HIS A CA 1
ATOM 2545 C C . HIS A 1 341 ? 10.512 -4.419 -15.326 1.00 90.06 341 HIS A C 1
ATOM 2547 O O . HIS A 1 341 ? 11.210 -5.372 -14.971 1.00 90.06 341 HIS A O 1
ATOM 2553 N N . VAL A 1 342 ? 10.649 -3.847 -16.520 1.00 88.88 342 VAL A N 1
ATOM 2554 C CA . VAL A 1 342 ? 11.571 -4.347 -17.540 1.00 88.88 342 VAL A CA 1
ATOM 2555 C C . VAL A 1 342 ? 12.620 -3.320 -17.914 1.00 88.88 342 VAL A C 1
ATOM 2557 O O . VAL A 1 342 ? 12.413 -2.104 -17.860 1.00 88.88 342 VAL A O 1
ATOM 2560 N N . ARG A 1 343 ? 13.746 -3.860 -18.362 1.00 90.56 343 ARG A N 1
ATOM 2561 C CA . ARG A 1 343 ? 14.861 -3.132 -18.940 1.00 90.56 343 ARG A CA 1
ATOM 2562 C C . ARG A 1 343 ? 15.131 -3.677 -20.334 1.00 90.56 343 ARG A C 1
ATOM 2564 O O . ARG A 1 343 ? 15.431 -4.859 -20.479 1.00 90.56 343 ARG A O 1
ATOM 2571 N N . GLY A 1 344 ? 15.037 -2.824 -21.349 1.00 90.25 344 GLY A N 1
ATOM 2572 C CA . GLY A 1 344 ? 15.423 -3.190 -22.709 1.00 90.25 344 GLY A CA 1
ATOM 2573 C C . GLY A 1 344 ? 16.940 -3.308 -22.840 1.00 90.25 344 GLY A C 1
ATOM 2574 O O . GLY A 1 344 ? 17.663 -2.397 -22.441 1.00 90.25 344 GLY A O 1
ATOM 2575 N N . VAL A 1 345 ? 17.408 -4.416 -23.404 1.00 91.69 345 VAL A N 1
ATOM 2576 C CA . VAL A 1 345 ? 18.814 -4.708 -23.707 1.00 91.69 345 VAL A CA 1
ATOM 2577 C C . VAL A 1 345 ? 18.916 -5.031 -25.202 1.00 91.69 345 VAL A C 1
ATOM 2579 O O . VAL A 1 345 ? 18.044 -5.731 -25.725 1.00 91.69 345 VAL A O 1
ATOM 2582 N N . PRO A 1 346 ? 19.926 -4.525 -25.925 1.00 92.56 346 PRO A N 1
ATOM 2583 C CA . PRO A 1 346 ? 20.031 -4.746 -27.362 1.00 92.56 346 PRO A CA 1
ATOM 2584 C C . PRO A 1 346 ? 20.260 -6.221 -27.712 1.00 92.56 346 PRO A C 1
ATOM 2586 O O . PRO A 1 346 ? 21.105 -6.888 -27.120 1.00 92.56 346 PRO A O 1
ATOM 2589 N N . ALA A 1 347 ? 19.525 -6.715 -28.711 1.00 90.56 347 ALA A N 1
ATOM 2590 C CA . ALA A 1 347 ? 19.719 -8.047 -29.294 1.00 90.56 347 ALA A CA 1
ATOM 2591 C C . ALA A 1 347 ? 20.944 -8.135 -30.216 1.00 90.56 347 ALA A C 1
ATOM 2593 O O . ALA A 1 347 ? 21.495 -9.213 -30.436 1.00 90.56 347 ALA A O 1
ATOM 2594 N N . SER A 1 348 ? 21.366 -6.997 -30.764 1.00 91.19 348 SER A N 1
ATOM 2595 C CA . SER A 1 348 ? 22.452 -6.895 -31.729 1.00 91.19 348 SER A CA 1
ATOM 2596 C C . SER A 1 348 ? 23.170 -5.552 -31.605 1.00 91.19 348 SER A C 1
ATOM 2598 O O . SER A 1 348 ? 22.619 -4.577 -31.089 1.00 91.19 348 SER A O 1
ATOM 2600 N N . GLU A 1 349 ? 24.388 -5.475 -32.140 1.00 90.69 349 GLU A N 1
ATOM 2601 C CA . GLU A 1 349 ? 25.143 -4.219 -32.251 1.00 90.69 349 GLU A CA 1
ATOM 2602 C C . GLU A 1 349 ? 24.348 -3.151 -33.020 1.00 90.69 349 GLU A C 1
ATOM 2604 O O . GLU A 1 349 ? 24.298 -1.983 -32.637 1.00 90.69 349 GLU A O 1
ATOM 2609 N N . ARG A 1 350 ? 23.619 -3.568 -34.063 1.00 91.31 350 ARG A N 1
ATOM 2610 C CA . ARG A 1 350 ? 22.721 -2.686 -34.810 1.00 91.31 350 ARG A CA 1
ATOM 2611 C C . ARG A 1 350 ? 21.625 -2.101 -33.920 1.00 91.31 350 ARG A C 1
ATOM 2613 O O . ARG A 1 350 ? 21.399 -0.896 -33.982 1.00 91.31 350 ARG A O 1
ATOM 2620 N N . ALA A 1 351 ? 20.971 -2.919 -33.095 1.00 92.31 351 ALA A N 1
ATOM 2621 C CA . ALA A 1 351 ? 19.954 -2.440 -32.162 1.00 92.31 351 ALA A CA 1
ATOM 2622 C C . ALA A 1 351 ? 20.545 -1.455 -31.141 1.00 92.31 351 ALA A C 1
ATOM 2624 O O . ALA A 1 351 ? 19.933 -0.424 -30.862 1.00 92.31 351 ALA A O 1
ATOM 2625 N N . ALA A 1 352 ? 21.759 -1.718 -30.647 1.00 93.44 352 ALA A N 1
ATOM 2626 C CA . ALA A 1 352 ? 22.467 -0.812 -29.744 1.00 93.44 352 ALA A CA 1
ATOM 2627 C C . ALA A 1 352 ? 22.756 0.551 -30.401 1.00 93.44 352 ALA A C 1
ATOM 2629 O O . ALA A 1 352 ? 22.520 1.601 -29.799 1.00 93.44 352 ALA A O 1
ATOM 2630 N N . HIS A 1 353 ? 23.207 0.554 -31.658 1.00 93.62 353 HIS A N 1
ATOM 2631 C CA . HIS A 1 353 ? 23.419 1.786 -32.419 1.00 93.62 353 HIS A CA 1
ATOM 2632 C C . HIS A 1 353 ? 22.105 2.531 -32.676 1.00 93.62 353 HIS A C 1
ATOM 2634 O O . HIS A 1 353 ? 22.039 3.741 -32.480 1.00 93.62 353 HIS A O 1
ATOM 2640 N N . ASP A 1 354 ? 21.043 1.828 -33.072 1.00 93.19 354 ASP A N 1
ATOM 2641 C CA . ASP A 1 354 ? 19.728 2.432 -33.307 1.00 93.19 354 ASP A CA 1
ATOM 2642 C C . ASP A 1 354 ? 19.186 3.104 -32.028 1.00 93.19 354 ASP A C 1
ATOM 2644 O O . ASP A 1 354 ? 18.683 4.227 -32.087 1.00 93.19 354 ASP A O 1
ATOM 2648 N N . ALA A 1 355 ? 19.374 2.474 -30.864 1.00 94.25 355 ALA A N 1
ATOM 2649 C CA . ALA A 1 355 ? 19.063 3.054 -29.558 1.00 94.25 355 ALA A CA 1
ATOM 2650 C C . ALA A 1 355 ? 19.876 4.321 -29.246 1.00 94.25 355 ALA A C 1
ATOM 2652 O O . ALA A 1 355 ? 19.312 5.304 -28.762 1.00 94.25 355 ALA A O 1
ATOM 2653 N N . LEU A 1 356 ? 21.179 4.331 -29.553 1.00 94.88 356 LEU A N 1
ATOM 2654 C CA . LEU A 1 356 ? 22.019 5.521 -29.403 1.00 94.88 356 LEU A CA 1
ATOM 2655 C C . LEU A 1 356 ? 21.466 6.694 -30.216 1.00 94.88 356 LEU A C 1
ATOM 2657 O O . LEU A 1 356 ? 21.284 7.778 -29.668 1.00 94.88 356 LEU A O 1
ATOM 2661 N N . PHE A 1 357 ? 21.161 6.495 -31.499 1.00 93.00 357 PHE A N 1
ATOM 2662 C CA . PHE A 1 357 ? 20.647 7.584 -32.337 1.00 93.00 357 PHE A CA 1
ATOM 2663 C C . PHE A 1 357 ? 19.253 8.048 -31.909 1.00 93.00 357 PHE A C 1
ATOM 2665 O O . PHE A 1 357 ? 18.979 9.247 -31.955 1.00 93.00 357 PHE A O 1
ATOM 2672 N N . ALA A 1 358 ? 18.405 7.139 -31.422 1.00 92.56 358 ALA A N 1
ATOM 2673 C CA . ALA A 1 358 ? 17.121 7.510 -30.837 1.00 92.56 358 ALA A CA 1
ATOM 2674 C C . ALA A 1 358 ? 17.285 8.392 -29.586 1.00 92.56 358 ALA A C 1
ATOM 2676 O O . ALA A 1 358 ? 16.541 9.357 -29.421 1.00 92.56 358 ALA A O 1
ATOM 2677 N N . LEU A 1 359 ? 18.277 8.106 -28.735 1.00 92.38 359 LEU A N 1
ATOM 2678 C CA . LEU A 1 359 ? 18.588 8.920 -27.557 1.00 92.38 359 LEU A CA 1
ATOM 2679 C C . LEU A 1 359 ? 19.182 10.282 -27.945 1.00 92.38 359 LEU A C 1
ATOM 2681 O O . LEU A 1 359 ? 18.782 11.315 -27.414 1.00 92.38 359 LEU A O 1
ATOM 2685 N N . LEU A 1 360 ? 20.097 10.304 -28.917 1.00 92.06 360 LEU A N 1
ATOM 2686 C CA . LEU A 1 360 ? 20.692 11.537 -29.440 1.00 92.06 360 LEU A CA 1
ATOM 2687 C C . LEU A 1 360 ? 19.639 12.465 -30.059 1.00 92.06 360 LEU A C 1
ATOM 2689 O O . LEU A 1 360 ? 19.728 13.681 -29.896 1.00 92.06 360 LEU A O 1
ATOM 2693 N N . ALA A 1 361 ? 18.604 11.915 -30.701 1.00 90.06 361 ALA A N 1
ATOM 2694 C CA . ALA A 1 361 ? 17.519 12.705 -31.286 1.00 90.06 361 ALA A CA 1
ATOM 2695 C C . ALA A 1 361 ? 16.728 13.507 -30.238 1.00 90.06 361 ALA A C 1
ATOM 2697 O O . ALA A 1 361 ? 16.121 14.524 -30.575 1.00 90.06 361 ALA A O 1
ATOM 2698 N N . ARG A 1 362 ? 16.786 13.095 -28.966 1.00 89.94 362 ARG A N 1
ATOM 2699 C CA . ARG A 1 362 ? 16.174 13.790 -27.822 1.00 89.94 362 ARG A CA 1
ATOM 2700 C C . ARG A 1 362 ? 17.071 14.887 -27.249 1.00 89.94 362 ARG A C 1
ATOM 2702 O O . ARG A 1 362 ? 16.601 15.727 -26.495 1.00 89.94 362 ARG A O 1
ATOM 2709 N N . ARG A 1 363 ? 18.347 14.938 -27.652 1.00 89.00 363 ARG A N 1
ATOM 2710 C CA . ARG A 1 363 ? 19.367 15.871 -27.140 1.00 89.00 363 ARG A CA 1
ATOM 2711 C C . ARG A 1 363 ? 19.900 16.830 -28.217 1.00 89.00 363 ARG A C 1
ATOM 2713 O O . ARG A 1 363 ? 21.114 16.947 -28.392 1.00 89.00 363 ARG A O 1
ATOM 2720 N N . PRO A 1 364 ? 19.037 17.563 -28.948 1.00 86.31 364 PRO A N 1
ATOM 2721 C CA . PRO A 1 364 ? 19.484 18.414 -30.050 1.00 86.31 364 PRO A CA 1
ATOM 2722 C C . PRO A 1 364 ? 20.367 19.583 -29.593 1.00 86.31 364 PRO A C 1
ATOM 2724 O O . PRO A 1 364 ? 21.186 20.058 -30.371 1.00 86.31 364 PRO A O 1
ATOM 2727 N N . ARG A 1 365 ? 20.217 20.049 -28.344 1.00 86.06 365 ARG A N 1
ATOM 2728 C CA . ARG A 1 365 ? 21.045 21.128 -27.780 1.00 86.06 365 ARG A CA 1
ATOM 2729 C C . ARG A 1 365 ? 22.469 20.660 -27.498 1.00 86.06 365 ARG A C 1
ATOM 2731 O O . ARG A 1 365 ? 23.405 21.314 -27.933 1.00 86.06 365 ARG A O 1
ATOM 2738 N N . ASP A 1 366 ? 22.622 19.510 -26.849 1.00 87.00 366 ASP A N 1
ATOM 2739 C CA . ASP A 1 366 ? 23.938 18.944 -26.528 1.00 87.00 366 ASP A CA 1
ATOM 2740 C C . ASP A 1 366 ? 24.721 18.610 -27.808 1.00 87.00 366 ASP A C 1
ATOM 2742 O O . ASP A 1 366 ? 25.904 18.929 -27.927 1.00 87.00 366 ASP A O 1
ATOM 2746 N N . LEU A 1 367 ? 24.027 18.059 -28.813 1.00 85.19 367 LEU A N 1
ATOM 2747 C CA . LEU A 1 367 ? 24.593 17.789 -30.137 1.00 85.19 367 LEU A CA 1
ATOM 2748 C C . LEU A 1 367 ? 25.094 19.045 -30.858 1.00 85.19 367 LEU A C 1
ATOM 2750 O O . LEU A 1 367 ? 26.025 18.943 -31.651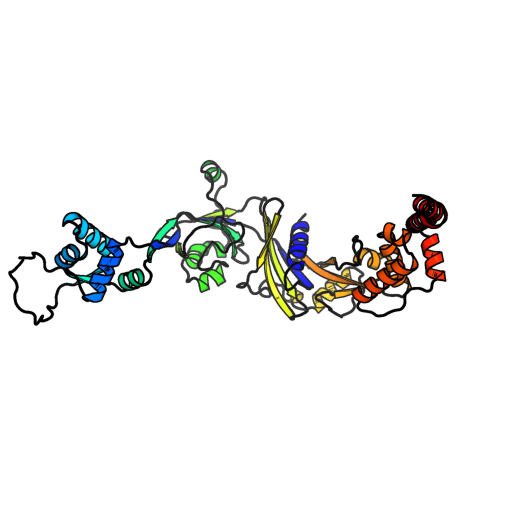 1.00 85.19 367 LEU A O 1
ATOM 2754 N N . ALA A 1 368 ? 24.468 20.200 -30.624 1.00 81.56 368 ALA A N 1
ATOM 2755 C CA . ALA A 1 368 ? 24.879 21.458 -31.238 1.00 81.56 368 ALA A CA 1
ATOM 2756 C C . ALA A 1 368 ? 26.157 22.034 -30.604 1.00 81.56 368 ALA A C 1
ATOM 2758 O O . ALA A 1 368 ? 26.835 22.821 -31.254 1.00 81.56 368 ALA A O 1
ATOM 2759 N N . VAL A 1 369 ? 26.476 21.646 -29.365 1.00 84.06 369 VAL A N 1
ATOM 2760 C CA . VAL A 1 369 ? 27.655 22.125 -28.627 1.00 84.06 369 VAL A CA 1
ATOM 2761 C C . VAL A 1 369 ? 28.872 21.244 -28.905 1.00 84.06 369 VAL A C 1
ATOM 2763 O O . VAL A 1 369 ? 29.910 21.737 -29.335 1.00 84.06 369 VAL A O 1
ATOM 2766 N N . ASP A 1 370 ? 28.756 19.933 -28.668 1.00 85.19 370 ASP A N 1
ATOM 2767 C CA . ASP A 1 370 ? 29.853 18.986 -28.894 1.00 85.19 370 ASP A CA 1
ATOM 2768 C C . ASP A 1 370 ? 29.311 17.601 -29.259 1.00 85.19 370 ASP A C 1
ATOM 2770 O O . ASP A 1 370 ? 28.842 16.824 -28.419 1.00 85.19 370 ASP A O 1
ATOM 2774 N N . VAL A 1 371 ? 29.413 17.268 -30.545 1.00 84.62 371 VAL A N 1
ATOM 2775 C CA . VAL A 1 371 ? 28.952 15.992 -31.101 1.00 84.62 371 VAL A CA 1
ATOM 2776 C C . VAL A 1 371 ? 29.713 14.815 -30.499 1.00 84.62 371 VAL A C 1
ATOM 2778 O O . VAL A 1 371 ? 29.105 13.815 -30.112 1.00 84.62 371 VAL A O 1
ATOM 2781 N N . LYS A 1 372 ? 31.043 14.917 -30.413 1.00 86.56 372 LYS A N 1
ATOM 2782 C CA . LYS A 1 372 ? 31.902 13.806 -29.995 1.00 86.56 372 LYS A CA 1
ATOM 2783 C C . LYS A 1 372 ? 31.662 13.489 -28.526 1.00 86.56 372 LYS A C 1
ATOM 2785 O O . LYS A 1 372 ? 31.460 12.325 -28.175 1.00 86.56 372 LYS A O 1
ATOM 2790 N N . LEU A 1 373 ? 31.631 14.517 -27.680 1.00 89.62 373 LEU A N 1
ATOM 2791 C CA . LEU A 1 373 ? 31.349 14.361 -26.259 1.00 89.62 373 LEU A CA 1
ATOM 2792 C C . LEU A 1 373 ? 29.936 13.820 -26.026 1.00 89.62 373 LEU A C 1
ATOM 2794 O O . LEU A 1 373 ? 29.769 12.893 -25.234 1.00 89.62 373 LEU A O 1
ATOM 2798 N N . THR A 1 374 ? 28.930 14.339 -26.736 1.00 91.00 374 THR A N 1
ATOM 2799 C CA . THR A 1 374 ? 27.529 13.917 -26.565 1.00 91.00 374 THR A CA 1
ATOM 2800 C C . THR A 1 374 ? 27.315 12.457 -26.959 1.00 91.00 374 THR A C 1
ATOM 2802 O O . THR A 1 374 ? 26.620 11.726 -26.246 1.00 91.00 374 THR A O 1
ATOM 2805 N N . VAL A 1 375 ? 27.950 12.000 -28.044 1.00 91.69 375 VAL A N 1
ATOM 2806 C CA . VAL A 1 375 ? 27.934 10.592 -28.472 1.00 91.69 375 VAL A CA 1
ATOM 2807 C C . VAL A 1 375 ? 28.572 9.697 -27.409 1.00 91.69 375 VAL A C 1
ATOM 2809 O O . VAL A 1 375 ? 27.947 8.732 -26.974 1.00 91.69 375 VAL A O 1
ATOM 2812 N N . VAL A 1 376 ? 29.775 10.038 -26.933 1.00 93.50 376 VAL A N 1
ATOM 2813 C CA . VAL A 1 376 ? 30.483 9.246 -25.913 1.00 93.50 376 VAL A CA 1
ATOM 2814 C C . VAL A 1 376 ? 29.707 9.208 -24.595 1.00 93.50 376 VAL A C 1
ATOM 2816 O O . VAL A 1 376 ? 29.589 8.145 -23.986 1.00 93.50 376 VAL A O 1
ATOM 2819 N N . ARG A 1 377 ? 29.154 10.344 -24.150 1.00 94.38 377 ARG A N 1
ATOM 2820 C CA . ARG A 1 377 ? 28.361 10.430 -22.915 1.00 94.38 377 ARG A CA 1
ATOM 2821 C C . ARG A 1 377 ? 27.106 9.566 -23.011 1.00 94.38 377 ARG A C 1
ATOM 2823 O O . ARG A 1 377 ? 26.886 8.724 -22.149 1.00 94.38 377 ARG A O 1
ATOM 2830 N N . SER A 1 378 ? 26.337 9.726 -24.087 1.00 94.62 378 SER A N 1
ATOM 2831 C CA . SER A 1 378 ? 25.087 8.986 -24.301 1.00 94.62 378 SER A CA 1
ATOM 2832 C C . SER A 1 378 ? 25.335 7.483 -24.458 1.00 94.62 378 SER A C 1
ATOM 2834 O O . SER A 1 378 ? 24.569 6.677 -23.940 1.00 94.62 378 SER A O 1
ATOM 2836 N N . TRP A 1 379 ? 26.442 7.087 -25.094 1.00 95.88 379 TRP A N 1
ATOM 2837 C CA . TRP A 1 379 ? 26.845 5.684 -25.165 1.00 95.88 379 TRP A CA 1
ATOM 2838 C C . TRP A 1 379 ? 27.212 5.110 -23.794 1.00 95.88 379 TRP A C 1
ATOM 2840 O O . TRP A 1 379 ? 26.734 4.041 -23.430 1.00 95.88 379 TRP A O 1
ATOM 2850 N N . ARG A 1 380 ? 28.001 5.835 -22.989 1.00 94.88 380 ARG A N 1
ATOM 2851 C CA . ARG A 1 380 ? 28.329 5.411 -21.616 1.00 94.88 3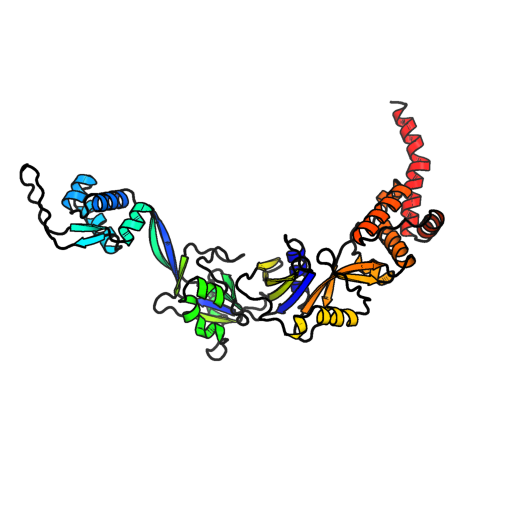80 ARG A CA 1
ATOM 2852 C C . ARG A 1 380 ? 27.084 5.261 -20.751 1.00 94.88 380 ARG A C 1
ATOM 2854 O O . ARG A 1 380 ? 26.999 4.302 -19.991 1.00 94.88 380 ARG A O 1
ATOM 2861 N N . GLU A 1 381 ? 26.131 6.181 -20.873 1.00 94.56 381 GLU A N 1
ATOM 2862 C CA . GLU A 1 381 ? 24.841 6.089 -20.186 1.00 94.56 381 GLU A CA 1
ATOM 2863 C C . GLU A 1 381 ? 24.066 4.834 -20.609 1.00 94.56 381 GLU A C 1
ATOM 2865 O O . GLU A 1 381 ? 23.562 4.120 -19.746 1.00 94.56 381 GLU A O 1
ATOM 2870 N N . LEU A 1 382 ? 24.022 4.516 -21.908 1.00 95.06 382 LEU A N 1
ATOM 2871 C CA . LEU A 1 382 ? 23.387 3.294 -22.411 1.00 95.06 382 LEU A CA 1
ATOM 2872 C C . LEU A 1 382 ? 24.111 2.024 -21.948 1.00 95.06 382 LEU A C 1
ATOM 2874 O O . LEU A 1 382 ? 23.456 1.107 -21.467 1.00 95.06 382 LEU A O 1
ATOM 2878 N N . CYS A 1 383 ? 25.443 1.970 -21.999 1.00 93.19 383 CYS A N 1
ATOM 2879 C CA . CYS A 1 383 ? 26.226 0.844 -21.480 1.00 93.19 383 CYS A CA 1
ATOM 2880 C C . CYS A 1 383 ? 26.015 0.630 -19.977 1.00 93.19 383 CYS A C 1
ATOM 2882 O O . CYS A 1 383 ? 25.846 -0.505 -19.529 1.00 93.19 383 CYS A O 1
ATOM 2884 N N . ALA A 1 384 ? 25.996 1.715 -19.195 1.00 91.81 384 ALA A N 1
ATOM 2885 C CA . ALA A 1 384 ? 25.696 1.659 -17.768 1.00 91.81 384 ALA A CA 1
ATOM 2886 C C . ALA A 1 384 ? 24.264 1.162 -17.529 1.00 91.81 384 ALA A C 1
ATOM 2888 O O . ALA A 1 384 ? 24.051 0.263 -16.715 1.00 91.81 384 ALA A O 1
ATOM 2889 N N . PHE A 1 385 ? 23.298 1.680 -18.292 1.00 91.38 385 PHE A N 1
ATOM 2890 C CA . PHE A 1 385 ? 21.906 1.251 -18.240 1.00 91.38 385 PHE A CA 1
ATOM 2891 C C . PHE A 1 385 ? 21.751 -0.231 -18.595 1.00 91.38 385 PHE A C 1
ATOM 2893 O O . PHE A 1 385 ? 21.125 -0.976 -17.848 1.00 91.38 385 PHE A O 1
ATOM 2900 N N . TRP A 1 386 ? 22.372 -0.709 -19.670 1.00 90.81 386 TRP A N 1
ATOM 2901 C CA . TRP A 1 386 ? 22.348 -2.119 -20.070 1.00 90.81 386 TRP A CA 1
ATOM 2902 C C . TRP A 1 386 ? 23.200 -3.025 -19.173 1.00 90.81 386 TRP A C 1
ATOM 2904 O O . TRP A 1 386 ? 23.065 -4.245 -19.246 1.00 90.81 386 TRP A O 1
ATOM 2914 N N . MET A 1 387 ? 24.055 -2.452 -18.316 1.00 88.06 387 MET A N 1
ATOM 2915 C CA . MET A 1 387 ? 25.086 -3.162 -17.548 1.00 88.06 387 MET A CA 1
ATOM 2916 C C . MET A 1 387 ? 25.990 -4.021 -18.439 1.00 88.06 387 MET A C 1
ATOM 2918 O O . MET A 1 387 ? 26.358 -5.146 -18.083 1.00 88.06 387 MET A O 1
ATOM 2922 N N . GLN A 1 388 ? 26.313 -3.498 -19.619 1.00 86.38 388 GLN A N 1
ATOM 2923 C CA . GLN A 1 388 ? 27.148 -4.154 -20.614 1.00 86.38 388 GLN A CA 1
ATOM 2924 C C . GLN A 1 388 ? 28.206 -3.159 -21.094 1.00 86.38 388 GLN A C 1
ATOM 2926 O O . GLN A 1 388 ? 27.846 -2.112 -21.640 1.00 86.38 388 GLN A O 1
ATOM 2931 N N . PRO A 1 389 ? 29.502 -3.439 -20.876 1.00 85.50 389 PRO A N 1
ATOM 2932 C CA . PRO A 1 389 ? 30.555 -2.603 -21.426 1.00 85.50 389 PRO A CA 1
ATOM 2933 C C . PRO A 1 389 ? 30.597 -2.753 -22.949 1.00 85.50 389 PRO A C 1
ATOM 2935 O O . PRO A 1 389 ? 30.319 -3.825 -23.487 1.00 85.50 389 PRO A O 1
ATOM 2938 N N . GLY A 1 390 ? 30.980 -1.684 -23.635 1.00 86.62 390 GLY A N 1
ATOM 2939 C CA . GLY A 1 390 ? 31.166 -1.685 -25.079 1.00 86.62 390 GLY A CA 1
ATOM 2940 C C . GLY A 1 390 ? 31.731 -0.359 -25.560 1.00 86.62 390 GLY A C 1
ATOM 2941 O O . GLY A 1 390 ? 31.573 0.670 -24.896 1.00 86.62 390 GLY A O 1
ATOM 2942 N N . ASP A 1 391 ? 32.370 -0.384 -26.721 1.00 88.06 391 ASP A N 1
ATOM 2943 C CA . ASP A 1 391 ? 32.877 0.818 -27.372 1.00 88.06 391 ASP A CA 1
ATOM 2944 C C . ASP A 1 391 ? 31.780 1.478 -28.216 1.00 88.06 391 ASP A C 1
ATOM 2946 O O . ASP A 1 391 ? 30.935 0.776 -28.777 1.00 88.06 391 ASP A O 1
ATOM 2950 N N . PRO A 1 392 ? 31.750 2.822 -28.292 1.00 88.56 392 PRO A N 1
ATOM 2951 C CA . PRO A 1 392 ? 30.791 3.516 -29.137 1.00 88.56 392 PRO A CA 1
ATOM 2952 C C . PRO A 1 392 ? 31.020 3.172 -30.615 1.00 88.56 392 PRO A C 1
ATOM 2954 O O . PRO A 1 392 ? 32.144 2.831 -30.999 1.00 88.56 392 PRO A O 1
ATOM 2957 N N . PRO A 1 393 ? 29.991 3.331 -31.470 1.00 89.25 393 PRO A N 1
ATOM 2958 C CA . PRO A 1 393 ? 30.147 3.141 -32.904 1.00 89.25 393 PRO A CA 1
ATOM 2959 C C . PRO A 1 393 ? 31.308 3.985 -33.452 1.00 89.25 393 PRO A C 1
ATOM 2961 O O . PRO A 1 393 ? 31.481 5.140 -33.040 1.00 89.25 393 PRO A O 1
ATOM 2964 N N . PRO A 1 394 ? 32.084 3.454 -34.412 1.00 88.44 394 PRO A N 1
ATOM 2965 C CA . PRO A 1 394 ? 33.199 4.177 -35.003 1.00 88.44 394 PRO A CA 1
ATOM 2966 C C . PRO A 1 394 ? 32.716 5.446 -35.719 1.00 88.44 394 PRO A C 1
ATOM 2968 O O . PRO A 1 394 ? 31.626 5.494 -36.296 1.00 88.44 394 PRO A O 1
ATOM 2971 N N . GLU A 1 395 ? 33.560 6.480 -35.714 1.00 83.62 395 GLU A N 1
ATOM 2972 C CA . GLU A 1 395 ? 33.220 7.824 -36.202 1.00 83.62 395 GLU A CA 1
ATOM 2973 C C . GLU A 1 395 ? 32.591 7.872 -37.613 1.00 83.62 395 GLU A C 1
ATOM 2975 O O . GLU A 1 395 ? 31.633 8.629 -37.793 1.00 83.62 395 GLU A O 1
ATOM 2980 N N . PRO A 1 396 ? 33.032 7.074 -38.610 1.00 84.50 396 PRO A N 1
ATOM 2981 C CA . PRO A 1 396 ? 32.401 7.065 -39.930 1.00 84.50 396 PRO A CA 1
ATOM 2982 C C . PRO A 1 396 ? 30.915 6.681 -39.888 1.00 84.50 396 PRO A C 1
ATOM 2984 O O . PRO A 1 396 ? 30.094 7.353 -40.510 1.00 84.50 396 PRO A O 1
ATOM 2987 N N . ILE A 1 397 ? 30.559 5.665 -39.092 1.00 84.75 397 ILE A N 1
ATOM 2988 C CA . ILE A 1 397 ? 29.171 5.205 -38.920 1.00 84.75 397 ILE A CA 1
ATOM 2989 C C . ILE A 1 397 ? 28.345 6.287 -38.223 1.00 84.75 397 ILE A C 1
ATOM 2991 O O . ILE A 1 397 ? 27.206 6.551 -38.610 1.00 84.75 397 ILE A O 1
ATOM 2995 N N . VAL A 1 398 ? 28.930 6.946 -37.217 1.00 85.31 398 VAL A N 1
ATOM 2996 C CA . VAL A 1 398 ? 28.287 8.056 -36.502 1.00 85.31 398 VAL A CA 1
ATOM 2997 C C . VAL A 1 398 ? 27.961 9.199 -37.454 1.00 85.31 398 VAL A C 1
ATOM 2999 O O . VAL A 1 398 ? 26.816 9.643 -37.496 1.00 85.31 398 VAL A O 1
ATOM 3002 N N . ARG A 1 399 ? 28.930 9.642 -38.263 1.00 80.44 399 ARG A N 1
ATOM 3003 C CA . ARG A 1 399 ? 28.731 10.728 -39.233 1.00 80.44 399 ARG A CA 1
ATOM 3004 C C . ARG A 1 399 ? 27.657 10.385 -40.262 1.00 80.44 399 ARG A C 1
ATOM 3006 O O . ARG A 1 399 ? 26.785 11.212 -40.516 1.00 80.44 399 ARG A O 1
ATOM 3013 N N . GLU A 1 400 ? 27.695 9.183 -40.832 1.00 85.06 400 GLU A N 1
ATOM 3014 C CA . GLU A 1 400 ? 26.722 8.737 -41.837 1.00 85.06 400 GLU A CA 1
ATOM 3015 C C . GLU A 1 400 ? 25.290 8.734 -41.282 1.00 85.06 400 GLU A C 1
ATOM 3017 O O . GLU A 1 400 ? 24.380 9.326 -41.866 1.00 85.06 400 GLU A O 1
ATOM 3022 N N . ARG A 1 401 ? 25.097 8.126 -40.109 1.00 84.38 401 ARG A N 1
ATOM 3023 C CA . ARG A 1 401 ? 23.796 8.006 -39.437 1.00 84.38 401 ARG A CA 1
ATOM 3024 C C . ARG A 1 401 ? 23.225 9.352 -39.003 1.00 84.38 401 ARG A C 1
ATOM 3026 O O . ARG A 1 401 ? 22.042 9.614 -39.217 1.00 84.38 401 ARG A O 1
ATOM 3033 N N . LEU A 1 402 ? 24.066 10.207 -38.425 1.00 83.62 402 LEU A N 1
ATOM 3034 C CA . LEU A 1 402 ? 23.694 11.562 -38.028 1.00 83.62 402 LEU A CA 1
ATOM 3035 C C . LEU A 1 402 ? 23.233 12.403 -39.223 1.00 83.62 402 LEU A C 1
ATOM 3037 O O . LEU A 1 402 ? 22.251 13.137 -39.120 1.00 83.62 402 LEU A O 1
ATOM 3041 N N . TRP A 1 403 ? 23.923 12.284 -40.362 1.00 80.06 403 TRP A N 1
ATOM 3042 C CA . TRP A 1 403 ? 23.516 12.965 -41.584 1.00 80.06 403 TRP A CA 1
ATOM 3043 C C . TRP A 1 403 ? 22.254 12.362 -42.188 1.00 80.06 403 TRP A C 1
ATOM 3045 O O . TRP A 1 403 ? 21.452 13.116 -42.729 1.00 80.06 403 TRP A O 1
ATOM 3055 N N . ALA A 1 404 ? 22.032 11.051 -42.105 1.00 82.06 404 ALA A N 1
ATOM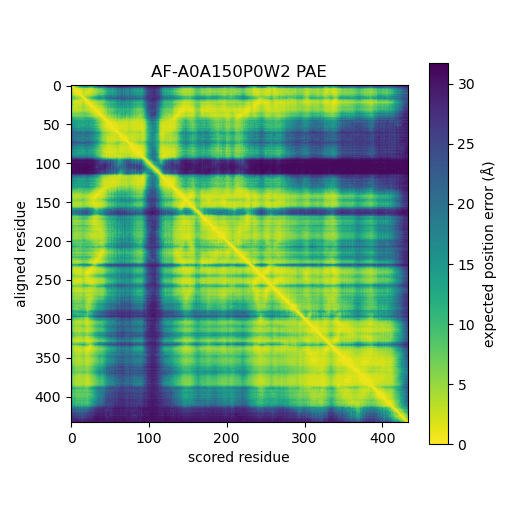 3056 C CA . AL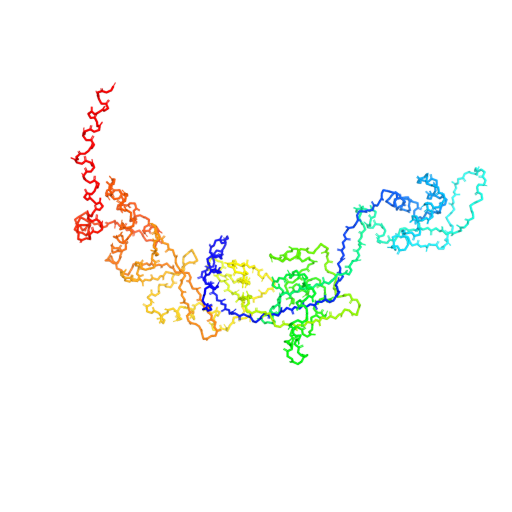A A 1 404 ? 20.849 10.407 -42.674 1.00 82.06 404 ALA A CA 1
ATOM 3057 C C . ALA A 1 404 ? 19.533 10.865 -42.010 1.00 82.06 404 ALA A C 1
ATOM 3059 O O . ALA A 1 404 ? 18.543 11.083 -42.711 1.00 82.06 404 ALA A O 1
ATOM 3060 N N . ASP A 1 405 ? 19.527 11.086 -40.694 1.00 82.50 405 ASP A N 1
ATOM 3061 C CA . ASP A 1 405 ? 18.341 11.512 -39.942 1.00 82.50 405 ASP A CA 1
ATOM 3062 C C . ASP A 1 405 ? 18.102 13.033 -40.031 1.00 82.50 405 ASP A C 1
ATOM 3064 O O . ASP A 1 405 ? 18.976 13.845 -39.729 1.00 82.50 405 ASP A O 1
ATOM 3068 N N . ARG A 1 406 ? 16.892 13.451 -40.431 1.00 81.88 406 ARG A N 1
ATOM 3069 C CA . ARG A 1 406 ? 16.552 14.874 -40.635 1.00 81.88 406 ARG A CA 1
ATOM 3070 C C . ARG A 1 406 ? 16.628 15.705 -39.348 1.00 81.88 406 ARG A C 1
ATOM 3072 O O . ARG A 1 406 ? 16.987 16.883 -39.412 1.00 81.88 406 ARG A O 1
ATOM 3079 N N . THR A 1 407 ? 16.259 15.127 -38.211 1.00 80.69 407 THR A N 1
ATOM 3080 C CA . THR A 1 407 ? 16.220 15.808 -36.912 1.00 80.69 407 THR A CA 1
ATOM 3081 C C . THR A 1 407 ? 17.634 16.013 -36.386 1.00 80.69 407 THR A C 1
ATOM 3083 O O . THR A 1 407 ? 18.000 17.135 -36.030 1.00 80.69 407 THR A O 1
ATOM 3086 N N . LEU A 1 408 ? 18.456 14.961 -36.432 1.00 82.19 408 LEU A N 1
ATOM 3087 C CA . LEU A 1 408 ? 19.866 15.013 -36.031 1.00 82.19 408 LEU A CA 1
ATOM 3088 C C . LEU A 1 408 ? 20.667 15.945 -36.944 1.00 82.19 408 LEU A C 1
ATOM 3090 O O . LEU A 1 408 ? 21.388 16.819 -36.464 1.00 82.19 408 LEU A O 1
ATOM 3094 N N . ARG A 1 409 ? 20.446 15.849 -38.260 1.00 84.12 409 ARG A N 1
ATOM 3095 C CA . ARG A 1 409 ? 21.015 16.755 -39.264 1.00 84.12 409 ARG A CA 1
ATOM 3096 C C . ARG A 1 409 ? 20.768 18.222 -38.926 1.00 84.12 409 ARG A C 1
ATOM 3098 O O . ARG A 1 409 ? 21.684 19.037 -38.982 1.00 84.12 409 ARG A O 1
ATOM 3105 N N . ARG A 1 410 ? 19.527 18.571 -38.580 1.00 79.19 410 ARG A N 1
ATOM 3106 C CA . ARG A 1 410 ? 19.158 19.951 -38.244 1.00 79.19 410 ARG A CA 1
ATOM 3107 C C . ARG A 1 410 ? 19.906 20.448 -37.006 1.00 79.19 410 ARG A C 1
ATOM 3109 O O . ARG A 1 410 ? 20.383 21.581 -37.023 1.00 79.19 410 ARG A O 1
ATOM 3116 N N . ALA A 1 411 ? 20.018 19.623 -35.965 1.00 76.81 411 ALA A N 1
ATOM 3117 C CA . ALA A 1 411 ? 20.756 19.972 -34.751 1.00 76.81 411 ALA A CA 1
ATOM 3118 C C . ALA A 1 411 ? 22.232 20.284 -35.060 1.00 76.81 411 ALA A C 1
ATOM 3120 O O . ALA A 1 411 ? 22.743 21.323 -34.647 1.00 76.81 411 ALA A O 1
ATOM 3121 N N . LEU A 1 412 ? 22.868 19.456 -35.895 1.00 74.06 412 LEU A N 1
ATOM 3122 C CA . LEU A 1 412 ? 24.264 19.624 -36.313 1.00 74.06 412 LEU A CA 1
ATOM 3123 C C . LEU A 1 412 ? 24.496 20.882 -37.145 1.00 74.06 412 LEU A C 1
ATOM 3125 O O . LEU A 1 412 ? 25.449 21.616 -36.899 1.00 74.06 412 LEU A O 1
ATOM 3129 N N . CYS A 1 413 ? 23.621 21.159 -38.115 1.00 75.12 413 CYS A N 1
ATOM 3130 C CA . CYS A 1 413 ? 23.722 22.378 -38.914 1.00 75.12 413 CYS A CA 1
ATOM 3131 C C . CYS A 1 413 ? 23.562 23.634 -38.053 1.00 75.12 413 CYS A C 1
ATOM 3133 O O . CYS A 1 413 ? 24.235 24.621 -38.311 1.00 75.12 413 CYS A O 1
ATOM 3135 N N . THR A 1 414 ? 22.700 23.596 -37.033 1.00 67.00 414 THR A N 1
ATOM 3136 C CA . THR A 1 414 ? 22.459 24.747 -36.148 1.00 67.00 414 THR A CA 1
ATOM 3137 C C . THR A 1 414 ? 23.659 25.015 -35.231 1.00 67.00 414 THR A C 1
ATOM 3139 O O . THR A 1 414 ? 24.021 26.170 -35.046 1.00 67.00 414 THR A O 1
ATOM 3142 N N . GLY A 1 415 ? 24.306 23.963 -34.712 1.00 60.91 415 GLY A N 1
ATOM 3143 C CA . GLY A 1 415 ? 25.537 24.078 -33.917 1.00 60.91 415 GLY A CA 1
ATOM 3144 C C . GLY A 1 415 ? 26.733 24.575 -34.727 1.00 60.91 415 GLY A C 1
ATOM 3145 O O . GLY A 1 415 ? 27.395 25.529 -34.333 1.00 60.91 415 GLY A O 1
ATOM 3146 N N . ARG A 1 416 ? 26.938 24.015 -35.928 1.00 62.84 416 ARG A N 1
ATOM 3147 C CA . ARG A 1 416 ? 27.993 24.473 -36.846 1.00 62.84 416 ARG A CA 1
ATOM 3148 C C . ARG A 1 416 ? 27.780 25.895 -37.353 1.00 62.84 416 ARG A C 1
ATOM 3150 O O . ARG A 1 416 ? 28.746 26.617 -37.505 1.00 62.84 416 ARG A O 1
ATOM 3157 N N . LEU A 1 417 ? 26.538 26.328 -37.576 1.00 59.25 417 LEU A N 1
ATOM 3158 C CA . LEU A 1 417 ? 26.234 27.732 -37.888 1.00 59.25 417 LEU A CA 1
ATOM 3159 C C . LEU A 1 417 ? 26.583 28.686 -36.737 1.00 59.25 417 LEU A C 1
ATOM 3161 O O . LEU A 1 417 ? 26.783 29.865 -36.988 1.00 59.25 417 LEU A O 1
ATOM 3165 N N . HIS A 1 418 ? 26.624 28.218 -35.490 1.00 54.81 418 HIS A N 1
ATOM 3166 C CA . HIS A 1 418 ? 27.029 29.044 -34.356 1.00 54.81 418 HIS A CA 1
ATOM 3167 C C . HIS A 1 418 ? 28.558 29.073 -34.202 1.00 54.81 418 HIS A C 1
ATOM 3169 O O . HIS A 1 418 ? 29.135 30.153 -34.148 1.00 54.81 418 HIS A O 1
ATOM 3175 N N . GLN A 1 419 ? 29.212 27.908 -34.224 1.00 56.75 419 GLN A N 1
ATOM 3176 C CA . GLN A 1 419 ? 30.675 27.800 -34.125 1.00 56.75 419 GLN A CA 1
ATOM 3177 C C . GLN A 1 419 ? 31.393 28.379 -35.353 1.00 56.75 419 GLN A C 1
ATOM 3179 O O . GLN A 1 419 ? 32.226 29.261 -35.217 1.00 56.75 419 GLN A O 1
ATOM 3184 N N . ASP A 1 420 ? 31.022 27.955 -36.567 1.00 55.41 420 ASP A N 1
ATOM 3185 C CA . ASP A 1 420 ? 31.755 28.306 -37.795 1.00 55.41 420 ASP A CA 1
ATOM 3186 C C . ASP A 1 420 ? 31.455 29.743 -38.294 1.00 55.41 420 ASP A C 1
ATOM 3188 O O . ASP A 1 420 ? 32.095 30.201 -39.238 1.00 55.41 420 ASP A O 1
ATOM 3192 N N . LEU A 1 421 ? 30.442 30.440 -37.753 1.00 53.19 421 LEU A N 1
ATOM 3193 C CA . LEU A 1 421 ? 29.992 31.750 -38.270 1.00 53.19 421 LEU A CA 1
ATOM 3194 C C . LEU A 1 421 ? 29.686 32.819 -37.208 1.00 53.19 421 LEU A C 1
ATOM 3196 O O . LEU A 1 421 ? 29.504 33.972 -37.593 1.00 53.19 421 LEU A O 1
ATOM 3200 N N . VAL A 1 422 ? 29.569 32.489 -35.914 1.00 53.00 422 VAL A N 1
ATOM 3201 C CA . VAL A 1 422 ? 29.182 33.457 -34.862 1.00 53.00 422 VAL A CA 1
ATOM 3202 C C . VAL A 1 422 ? 30.248 33.605 -33.771 1.00 53.00 422 VAL A C 1
ATOM 3204 O O . VAL A 1 422 ? 30.420 34.720 -33.284 1.00 53.00 422 VAL A O 1
ATOM 3207 N N . GLU A 1 423 ? 30.974 32.543 -33.397 1.00 55.84 423 GLU A N 1
ATOM 3208 C CA . GLU A 1 423 ? 32.027 32.618 -32.362 1.00 55.84 423 GLU A CA 1
ATOM 3209 C C . GLU A 1 423 ? 33.147 33.606 -32.729 1.00 55.84 423 GLU A C 1
ATOM 3211 O O . GLU A 1 423 ? 33.453 34.477 -31.913 1.00 55.84 423 GLU A O 1
ATOM 3216 N N . ASP A 1 424 ? 33.643 33.582 -33.972 1.00 53.38 424 ASP A N 1
ATOM 3217 C CA . ASP A 1 424 ? 34.683 34.513 -34.449 1.00 53.38 424 ASP A CA 1
ATOM 3218 C C . ASP A 1 424 ? 34.273 35.996 -34.288 1.00 53.38 424 ASP A C 1
ATOM 3220 O O . ASP A 1 424 ? 35.073 36.839 -33.885 1.00 53.38 424 ASP A O 1
ATOM 3224 N N . TYR A 1 425 ? 32.997 36.327 -34.519 1.00 51.03 425 TYR A N 1
ATOM 3225 C CA . TYR A 1 425 ? 32.482 37.697 -34.366 1.00 51.03 425 TYR A CA 1
ATOM 3226 C C . TYR A 1 425 ? 32.248 38.105 -32.902 1.00 51.03 425 TYR A C 1
ATOM 3228 O O . TYR A 1 425 ? 32.268 39.294 -32.573 1.00 51.03 425 TYR A O 1
ATOM 3236 N N . LEU A 1 426 ? 31.999 37.143 -32.007 1.00 53.34 426 LEU A N 1
ATOM 3237 C CA . LEU A 1 426 ? 31.850 37.407 -30.574 1.00 53.34 426 LEU A CA 1
ATOM 3238 C C . LEU A 1 426 ? 33.211 37.641 -29.907 1.00 53.34 426 LEU A C 1
ATOM 3240 O O . LEU A 1 426 ? 33.315 38.546 -29.077 1.00 53.34 426 LEU A O 1
ATOM 3244 N N . GLU A 1 427 ? 34.250 36.904 -30.305 1.00 55.50 427 GLU A N 1
ATOM 3245 C CA . GLU A 1 427 ? 35.626 37.130 -29.841 1.00 55.50 427 GLU A CA 1
ATOM 3246 C C . GLU A 1 427 ? 36.155 38.515 -30.257 1.00 55.50 427 GLU A C 1
ATOM 3248 O O . GLU A 1 427 ? 36.724 39.228 -29.426 1.00 55.50 427 GLU A O 1
ATOM 3253 N N . GLU A 1 428 ? 35.868 38.965 -31.485 1.00 53.50 428 GLU A N 1
ATOM 3254 C CA . GLU A 1 428 ? 36.184 40.332 -31.937 1.00 53.50 428 GLU A CA 1
ATOM 3255 C C . GLU A 1 428 ? 35.455 41.419 -31.124 1.00 53.50 428 GLU A C 1
ATOM 3257 O O . GLU A 1 428 ? 36.016 42.482 -30.854 1.00 53.50 428 GLU A O 1
ATOM 3262 N N . SER A 1 429 ? 34.218 41.163 -30.681 1.00 47.50 429 SER A N 1
ATOM 3263 C CA . SER A 1 429 ? 33.435 42.131 -29.895 1.00 47.50 429 SER A CA 1
ATOM 3264 C C . SER A 1 429 ? 33.924 42.298 -28.449 1.00 47.50 429 SER A C 1
ATOM 3266 O O . SER A 1 429 ? 33.754 43.367 -27.864 1.00 47.50 429 SER A O 1
ATOM 3268 N N . ILE A 1 430 ? 34.558 41.266 -27.880 1.00 52.62 430 ILE A N 1
ATOM 3269 C CA . ILE A 1 430 ? 35.121 41.278 -26.521 1.00 52.62 430 ILE A CA 1
ATOM 3270 C C . ILE A 1 430 ? 36.551 41.844 -26.527 1.00 52.62 430 ILE A C 1
ATOM 3272 O O . ILE A 1 430 ? 36.956 42.470 -25.555 1.00 52.62 430 ILE A O 1
ATOM 3276 N N . GLY A 1 431 ? 37.298 41.702 -27.629 1.00 47.25 431 GLY A N 1
ATOM 3277 C CA . GLY A 1 431 ? 38.619 42.325 -27.812 1.00 47.25 431 GLY A CA 1
ATOM 3278 C C . GLY A 1 431 ? 38.600 43.840 -28.079 1.00 47.25 431 GLY A C 1
ATOM 3279 O O . GLY A 1 431 ? 39.661 44.464 -28.154 1.00 47.25 431 GLY A O 1
ATOM 3280 N N . HIS A 1 432 ? 37.415 44.438 -28.231 1.00 47.09 432 HIS A N 1
ATOM 3281 C CA . HIS A 1 432 ? 37.211 45.868 -28.495 1.00 47.09 432 HIS A CA 1
ATOM 3282 C C . HIS A 1 432 ? 36.395 46.608 -27.417 1.00 47.09 432 HIS A C 1
ATOM 3284 O O . HIS A 1 432 ? 36.046 47.775 -27.616 1.00 47.09 432 HIS A O 1
ATOM 3290 N N . ALA A 1 433 ? 36.134 45.962 -26.277 1.00 43.16 433 ALA A N 1
ATOM 3291 C CA . ALA A 1 433 ? 35.699 46.605 -25.034 1.00 43.16 433 ALA A CA 1
ATOM 3292 C C . ALA A 1 433 ? 36.879 46.681 -24.057 1.00 43.16 433 ALA A C 1
ATOM 3294 O O . ALA A 1 433 ? 36.972 47.703 -23.337 1.00 43.16 433 ALA A O 1
#

Radius of gyration: 35.6 Å; Cα contacts (8 Å, |Δi|>4): 716; chains: 1; bounding box: 70×68×114 Å

Foldseek 3Di:
DVVPLVQQVLVVQCPDPFRFQKKWWDWFFKKKKKKAKFKFKFWDFDDPLLLQVLVVLAVVQKDDLVRSCVRSVDDSVVSVVSVVVCVVLVQKDWDQDDDDDDPDDDDDDPPDPDRTIIHGDPQNVVCSVVSIHIDMDMDIWMFMFGVVQQETQATADDDDPVVVPPFDFDDPVRDRPLVNCVQVLQQDDQVSVCLRYVGHQARCPRPPYDHDDGGTNGGDVPMDMTMGGDPPQKIKMWMWGAGPVVRDIWIWMWIDHRPDIDIDTSRSDDSVVPDDPLVSDPVSQVVQVVVVVWQWDPDDDSSATETADAQVVLLVQLPDDLARDWDWDWGDDDRMTMTGTYAYDYNDPNSLLSNLVSSVLSVLPVCLADVVVSSQVRSVRNCVSNVHDDDGPDPVVSVVVLCVDPSSVVSNVNSCCCVVPPPVVVVVVVVVD

Secondary structure (DSSP, 8-state):
-TTHHHHHHHHHHHTSSS--SEEEEEEE-EEEEEEEEEEEEEEEEPPHHHHHHHHHHHHHSSEEHHHHHHHH---HHHHHHHHHHHHHTTSEEEEPPPPP----------------EEEEPHHHHHHHHHSEEEEEEEEEEEEEEEETTEEEEEEPPPPPHHHHTTSPPPPTTTS-HHHHTHHHHHHS-HHHHHHHHS--SBSTTSTTSPP--SEEEEEPTT--EEEEEPPTTEEEEEEEEEETTTTEEEEEEEEEETTEEEEEE-TTS-TTTTS-GGGGSHHHHHHHHHTTT-EEEEEEETTEEEEEE-HHHHHHHT-SSSS---EEEEEEETTEEEEEEEEEEESSHHHHHHHHHHHHTT-HHHHHH-HHHHHHHHHHHHHHHHT---PPPPHHHHHHHHHHSHHHHHHHHHHHHHIIIIIHHHHHHHTT-

pLDDT: mean 81.81, std 13.42, range [32.28, 95.88]

Sequence (433 aa):
MPGDLLDLACQGLAGSSRPPALVVGRSVPLYEVDITSVDFATGQKLPAAERAFLGLAGALGAASEGDARAFLGLGPELSAQILRRLERLGLLASTAERPRPTVARPVDPLVVFGDRRWSLSTAGMAAFLSGVRVVVRARPLRLLLSADPALVLRVLPPLPYAKMKRDLPLAADEIPEPLRSLDASLAAAPAERAAALGLGETLADIPGGARIAGRLQGLSAGATYEVRRSSERHEAWILAAWSSLDDVWTAHAALRVKDNVETRPLAHLDPVSFLPAKLRSVETWIAGLRSTDLAIAPAWKDNTLSVVAESKILIELLGDQDGPTTCWRPLSLDSMMGRVHVRGVPASERAAHDALFALLARRPRDLAVDVKLTVVRSWRELCAFWMQPGDPPPEPIVRERLWADRTLRRALCTGRLHQDLVEDYLEESIGHA

Solvent-accessible surface area (backbone atoms only — not comparable to full-atom values): 23890 Å² total; per-residue (Å²): 121,91,59,60,63,57,55,54,43,52,56,59,41,53,74,42,100,72,35,45,20,32,40,37,31,41,77,42,69,50,32,34,36,47,31,62,29,29,27,24,42,28,82,40,75,52,54,69,70,59,41,52,49,46,50,48,13,58,74,62,58,46,33,39,67,67,53,46,28,70,72,69,71,41,58,74,70,58,38,54,48,51,50,56,48,39,38,74,68,50,27,31,38,83,42,79,79,78,87,76,91,75,93,69,82,93,70,82,83,77,85,76,87,72,83,60,29,31,23,59,24,76,62,21,50,54,22,46,77,69,43,32,38,81,43,76,44,77,38,64,46,34,37,33,27,32,58,78,65,42,30,58,66,30,36,46,69,84,76,59,77,79,56,67,76,71,64,74,63,56,53,81,88,70,49,53,70,65,63,73,47,43,66,60,45,42,53,36,56,48,69,57,14,20,58,56,28,63,40,53,50,46,52,62,82,39,66,98,28,51,74,52,88,35,35,58,60,22,63,35,92,91,48,54,73,45,47,27,76,50,61,91,72,56,50,37,31,48,33,30,31,32,25,69,81,78,72,42,72,41,20,30,39,35,36,38,54,83,96,45,77,50,75,43,82,33,92,65,49,65,32,67,77,80,46,59,77,66,75,75,40,72,65,47,52,54,54,37,40,47,75,69,80,49,47,70,48,97,50,74,54,93,27,21,40,33,29,40,21,53,40,72,62,26,44,62,33,27,51,90,59,79,56,84,40,70,41,76,42,81,32,75,48,99,87,40,51,32,34,36,29,31,32,50,30,61,65,41,74,65,20,45,51,49,37,48,53,59,44,48,60,63,37,45,68,54,39,25,75,40,52,70,60,42,50,52,52,53,42,51,52,49,26,61,70,57,72,42,91,77,81,71,78,57,66,71,62,50,54,52,53,39,59,70,36,71,68,44,32,50,23,42,54,56,20,48,54,39,59,79,68,41,46,69,61,51,56,56,58,61,78,73,110